Protein AF-A0A966W6L8-F1 (afdb_monomer)

Radius of gyration: 59.17 Å; Cα contacts (8 Å, |Δi|>4): 302; chains: 1; bounding box: 119×152×109 Å

Secondary structure (DSSP, 8-state):
-HHHHHHHHHHHHHHHHHHHHHHHHHT-TT-EEEEETTTEEEEEEEHHHHTT--TT-EEEEE-SSEEEEE-HHHHHHHHHHHHHHHHHHHHHHHHHHHHHHHHHHTHHHHHHHHHHHHHHHHHHHHHHHHHHHT----SEEEE-GGG-EEEEE-----HHHHHHHS-SSHHHHHHHHHHHHHHHHHHHHHHGGG-GGGSTT----SSEEEEPS-HHHHHHHHHH-TTHHHHHHTTTEEEE-TTHHHHHHHHHHHHHHHHHHHHHHHHHHHHHHHHHHHHHHHHHHHHHHHHHHHHHHHHHHHHHIIIIISTT-HHHHHHHHHHTT---SSPPPHHHHHHH--------PPP----------------------------

Structure (mmCIF, N/CA/C/O backbone):
data_AF-A0A966W6L8-F1
#
_entry.id   AF-A0A966W6L8-F1
#
loop_
_atom_site.group_PDB
_atom_site.id
_atom_site.type_symbol
_atom_site.label_atom_id
_atom_site.label_alt_id
_atom_site.label_comp_id
_atom_site.label_asym_id
_atom_site.label_entity_id
_atom_site.label_seq_id
_atom_site.pdbx_PDB_ins_code
_atom_site.Cartn_x
_atom_site.Cartn_y
_atom_site.Cartn_z
_atom_site.occupancy
_atom_site.B_iso_or_equiv
_atom_site.auth_seq_id
_atom_site.auth_comp_id
_atom_site.auth_asym_id
_atom_site.auth_atom_id
_atom_site.pdbx_PDB_model_num
ATOM 1 N N . MET A 1 1 ? -31.843 -16.288 46.771 1.00 60.53 1 MET A N 1
ATOM 2 C CA . MET A 1 1 ? -32.146 -15.118 45.919 1.00 60.53 1 MET A CA 1
ATOM 3 C C . MET A 1 1 ? -33.652 -15.068 45.682 1.00 60.53 1 MET A C 1
ATOM 5 O O . MET A 1 1 ? -34.301 -14.134 46.136 1.00 60.53 1 MET A O 1
ATOM 9 N N . ASP A 1 2 ? -34.230 -16.149 45.164 1.00 72.31 2 ASP A N 1
ATOM 10 C CA . ASP A 1 2 ? -35.681 -16.349 44.999 1.00 72.31 2 ASP A CA 1
ATOM 11 C C . ASP A 1 2 ? -36.467 -16.257 46.314 1.00 72.31 2 ASP A C 1
ATOM 13 O O . ASP A 1 2 ? -37.504 -15.610 46.358 1.00 72.31 2 ASP A O 1
ATOM 17 N N . GLU A 1 3 ? -35.928 -16.791 47.414 1.00 67.50 3 GLU A N 1
ATOM 18 C CA . GLU A 1 3 ? -36.482 -16.631 48.769 1.00 67.50 3 GLU A CA 1
ATOM 19 C C . GLU A 1 3 ? -36.671 -15.149 49.163 1.00 67.50 3 GLU A C 1
ATOM 21 O O . GLU A 1 3 ? -37.688 -14.774 49.740 1.00 67.50 3 GLU A O 1
ATOM 26 N N . CYS A 1 4 ? -35.740 -14.269 48.779 1.00 64.25 4 CYS A N 1
ATOM 27 C CA . CYS A 1 4 ? -35.844 -12.829 49.029 1.00 64.25 4 CYS A CA 1
ATOM 28 C C . CYS A 1 4 ? -36.908 -12.168 48.136 1.00 64.25 4 CYS A C 1
ATOM 30 O O . CYS A 1 4 ? -37.609 -11.257 48.574 1.00 64.25 4 CYS A O 1
ATOM 32 N N . ARG A 1 5 ? -37.068 -12.659 46.899 1.00 68.75 5 ARG A N 1
ATOM 33 C CA . ARG A 1 5 ? -38.129 -12.230 45.972 1.00 68.75 5 ARG A CA 1
ATOM 34 C C . ARG A 1 5 ? -39.510 -12.761 46.397 1.00 68.75 5 ARG A C 1
ATOM 36 O O . ARG A 1 5 ? -40.507 -12.076 46.172 1.00 68.75 5 ARG A O 1
ATOM 43 N N . SER A 1 6 ? -39.579 -13.912 47.078 1.00 71.69 6 SER A N 1
ATOM 44 C CA . SER A 1 6 ? -40.779 -14.349 47.808 1.00 71.69 6 SER A CA 1
ATOM 45 C C . SER A 1 6 ? -41.074 -13.380 48.943 1.00 71.69 6 SER A C 1
ATOM 47 O O . SER A 1 6 ? -42.143 -12.784 48.950 1.00 71.69 6 SER A O 1
ATOM 49 N N . LEU A 1 7 ? -40.094 -13.096 49.811 1.00 69.12 7 LEU A N 1
ATOM 50 C CA . LEU A 1 7 ? -40.265 -12.179 50.942 1.00 69.12 7 LEU A CA 1
ATOM 51 C C . LEU A 1 7 ? -40.782 -10.785 50.536 1.00 69.12 7 LEU A C 1
ATOM 53 O O . LEU A 1 7 ? -41.547 -10.208 51.298 1.00 69.12 7 LEU A O 1
ATOM 57 N N . GLN A 1 8 ? -40.462 -10.258 49.346 1.00 68.75 8 GLN A N 1
ATOM 58 C CA . GLN A 1 8 ? -41.082 -9.022 48.825 1.00 68.75 8 GLN A CA 1
ATOM 59 C C . GLN A 1 8 ? -42.565 -9.190 48.413 1.00 68.75 8 GLN A C 1
ATOM 61 O O . GLN A 1 8 ? -43.387 -8.300 48.660 1.00 68.75 8 GLN A O 1
ATOM 66 N N . ARG A 1 9 ? -42.948 -10.332 47.825 1.00 70.38 9 ARG A N 1
ATOM 67 C CA . ARG A 1 9 ? -44.361 -10.664 47.541 1.00 70.38 9 ARG A CA 1
ATOM 68 C C . ARG A 1 9 ? -45.145 -10.887 48.837 1.00 70.38 9 ARG A C 1
ATOM 70 O O . ARG A 1 9 ? -46.207 -10.294 49.024 1.00 70.38 9 ARG A O 1
ATOM 77 N N . ASP A 1 10 ? -44.577 -11.662 49.754 1.00 76.81 10 ASP A N 1
ATOM 78 C CA . ASP A 1 10 ? -45.135 -11.953 51.073 1.00 76.81 10 ASP A CA 1
ATOM 79 C C . ASP A 1 10 ? -45.258 -10.679 51.925 1.00 76.81 10 ASP A C 1
ATOM 81 O O . ASP A 1 10 ? -46.266 -10.493 52.606 1.00 76.81 10 ASP A O 1
ATOM 85 N N . ALA A 1 11 ? -44.299 -9.751 51.819 1.00 78.12 11 ALA A N 1
ATOM 86 C CA . ALA A 1 11 ? -44.364 -8.426 52.431 1.00 78.12 11 ALA A CA 1
ATOM 87 C C . ALA A 1 11 ? -45.552 -7.602 51.912 1.00 78.12 11 ALA A C 1
ATOM 89 O O . ALA A 1 11 ? -46.275 -7.000 52.704 1.00 78.12 11 ALA A O 1
ATOM 90 N N . THR A 1 12 ? -45.809 -7.624 50.601 1.00 81.00 12 THR A N 1
ATOM 91 C CA . THR A 1 12 ? -46.967 -6.937 50.000 1.00 81.00 12 THR A CA 1
ATOM 92 C C . THR A 1 12 ? -48.289 -7.527 50.513 1.00 81.00 12 THR A C 1
ATOM 94 O O . THR A 1 12 ? -49.205 -6.791 50.886 1.00 81.00 12 THR A O 1
ATOM 97 N N . ALA A 1 13 ? -48.376 -8.857 50.617 1.00 84.88 13 ALA A N 1
ATOM 98 C CA . ALA A 1 13 ? -49.544 -9.551 51.166 1.00 84.88 13 ALA A CA 1
ATOM 99 C C . ALA A 1 13 ? -49.692 -9.396 52.695 1.00 84.88 13 ALA A C 1
ATOM 101 O O . ALA A 1 13 ? -50.801 -9.484 53.225 1.00 84.88 13 ALA A O 1
ATOM 102 N N . TRP A 1 14 ? -48.599 -9.188 53.434 1.00 86.12 14 TRP A N 1
ATOM 103 C CA . TRP A 1 14 ? -48.630 -8.857 54.862 1.00 86.12 14 TRP A CA 1
ATOM 104 C C . TRP A 1 14 ? -49.132 -7.426 55.081 1.00 86.12 14 TRP A C 1
ATOM 106 O O . TRP A 1 14 ? -50.103 -7.241 55.808 1.00 86.12 14 TRP A O 1
ATOM 116 N N . MET A 1 15 ? -48.572 -6.444 54.364 1.00 87.50 15 MET A N 1
ATOM 117 C CA . MET A 1 15 ? -48.990 -5.034 54.399 1.00 87.50 15 MET A CA 1
ATOM 118 C C . MET A 1 15 ? -50.499 -4.863 54.174 1.00 87.50 15 MET A C 1
ATOM 120 O O . MET A 1 15 ? -51.157 -4.140 54.919 1.00 87.50 15 MET A O 1
ATOM 124 N N . ALA A 1 16 ? -51.061 -5.556 53.177 1.00 86.62 16 ALA A N 1
ATOM 125 C CA . ALA A 1 16 ? -52.490 -5.487 52.870 1.00 86.62 16 ALA A CA 1
ATOM 126 C C . ALA A 1 16 ? -53.379 -6.027 54.009 1.00 86.62 16 ALA A C 1
ATOM 128 O O . ALA A 1 16 ? -54.402 -5.420 54.327 1.00 86.62 16 ALA A O 1
ATOM 129 N N . ARG A 1 17 ? -52.976 -7.136 54.648 1.00 89.19 17 ARG A N 1
ATOM 130 C CA . ARG A 1 17 ? -53.686 -7.716 55.804 1.00 89.19 17 ARG A CA 1
ATOM 131 C C . ARG A 1 17 ? -53.568 -6.823 57.037 1.00 89.19 17 ARG A C 1
ATOM 133 O O . ARG A 1 17 ? -54.582 -6.501 57.645 1.00 89.19 17 ARG A O 1
ATOM 140 N N . TYR A 1 18 ? -52.358 -6.365 57.344 1.00 89.69 18 TYR A N 1
ATOM 141 C CA . TYR A 1 18 ? -52.081 -5.520 58.503 1.00 89.69 18 TYR A CA 1
ATOM 142 C C . TYR A 1 18 ? -52.797 -4.159 58.408 1.00 89.69 18 TYR A C 1
ATOM 144 O O . TYR A 1 18 ? -53.365 -3.686 59.388 1.00 89.69 18 TYR A O 1
ATOM 152 N N . GLN A 1 19 ? -52.889 -3.561 57.212 1.00 91.19 19 GLN A N 1
ATOM 153 C CA . GLN A 1 19 ? -53.696 -2.352 56.996 1.00 91.19 19 GLN A CA 1
ATOM 154 C C . GLN A 1 19 ? -55.191 -2.587 57.267 1.00 91.19 19 GLN A C 1
ATOM 156 O O . GLN A 1 19 ? -55.833 -1.731 57.872 1.00 91.19 19 GLN A O 1
ATOM 161 N N . ALA A 1 20 ? -55.750 -3.718 56.820 1.00 89.69 20 ALA A N 1
ATOM 162 C CA . ALA A 1 20 ? -57.157 -4.048 57.046 1.00 89.69 20 ALA A CA 1
ATOM 163 C C . ALA A 1 20 ? -57.452 -4.264 58.540 1.00 89.69 20 ALA A C 1
ATOM 165 O O . ALA A 1 20 ? -58.382 -3.664 59.073 1.00 89.69 20 ALA A O 1
ATOM 166 N N . GLU A 1 21 ? -56.604 -5.034 59.225 1.00 89.12 21 GLU A N 1
ATOM 167 C CA . GLU A 1 21 ? -56.714 -5.309 60.660 1.00 89.12 21 GLU A CA 1
ATOM 168 C C . GLU A 1 21 ? -56.607 -4.030 61.509 1.00 89.12 21 GLU A C 1
ATOM 170 O O . GLU A 1 21 ? -57.402 -3.826 62.429 1.00 89.12 21 GLU A O 1
ATOM 175 N N . LEU A 1 22 ? -55.681 -3.120 61.177 1.00 88.88 22 LEU A N 1
ATOM 176 C CA . LEU A 1 22 ? -55.582 -1.819 61.846 1.00 88.88 22 LEU A CA 1
ATOM 177 C C . LEU A 1 22 ? -56.785 -0.910 61.554 1.00 88.88 22 LEU A C 1
ATOM 179 O O . LEU A 1 22 ? -57.243 -0.205 62.457 1.00 88.88 22 LEU A O 1
ATOM 183 N N . ALA A 1 23 ? -57.307 -0.901 60.324 1.00 87.44 23 ALA A N 1
ATOM 184 C CA . ALA A 1 23 ? -58.481 -0.102 59.963 1.00 87.44 23 ALA A CA 1
ATOM 185 C C . ALA A 1 23 ? -59.750 -0.578 60.695 1.00 87.44 23 ALA A C 1
ATOM 187 O O . ALA A 1 23 ? -60.538 0.254 61.149 1.00 87.44 23 ALA A O 1
ATOM 188 N N . GLU A 1 24 ? -59.910 -1.896 60.863 1.00 87.62 24 GLU A N 1
ATOM 189 C CA . GLU A 1 24 ? -60.990 -2.517 61.637 1.00 87.62 24 GLU A CA 1
ATOM 190 C C . GLU A 1 24 ? -60.848 -2.218 63.139 1.00 87.62 24 GLU A C 1
ATOM 192 O O . GLU A 1 24 ? -61.744 -1.610 63.726 1.00 87.62 24 GLU A O 1
ATOM 197 N N . LYS A 1 25 ? -59.693 -2.533 63.748 1.00 85.44 25 LYS A N 1
ATOM 198 C CA . LYS A 1 25 ? -59.437 -2.319 65.188 1.00 85.44 25 LYS A CA 1
ATOM 199 C C . LYS A 1 25 ? -59.540 -0.854 65.627 1.00 85.44 25 LYS A C 1
ATOM 201 O O . LYS A 1 25 ? -59.978 -0.587 66.743 1.00 85.44 25 LYS A O 1
ATOM 206 N N . SER A 1 26 ? -59.133 0.096 64.781 1.00 83.94 26 SER A N 1
ATOM 207 C CA . SER A 1 26 ? -59.198 1.537 65.093 1.00 83.94 26 SER A CA 1
ATOM 208 C C . SER A 1 26 ? -60.512 2.212 64.677 1.00 83.94 26 SER A C 1
ATOM 210 O O . SER A 1 26 ? -60.784 3.339 65.094 1.00 83.94 26 SER A O 1
ATOM 212 N N . GLY A 1 27 ? -61.328 1.568 63.835 1.00 83.31 27 GLY A N 1
ATOM 213 C CA . GLY A 1 27 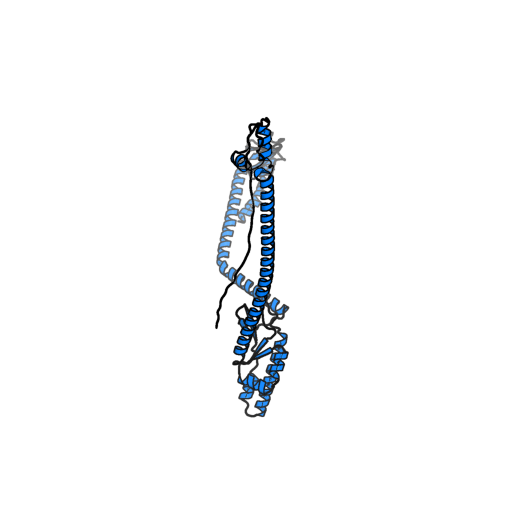? -62.497 2.200 63.219 1.00 83.31 27 GLY A CA 1
ATOM 214 C C . GLY A 1 27 ? -62.140 3.378 62.298 1.00 83.31 27 GLY A C 1
ATOM 215 O O . GLY A 1 27 ? -62.909 4.342 62.204 1.00 83.31 27 GLY A O 1
ATOM 216 N N . ILE A 1 28 ? -60.968 3.331 61.651 1.00 87.75 28 ILE A N 1
ATOM 217 C CA . ILE A 1 28 ? -60.453 4.367 60.740 1.00 87.75 28 ILE A CA 1
ATOM 218 C C . ILE A 1 28 ? -60.361 3.792 59.311 1.00 87.75 28 ILE A C 1
ATOM 220 O O . ILE A 1 28 ? -59.299 3.331 58.892 1.00 87.75 28 ILE A O 1
ATOM 224 N N . PRO A 1 29 ? -61.437 3.859 58.503 1.00 80.94 29 PRO A N 1
ATOM 225 C CA . PRO A 1 29 ? -61.447 3.306 57.142 1.00 80.94 29 PRO A CA 1
ATOM 226 C C . PRO A 1 29 ? -60.581 4.095 56.141 1.00 80.94 29 PRO A C 1
ATOM 228 O O . PRO A 1 29 ? -60.381 3.654 55.013 1.00 80.94 29 PRO A O 1
ATOM 231 N N . SER A 1 30 ? -60.064 5.267 56.527 1.00 82.00 30 SER A N 1
ATOM 232 C CA . SER A 1 30 ? -59.129 6.065 55.720 1.00 82.00 30 SER A CA 1
ATOM 233 C C . SER A 1 30 ? -57.649 5.775 56.012 1.00 82.00 30 SER A C 1
ATOM 235 O O . SER A 1 30 ? -56.791 6.451 55.444 1.00 82.00 30 SER A O 1
ATOM 237 N N . LEU A 1 31 ? -57.347 4.843 56.922 1.00 90.06 31 LEU A N 1
ATOM 238 C CA . LEU A 1 31 ? -55.987 4.466 57.312 1.00 90.06 31 LEU A CA 1
ATOM 239 C C . LEU A 1 31 ? -55.263 3.805 56.132 1.00 90.06 31 LEU A C 1
ATOM 241 O O . LEU A 1 31 ? -55.788 2.880 55.511 1.00 90.06 31 LEU A O 1
ATOM 245 N N . LYS A 1 32 ? -54.045 4.267 55.828 1.00 90.44 32 LYS A N 1
ATOM 246 C CA . LYS A 1 32 ? -53.194 3.673 54.785 1.00 90.44 32 LYS A CA 1
ATOM 247 C C . LYS A 1 32 ? -51.786 3.418 55.292 1.00 90.44 32 LYS A C 1
ATOM 249 O O . LYS A 1 32 ? -51.228 4.266 55.981 1.00 90.44 32 LYS A O 1
ATOM 254 N N . ILE A 1 33 ? -51.190 2.293 54.906 1.00 91.12 33 ILE A N 1
ATOM 255 C CA . ILE A 1 33 ? -49.762 2.050 55.128 1.00 91.12 33 ILE A CA 1
ATOM 256 C C . ILE A 1 33 ? -48.998 2.508 53.885 1.00 91.12 33 ILE A C 1
ATOM 258 O O . ILE A 1 33 ? -49.265 2.058 52.771 1.00 91.12 33 ILE A O 1
ATOM 262 N N . GLY A 1 34 ? -48.058 3.429 54.080 1.00 87.62 34 GLY A N 1
ATOM 263 C CA . GLY A 1 34 ? -47.164 3.938 53.046 1.00 87.62 34 GLY A CA 1
ATOM 264 C C . GLY A 1 34 ? -45.700 3.646 53.364 1.00 87.62 34 GLY A C 1
ATOM 265 O O . GLY A 1 34 ? -45.355 3.232 54.468 1.00 87.62 34 GLY A O 1
ATOM 266 N N . TYR A 1 35 ? -44.832 3.897 52.387 1.00 87.12 35 TYR A N 1
ATOM 267 C CA . TYR A 1 35 ? -43.378 3.834 52.530 1.00 87.12 35 TYR A CA 1
ATOM 268 C C . TYR A 1 35 ? -42.740 5.106 51.963 1.00 87.12 35 TYR A C 1
ATOM 270 O O . TYR A 1 35 ? -43.206 5.644 50.956 1.00 87.12 35 TYR A O 1
ATOM 278 N N . ASN A 1 36 ? -41.676 5.606 52.595 1.00 85.69 36 ASN A N 1
ATOM 279 C CA . ASN A 1 36 ? -40.814 6.627 52.003 1.00 85.69 36 ASN A CA 1
ATOM 280 C C . ASN A 1 36 ? -39.346 6.457 52.431 1.00 85.69 36 ASN A C 1
ATOM 282 O O . ASN A 1 36 ? -39.053 6.001 53.533 1.00 85.69 36 ASN A O 1
ATOM 286 N N . ARG A 1 37 ? -38.420 6.912 51.577 1.00 78.69 37 ARG A N 1
ATOM 287 C CA . ARG A 1 37 ? -36.961 6.767 51.753 1.00 78.69 37 ARG A CA 1
ATOM 288 C C . ARG A 1 37 ? -36.346 7.476 52.975 1.00 78.69 37 ARG A C 1
ATOM 290 O O . ARG A 1 37 ? -35.164 7.274 53.220 1.00 78.69 37 ARG A O 1
ATOM 297 N N . VAL A 1 38 ? -37.088 8.321 53.696 1.00 78.75 38 VAL A N 1
ATOM 298 C CA . VAL A 1 38 ? -36.559 9.142 54.808 1.00 78.75 38 VAL A CA 1
ATOM 299 C C . VAL A 1 38 ? -37.039 8.646 56.173 1.00 78.75 38 VAL A C 1
ATOM 301 O O . VAL A 1 38 ? -36.276 8.664 57.133 1.00 78.75 38 VAL A O 1
ATOM 304 N N . PHE A 1 39 ? -38.293 8.197 56.267 1.00 74.50 39 PHE A N 1
ATOM 305 C CA . PHE A 1 39 ? -38.918 7.777 57.529 1.00 74.50 39 PHE A CA 1
ATOM 306 C C . PHE A 1 39 ? -39.327 6.302 57.576 1.00 74.50 39 PHE A C 1
ATOM 308 O O . PHE A 1 39 ? -39.822 5.872 58.618 1.00 74.50 39 PHE A O 1
ATOM 315 N N . GLY A 1 40 ? -39.123 5.556 56.485 1.00 84.69 40 GLY A N 1
ATOM 316 C CA . GLY A 1 40 ? -39.455 4.139 56.402 1.00 84.69 40 GLY A CA 1
ATOM 317 C C . GLY A 1 40 ? -40.922 3.872 56.068 1.00 84.69 40 GLY A C 1
ATOM 318 O O . GLY A 1 40 ? -41.578 4.673 55.387 1.00 84.69 40 GLY A O 1
ATOM 319 N N . TYR A 1 41 ? -41.435 2.743 56.549 1.00 89.25 41 TYR A N 1
ATOM 320 C CA . TYR A 1 41 ? -42.858 2.411 56.556 1.00 89.25 41 TYR A CA 1
ATOM 321 C C . TYR A 1 41 ? -43.615 3.224 57.619 1.00 89.25 41 TYR A C 1
ATOM 323 O O . TYR A 1 41 ? -43.157 3.410 58.747 1.00 89.25 41 TYR A O 1
ATOM 331 N N . PHE A 1 42 ? -44.802 3.716 57.264 1.00 91.19 42 PHE A N 1
ATOM 332 C CA . PHE A 1 42 ? -45.628 4.556 58.131 1.00 91.19 42 PHE A CA 1
ATOM 333 C C . PHE A 1 42 ? -47.121 4.285 57.940 1.00 91.19 42 PHE A C 1
ATOM 335 O O . PHE A 1 42 ? -47.579 3.956 56.848 1.00 91.19 42 PHE A O 1
ATOM 342 N N . ILE A 1 43 ? -47.889 4.502 59.003 1.00 92.06 43 ILE A N 1
ATOM 343 C CA . ILE A 1 43 ? -49.353 4.522 58.995 1.00 92.06 43 ILE A CA 1
ATOM 344 C C . ILE A 1 43 ? -49.789 5.979 58.817 1.00 92.06 43 ILE A C 1
ATOM 346 O O . ILE A 1 43 ? -49.463 6.816 59.656 1.00 92.06 43 ILE A O 1
ATOM 350 N N . GLU A 1 44 ? -50.504 6.300 57.742 1.00 92.31 44 GLU A N 1
ATOM 351 C CA . GLU A 1 44 ? -51.030 7.638 57.451 1.00 92.31 44 GLU A CA 1
ATOM 352 C C . GLU A 1 44 ? -52.527 7.719 57.775 1.00 92.31 44 GLU A C 1
ATOM 354 O O . GLU A 1 44 ? -53.323 6.880 57.340 1.00 92.31 44 GLU A O 1
ATOM 359 N N . ILE A 1 45 ? -52.906 8.740 58.548 1.00 91.56 45 ILE A N 1
ATOM 360 C CA . ILE A 1 45 ? -54.273 8.987 59.017 1.00 91.56 45 ILE A CA 1
ATOM 361 C C . ILE A 1 45 ? -54.634 10.445 58.728 1.00 91.56 45 ILE A C 1
ATOM 363 O O . ILE A 1 45 ? -53.914 11.364 59.107 1.00 91.56 45 ILE A O 1
ATOM 367 N N . THR A 1 46 ? -55.771 10.682 58.075 1.00 90.50 46 THR A N 1
ATOM 368 C CA . THR A 1 46 ? -56.311 12.033 57.831 1.00 90.50 46 THR A CA 1
ATOM 369 C C . THR A 1 46 ? -56.564 12.787 59.140 1.00 90.50 46 THR A C 1
ATOM 371 O O . THR A 1 46 ? -57.077 12.176 60.076 1.00 90.50 46 THR A O 1
ATOM 374 N N . HIS A 1 47 ? -56.354 14.110 59.191 1.00 85.88 47 HIS A N 1
ATOM 375 C CA . HIS A 1 47 ? -56.587 14.913 60.414 1.00 85.88 47 HIS A CA 1
ATOM 376 C C . HIS A 1 47 ? -57.977 14.715 61.047 1.00 85.88 47 HIS A C 1
ATOM 378 O O . HIS A 1 47 ? -58.080 14.632 62.267 1.00 85.88 47 HIS A O 1
ATOM 384 N N . ALA A 1 48 ? -59.025 14.515 60.239 1.00 83.81 48 ALA A N 1
ATOM 385 C CA . ALA A 1 48 ? -60.387 14.206 60.703 1.00 83.81 48 ALA A CA 1
ATOM 386 C C . ALA A 1 48 ? -60.512 12.920 61.557 1.00 83.81 48 ALA A C 1
ATOM 388 O O . ALA A 1 48 ? -61.510 12.728 62.247 1.00 83.81 48 ALA A O 1
ATOM 389 N N . HIS A 1 49 ? -59.504 12.045 61.520 1.00 85.31 49 HIS A N 1
ATOM 390 C CA . HIS A 1 49 ? -59.437 10.784 62.259 1.00 85.31 49 HIS A CA 1
ATOM 391 C C . HIS A 1 49 ? -58.230 10.695 63.208 1.00 85.31 49 HIS A C 1
ATOM 393 O O . HIS A 1 49 ? -58.122 9.718 63.942 1.00 85.31 49 HIS A O 1
ATOM 399 N N . ALA A 1 50 ? -57.343 11.699 63.251 1.00 80.88 50 ALA A N 1
ATOM 400 C CA . ALA A 1 50 ? -56.142 11.674 64.095 1.00 80.88 50 ALA A CA 1
ATOM 401 C C . ALA A 1 50 ? -56.477 11.550 65.597 1.00 80.88 50 ALA A C 1
ATOM 403 O O . ALA A 1 50 ? -55.801 10.834 66.328 1.00 80.88 50 ALA A O 1
ATOM 404 N N . ALA A 1 51 ? -57.591 12.144 66.042 1.00 81.50 51 ALA A N 1
ATOM 405 C CA . ALA A 1 51 ? -58.103 12.009 67.411 1.00 81.50 51 ALA A CA 1
ATOM 406 C C . ALA A 1 51 ? -58.628 10.596 67.769 1.00 81.50 51 ALA A C 1
ATOM 408 O O . ALA A 1 51 ? -58.972 10.356 68.923 1.00 81.50 51 ALA A O 1
ATOM 409 N N . LYS A 1 52 ? -58.704 9.669 66.800 1.00 83.38 52 LYS A N 1
ATOM 410 C CA . LYS A 1 52 ? -59.018 8.244 67.011 1.00 83.38 52 LYS A CA 1
ATOM 411 C C . LYS A 1 52 ? -57.780 7.335 66.955 1.00 83.38 52 LYS A C 1
ATOM 413 O O . LYS A 1 52 ? -57.931 6.121 67.051 1.00 83.38 52 LYS A O 1
ATOM 418 N N . ALA A 1 53 ? -56.575 7.880 66.758 1.00 83.50 53 ALA A N 1
ATOM 419 C CA . ALA A 1 53 ? -55.357 7.073 66.699 1.00 83.50 53 ALA A CA 1
ATOM 420 C C . ALA A 1 53 ? -55.143 6.315 68.033 1.00 83.50 53 ALA A C 1
ATOM 422 O O . ALA A 1 53 ? -55.137 6.956 69.088 1.00 83.50 53 ALA A O 1
ATOM 423 N N . PRO A 1 54 ? -54.969 4.978 68.019 1.00 86.06 54 PRO A N 1
ATOM 424 C CA . PRO A 1 54 ? -54.696 4.200 69.228 1.00 86.06 54 PRO A CA 1
ATOM 425 C C . PRO A 1 54 ? -53.430 4.660 69.966 1.00 86.06 54 PRO A C 1
ATOM 427 O O . PRO A 1 54 ? -52.459 5.081 69.343 1.00 86.06 54 PRO A O 1
ATOM 430 N N . ALA A 1 55 ? -53.392 4.517 71.295 1.00 82.50 55 ALA A N 1
ATOM 431 C CA . ALA A 1 55 ? -52.257 4.959 72.123 1.00 82.50 55 ALA A CA 1
ATOM 432 C C . ALA A 1 55 ? -50.923 4.232 71.820 1.00 82.50 55 ALA A C 1
ATOM 434 O O . ALA A 1 55 ? -49.851 4.722 72.162 1.00 82.50 55 ALA A O 1
ATOM 435 N N . GLU A 1 56 ? -50.988 3.079 71.153 1.00 84.50 56 GLU A N 1
ATOM 436 C CA . GLU A 1 56 ? -49.850 2.316 70.619 1.00 84.50 56 GLU A CA 1
ATOM 437 C C . GLU A 1 56 ? -49.202 2.948 69.363 1.00 84.50 56 GLU A C 1
ATOM 439 O O . GLU A 1 56 ? -48.089 2.573 68.983 1.00 84.50 56 GLU A O 1
ATOM 444 N N . PHE A 1 57 ? -49.857 3.918 68.711 1.00 89.75 57 PHE A N 1
ATOM 445 C CA . PHE A 1 57 ? -49.361 4.562 67.491 1.00 89.75 57 PHE A CA 1
ATOM 446 C C . PHE A 1 57 ? -48.400 5.709 67.835 1.00 89.75 57 PHE A C 1
ATOM 448 O O . PHE A 1 57 ? -48.800 6.817 68.195 1.00 89.75 57 PHE A O 1
ATOM 455 N N . THR A 1 58 ? -47.098 5.482 67.654 1.00 88.25 58 THR A N 1
ATOM 456 C CA . THR A 1 58 ? -46.075 6.509 67.903 1.00 88.25 58 THR A CA 1
ATOM 457 C C . THR A 1 58 ? -46.011 7.487 66.729 1.00 88.25 58 THR A C 1
ATOM 459 O O . THR A 1 58 ? -45.597 7.111 65.629 1.00 88.25 58 THR A O 1
ATOM 462 N N . ARG A 1 59 ? -46.403 8.752 66.934 1.00 90.00 59 ARG A N 1
ATOM 463 C CA . ARG A 1 59 ? -46.386 9.775 65.871 1.00 90.00 59 ARG A CA 1
ATOM 464 C C . ARG A 1 59 ? -44.957 10.084 65.406 1.00 90.00 59 ARG A C 1
ATOM 466 O O . ARG A 1 59 ? -44.074 10.348 66.218 1.00 90.00 59 ARG A O 1
ATOM 473 N N . ARG A 1 60 ? -44.749 10.086 64.087 1.00 88.62 60 ARG A N 1
ATOM 474 C CA . ARG A 1 60 ? -43.465 10.331 63.404 1.00 88.62 60 ARG A CA 1
ATOM 475 C C . ARG A 1 60 ? -43.424 11.650 62.631 1.00 88.62 60 ARG A C 1
ATOM 477 O O . ARG A 1 60 ? -42.373 12.278 62.586 1.00 88.62 60 ARG A O 1
ATOM 484 N N . GLN A 1 61 ? -44.531 12.067 62.013 1.00 89.31 61 GLN A N 1
ATOM 485 C CA . GLN A 1 61 ? -44.586 13.279 61.185 1.00 89.31 61 GLN A CA 1
ATOM 486 C C . GLN A 1 61 ? -46.016 13.836 61.135 1.00 89.31 61 GLN A C 1
ATOM 488 O O . GLN A 1 61 ? -46.965 13.074 60.973 1.00 89.31 61 GLN A O 1
ATOM 493 N N . THR A 1 62 ? -46.174 15.158 61.206 1.00 87.69 62 THR A N 1
ATOM 494 C CA . THR A 1 62 ? -47.445 15.847 60.916 1.00 87.69 62 THR A CA 1
ATOM 495 C C . THR A 1 62 ? -47.352 16.507 59.540 1.00 87.69 62 THR A C 1
ATOM 497 O O . THR A 1 62 ? -46.347 17.140 59.216 1.00 87.69 62 THR A O 1
ATOM 500 N N . LEU A 1 63 ? -48.389 16.351 58.718 1.00 87.62 63 LEU A N 1
ATOM 501 C CA . LEU A 1 63 ? -48.530 16.954 57.392 1.00 87.62 63 LEU A CA 1
ATOM 502 C C . LEU A 1 63 ? -49.751 17.885 57.358 1.00 87.62 63 LEU A C 1
ATOM 504 O O . LEU A 1 63 ? -50.579 17.898 58.268 1.00 87.62 63 LEU A O 1
ATOM 508 N N . ARG A 1 64 ? -49.900 18.643 56.264 1.00 85.06 64 ARG A N 1
ATOM 509 C CA . ARG A 1 64 ? -50.995 19.615 56.079 1.00 85.06 64 ARG A CA 1
ATOM 510 C C . ARG A 1 64 ? -52.399 19.006 56.238 1.00 85.06 64 ARG A C 1
ATOM 512 O O . ARG A 1 64 ? -53.276 19.665 56.780 1.00 85.06 64 ARG A O 1
ATOM 519 N N . ASN A 1 65 ? -52.596 17.760 55.790 1.00 87.56 65 ASN A N 1
ATOM 520 C CA . ASN A 1 65 ? -53.910 17.098 55.736 1.00 87.56 65 ASN A CA 1
ATOM 521 C C . ASN A 1 65 ? -53.980 15.776 56.541 1.00 87.56 65 ASN A C 1
ATOM 523 O O . ASN A 1 65 ? -55.050 15.172 56.637 1.00 87.56 65 ASN A O 1
ATOM 527 N N . ALA A 1 66 ? -52.857 15.304 57.091 1.00 89.31 66 ALA A N 1
ATOM 528 C CA . ALA A 1 66 ? -52.728 13.985 57.710 1.00 89.31 66 ALA A CA 1
ATOM 529 C C . ALA A 1 66 ? -51.617 13.955 58.770 1.00 89.31 66 ALA A C 1
ATOM 531 O O . ALA A 1 66 ? -50.704 14.780 58.748 1.00 89.31 66 ALA A O 1
ATOM 532 N N . GLU A 1 67 ? -51.650 12.959 59.646 1.00 90.62 67 GLU A N 1
ATOM 533 C CA . GLU A 1 67 ? -50.557 12.600 60.550 1.00 90.62 67 GLU A CA 1
ATOM 534 C C . GLU A 1 67 ? -50.025 11.204 60.203 1.00 90.62 67 GLU A C 1
ATOM 536 O O . GLU A 1 67 ? -50.753 10.353 59.682 1.00 90.62 67 GLU A O 1
ATOM 541 N N . ARG A 1 68 ? -48.738 10.974 60.474 1.00 91.88 68 ARG A N 1
ATOM 542 C CA . ARG A 1 68 ? -48.045 9.704 60.240 1.00 91.88 68 ARG A CA 1
ATOM 543 C C . ARG A 1 68 ? -47.536 9.113 61.541 1.00 91.88 68 ARG A C 1
ATOM 545 O O . ARG A 1 68 ? -46.882 9.808 62.323 1.00 91.88 68 ARG A O 1
ATOM 552 N N . TYR A 1 69 ? -47.760 7.820 61.713 1.00 91.06 69 TYR A N 1
ATOM 553 C CA . TYR A 1 69 ? -47.424 7.053 62.907 1.00 91.06 69 TYR A CA 1
ATOM 554 C C . TYR A 1 69 ? -46.651 5.780 62.549 1.00 91.06 69 TYR A C 1
ATOM 556 O O . TYR A 1 69 ? -46.597 5.375 61.387 1.00 91.06 69 TYR A O 1
ATOM 564 N N . ILE A 1 70 ? -46.071 5.136 63.557 1.00 91.25 70 ILE A N 1
ATOM 565 C CA . ILE A 1 70 ? -45.479 3.799 63.463 1.00 91.25 70 ILE A CA 1
ATOM 566 C C . ILE A 1 70 ? -45.902 2.961 64.677 1.00 91.25 70 ILE A C 1
ATOM 568 O O . ILE A 1 70 ? -46.035 3.493 65.782 1.00 91.25 70 ILE A O 1
ATOM 572 N N . THR A 1 71 ? -46.095 1.659 64.475 1.00 91.31 71 THR A N 1
ATOM 573 C CA . THR A 1 71 ? -46.271 0.665 65.546 1.00 91.31 71 THR A CA 1
ATOM 574 C C . THR A 1 71 ? -44.985 -0.148 65.739 1.00 91.31 71 THR A C 1
ATOM 576 O O . THR A 1 71 ? -44.191 -0.264 64.799 1.00 91.31 71 THR A O 1
ATOM 579 N N . PRO A 1 72 ? -44.765 -0.765 66.917 1.00 87.00 72 PRO A N 1
ATOM 580 C CA . PRO A 1 72 ? -43.620 -1.653 67.136 1.00 87.00 72 PRO A CA 1
ATOM 581 C C . PRO A 1 72 ? -43.539 -2.799 66.114 1.00 87.00 72 PRO A C 1
ATOM 583 O O . PRO A 1 72 ? -42.456 -3.116 65.631 1.00 87.00 72 PRO A O 1
ATOM 586 N N . GLU A 1 73 ? -44.688 -3.367 65.741 1.00 87.44 73 GLU A N 1
ATOM 587 C CA . GLU A 1 73 ? -44.812 -4.468 64.778 1.00 87.44 73 GLU A CA 1
ATOM 588 C C . GLU A 1 73 ? -44.490 -4.055 63.332 1.00 87.44 73 GLU A C 1
ATOM 590 O O . GLU A 1 73 ? -43.756 -4.759 62.639 1.00 87.44 73 GLU A O 1
ATOM 595 N N . LEU A 1 74 ? -44.941 -2.874 62.884 1.00 87.44 74 LEU A N 1
ATOM 596 C CA . LEU A 1 74 ? -44.561 -2.357 61.565 1.00 87.44 74 LEU A CA 1
ATOM 597 C C . LEU A 1 74 ? -43.047 -2.119 61.483 1.00 87.44 74 LEU A C 1
ATOM 599 O O . LEU A 1 74 ? -42.445 -2.341 60.435 1.00 87.44 74 LEU A O 1
ATOM 603 N N . LYS A 1 75 ? -42.422 -1.722 62.600 1.00 85.94 75 LYS A N 1
ATOM 604 C CA . LYS A 1 75 ? -40.972 -1.524 62.675 1.00 85.94 75 LYS A CA 1
ATOM 605 C C . LYS A 1 75 ? -40.189 -2.846 62.633 1.00 85.94 75 LYS A C 1
ATOM 607 O O . LYS A 1 75 ? -39.205 -2.935 61.906 1.00 85.94 75 LYS A O 1
ATOM 612 N N . THR A 1 76 ? -40.604 -3.883 63.366 1.00 86.25 76 THR A N 1
ATOM 613 C CA . THR A 1 76 ? -39.914 -5.191 63.308 1.00 86.25 76 THR A CA 1
ATOM 614 C C . THR A 1 76 ? -40.095 -5.877 61.953 1.00 86.25 76 THR A C 1
ATOM 616 O O . THR A 1 76 ? -39.184 -6.564 61.486 1.00 86.25 76 THR A O 1
ATOM 619 N N . PHE A 1 77 ? -41.227 -5.649 61.283 1.00 86.19 77 PHE A N 1
ATOM 620 C CA . PHE A 1 77 ? -41.431 -6.026 59.887 1.00 86.19 77 PHE A CA 1
ATOM 621 C C . PHE A 1 77 ? -40.506 -5.248 58.932 1.00 86.19 77 PHE A C 1
ATOM 623 O O . PHE A 1 77 ? -39.838 -5.865 58.103 1.00 86.19 77 PHE A O 1
ATOM 630 N N . GLU A 1 78 ? -40.399 -3.924 59.077 1.00 85.31 78 GLU A N 1
ATOM 631 C CA . GLU A 1 78 ? -39.481 -3.079 58.299 1.00 85.31 78 GLU A CA 1
ATOM 632 C C . GLU A 1 78 ? -38.017 -3.533 58.427 1.00 85.31 78 GLU A C 1
ATOM 634 O O . GLU A 1 78 ? -37.369 -3.808 57.413 1.00 85.31 78 GLU A O 1
ATOM 639 N N . ASP A 1 79 ? -37.525 -3.695 59.660 1.00 84.62 79 ASP A N 1
ATOM 640 C CA . ASP A 1 79 ? -36.166 -4.170 59.951 1.00 84.62 79 ASP A CA 1
ATOM 641 C C . ASP A 1 79 ? -35.903 -5.551 59.290 1.00 84.62 79 ASP A C 1
ATOM 643 O O . ASP A 1 79 ? -34.808 -5.825 58.781 1.00 84.62 79 ASP A O 1
ATOM 647 N N . LYS A 1 80 ? -36.925 -6.422 59.214 1.00 83.56 80 LYS A N 1
ATOM 648 C CA . LYS A 1 80 ? -36.866 -7.742 58.554 1.00 83.56 80 LYS A CA 1
ATOM 649 C C . LYS A 1 80 ? -36.876 -7.663 57.019 1.00 83.56 80 LYS A C 1
ATOM 651 O O . LYS A 1 80 ? -36.179 -8.450 56.376 1.00 83.56 80 LYS A O 1
ATOM 656 N N . VAL A 1 81 ? -37.636 -6.744 56.421 1.00 82.00 81 VAL A N 1
ATOM 657 C CA . VAL A 1 81 ? -37.697 -6.566 54.956 1.00 82.00 81 VAL A CA 1
ATOM 658 C C . VAL A 1 81 ? -36.410 -5.922 54.435 1.00 82.00 81 VAL A C 1
ATOM 660 O O . VAL A 1 81 ? -35.787 -6.471 53.526 1.00 82.00 81 VAL A O 1
ATOM 663 N N . LEU A 1 82 ? -35.947 -4.832 55.055 1.00 79.69 82 LEU A N 1
ATOM 664 C CA . LEU A 1 82 ? -34.723 -4.126 54.646 1.00 79.69 82 LEU A CA 1
ATOM 665 C C . LEU A 1 82 ? -33.472 -5.015 54.769 1.00 79.69 82 LEU A C 1
ATOM 667 O O . LEU A 1 82 ? -32.594 -4.994 53.901 1.00 79.69 82 LEU A O 1
ATOM 671 N N . SER A 1 83 ? -33.402 -5.855 55.807 1.00 82.62 83 SER A N 1
ATOM 672 C CA . SER A 1 83 ? -32.314 -6.830 55.972 1.00 82.62 83 SER A CA 1
ATOM 673 C C . SER A 1 83 ? -32.424 -8.045 55.040 1.00 82.62 83 SER A C 1
ATOM 675 O O . SER A 1 83 ? -31.414 -8.703 54.780 1.00 82.62 83 SER A O 1
ATOM 677 N N . ALA A 1 84 ? -33.605 -8.367 54.501 1.00 81.38 84 ALA A N 1
ATOM 678 C CA . ALA A 1 84 ? -33.757 -9.358 53.432 1.00 81.38 84 ALA A CA 1
ATOM 679 C C . ALA A 1 84 ? -33.332 -8.789 52.068 1.00 81.38 84 ALA A C 1
ATOM 681 O O . ALA A 1 84 ? -32.565 -9.436 51.357 1.00 81.38 84 ALA A O 1
ATOM 682 N N . GLU A 1 85 ? -33.754 -7.567 51.740 1.00 81.44 85 GLU A N 1
ATOM 683 C CA . GLU A 1 85 ? -33.384 -6.855 50.509 1.00 81.44 85 GLU A CA 1
ATOM 684 C C . GLU A 1 85 ? -31.871 -6.596 50.426 1.00 81.44 85 GLU A C 1
ATOM 686 O O . GLU A 1 85 ? -31.235 -6.936 49.429 1.00 81.44 85 GLU A O 1
ATOM 691 N N . SER A 1 86 ? -31.260 -6.118 51.515 1.00 84.56 86 SER A N 1
ATOM 692 C CA . SER A 1 86 ? -29.806 -5.891 51.580 1.00 84.56 86 SER A CA 1
ATOM 693 C C . SER A 1 86 ? -29.000 -7.176 51.334 1.00 84.56 86 SER A C 1
ATOM 695 O O . SER A 1 86 ? -27.991 -7.157 50.628 1.00 84.56 86 SER A O 1
ATOM 697 N N . ARG A 1 87 ? -29.463 -8.319 51.867 1.00 85.12 87 ARG A N 1
ATOM 698 C CA . ARG A 1 87 ? -28.852 -9.639 51.617 1.00 85.12 87 ARG A CA 1
ATOM 699 C C . ARG A 1 87 ? -29.103 -10.148 50.196 1.00 85.12 87 ARG A C 1
ATOM 701 O O . ARG A 1 87 ? -28.241 -10.834 49.651 1.00 85.12 87 ARG A O 1
ATOM 708 N N . ALA A 1 88 ? -30.243 -9.810 49.591 1.00 84.44 88 ALA A N 1
ATOM 709 C CA . ALA A 1 88 ? -30.540 -10.145 48.202 1.00 84.44 88 ALA A CA 1
ATOM 710 C C . ALA A 1 88 ? -29.553 -9.456 47.252 1.00 84.44 88 ALA A C 1
ATOM 712 O O . ALA A 1 88 ? -28.882 -10.145 46.490 1.00 84.44 88 ALA A O 1
ATOM 713 N N . ILE A 1 89 ? -29.387 -8.135 47.386 1.00 88.00 89 ILE A N 1
ATOM 714 C CA . ILE A 1 89 ? -28.450 -7.329 46.585 1.00 88.00 89 ILE A CA 1
ATOM 715 C C . ILE A 1 89 ? -27.006 -7.813 46.788 1.00 88.00 89 ILE A C 1
ATOM 717 O O . ILE A 1 89 ? -26.263 -7.973 45.821 1.00 88.00 89 ILE A O 1
ATOM 721 N N . ALA A 1 90 ? -26.612 -8.116 48.030 1.00 89.00 90 ALA A N 1
ATOM 722 C CA . ALA A 1 90 ? -25.288 -8.665 48.319 1.00 89.00 90 ALA A CA 1
ATOM 723 C C . ALA A 1 90 ? -25.043 -10.025 47.632 1.00 89.00 90 ALA A C 1
ATOM 725 O O . ALA A 1 90 ? -23.950 -10.250 47.112 1.00 89.00 90 ALA A O 1
ATOM 726 N N . ARG A 1 91 ? -26.044 -10.923 47.578 1.00 89.06 91 ARG A N 1
ATOM 727 C CA . ARG A 1 91 ? -25.897 -12.214 46.880 1.00 89.06 91 ARG A CA 1
ATOM 728 C C . ARG A 1 91 ? -26.019 -12.091 45.362 1.00 89.06 91 ARG A C 1
ATOM 730 O O . ARG A 1 91 ? -25.304 -12.809 44.677 1.00 89.06 91 ARG A O 1
ATOM 737 N N . GLU A 1 92 ? -26.860 -11.199 44.834 1.00 92.75 92 GLU A N 1
ATOM 738 C CA . GLU A 1 92 ? -26.893 -10.883 43.395 1.00 92.75 92 GLU A CA 1
ATOM 739 C C . GLU A 1 92 ? -25.531 -10.372 42.923 1.00 92.75 92 GLU A C 1
ATOM 741 O O . GLU A 1 92 ? -25.012 -10.864 41.923 1.00 92.75 92 GLU A O 1
ATOM 746 N N . ARG A 1 93 ? -24.903 -9.464 43.682 1.00 94.12 93 ARG A N 1
ATOM 747 C CA . ARG A 1 93 ? -23.560 -8.983 43.354 1.00 94.12 93 ARG A CA 1
ATOM 748 C C . ARG A 1 93 ? -22.496 -10.075 43.471 1.00 94.12 93 ARG A C 1
ATOM 750 O O . ARG A 1 93 ? -21.707 -10.213 42.550 1.00 94.12 93 ARG A O 1
ATOM 757 N N . ALA A 1 94 ? -22.508 -10.884 44.532 1.00 94.62 94 ALA A N 1
ATOM 758 C CA . ALA A 1 94 ? -21.570 -12.004 44.650 1.00 94.62 94 ALA A CA 1
ATOM 759 C C . ALA A 1 94 ? -21.697 -12.999 43.478 1.00 94.62 94 ALA A C 1
ATOM 761 O O . ALA A 1 94 ? -20.686 -13.404 42.922 1.00 94.62 94 ALA A O 1
ATOM 762 N N . LEU A 1 95 ? -22.922 -13.325 43.046 1.00 95.56 95 LEU A N 1
ATOM 763 C CA . LEU A 1 95 ? -23.174 -14.167 41.866 1.00 95.56 95 LEU A CA 1
ATOM 764 C C . LEU A 1 95 ? -22.703 -13.514 40.554 1.00 95.56 95 LEU A C 1
ATOM 766 O O . LEU A 1 95 ? -22.242 -14.209 39.654 1.00 95.56 95 LEU A O 1
ATOM 770 N N . PHE A 1 96 ? -22.812 -12.189 40.431 1.00 96.62 96 PHE A N 1
ATOM 771 C CA . PHE A 1 96 ? -22.310 -11.452 39.270 1.00 96.62 96 PHE A CA 1
ATOM 772 C C . PHE A 1 96 ? -20.775 -11.391 39.236 1.00 96.62 96 PHE A C 1
ATOM 774 O O . PHE A 1 96 ? -20.181 -11.588 38.178 1.00 96.62 96 PHE A O 1
ATOM 781 N N . ASP A 1 97 ? -20.135 -11.166 40.385 1.00 97.00 97 ASP A N 1
ATOM 782 C CA . ASP A 1 97 ? -18.677 -11.151 40.527 1.00 97.00 97 ASP A CA 1
ATOM 783 C C . ASP A 1 97 ? -18.095 -12.580 40.333 1.00 97.00 97 ASP A C 1
ATOM 785 O O . ASP A 1 97 ? -17.058 -12.740 39.684 1.00 97.00 97 ASP A O 1
ATOM 789 N N . GLU A 1 98 ? -18.806 -13.630 40.784 1.00 96.75 98 GLU A N 1
ATOM 790 C CA . GLU A 1 98 ? -18.551 -15.051 40.458 1.00 96.75 98 GLU A CA 1
ATOM 791 C C . GLU A 1 98 ? -18.597 -15.284 38.930 1.00 96.75 98 GLU A C 1
ATOM 793 O O . GLU A 1 98 ? -17.607 -15.730 38.346 1.00 96.75 98 GLU A O 1
ATOM 798 N N . LEU A 1 99 ? -19.692 -14.896 38.261 1.00 96.62 99 LEU A N 1
ATOM 799 C CA . LEU A 1 99 ? -19.872 -15.044 36.807 1.00 96.62 99 LEU A CA 1
ATOM 800 C C . LEU A 1 99 ? -18.834 -14.257 35.987 1.00 96.62 99 LEU A C 1
ATOM 802 O O . LEU A 1 99 ? -18.342 -14.747 34.971 1.00 96.62 99 LEU A O 1
ATOM 806 N N . CYS A 1 100 ? -18.472 -13.045 36.414 1.00 96.56 100 CYS A N 1
ATOM 807 C CA . CYS A 1 100 ? -17.425 -12.260 35.756 1.00 96.56 100 CYS A CA 1
ATOM 808 C C . CYS A 1 100 ? -16.045 -12.913 35.898 1.00 96.56 100 CYS A C 1
ATOM 810 O O . CYS A 1 100 ? -15.230 -12.815 34.981 1.00 96.56 100 CYS A O 1
ATOM 812 N N . THR A 1 101 ? -15.788 -13.604 37.011 1.00 96.31 101 THR A N 1
ATOM 813 C CA . THR A 1 101 ? -14.541 -14.354 37.227 1.00 96.31 101 THR A CA 1
ATOM 814 C C . THR A 1 101 ? -14.482 -15.599 36.335 1.00 96.31 101 THR A C 1
ATOM 816 O O . THR A 1 101 ? -13.449 -15.862 35.720 1.00 96.31 101 THR A O 1
ATOM 819 N N . GLU A 1 102 ? -15.596 -16.321 36.191 1.00 95.94 102 GLU A N 1
ATOM 820 C CA . GLU A 1 102 ? -15.724 -17.453 35.260 1.00 95.94 102 GLU A CA 1
ATOM 821 C C . GLU A 1 102 ? -15.536 -17.004 33.798 1.00 95.94 102 GLU A C 1
ATOM 823 O O . GLU A 1 102 ? -14.699 -17.549 33.075 1.00 95.94 102 GLU A O 1
ATOM 828 N N . ALA A 1 103 ? -16.222 -15.934 33.382 1.00 94.12 103 ALA A N 1
ATOM 829 C CA . ALA A 1 103 ? -16.084 -15.358 32.044 1.00 94.12 103 ALA A CA 1
ATOM 830 C C . ALA A 1 103 ? -14.660 -14.836 31.758 1.00 94.12 103 ALA A C 1
ATOM 832 O O . ALA A 1 103 ? -14.168 -14.977 30.636 1.00 94.12 103 ALA A O 1
ATOM 833 N N . ALA A 1 104 ? -13.966 -14.287 32.762 1.00 95.06 104 ALA A N 1
ATOM 834 C CA . ALA A 1 104 ? -12.566 -13.879 32.637 1.00 95.06 104 ALA A CA 1
ATOM 835 C C . ALA A 1 104 ? -11.619 -15.072 32.403 1.00 95.06 104 ALA A C 1
ATOM 837 O O . ALA A 1 104 ? -10.628 -14.923 31.687 1.00 95.06 104 ALA A O 1
ATOM 838 N N . GLY A 1 105 ? -11.948 -16.265 32.914 1.00 96.31 105 GLY A N 1
ATOM 839 C CA . GLY A 1 105 ? -11.238 -17.509 32.591 1.00 96.31 105 GLY A CA 1
ATOM 840 C C . GLY A 1 105 ? -11.266 -17.851 31.095 1.00 96.31 105 GLY A C 1
ATOM 841 O O . GLY A 1 105 ? -10.287 -18.367 30.560 1.00 96.31 105 GLY A O 1
ATOM 842 N N . HIS A 1 106 ? -12.340 -17.472 30.396 1.00 96.69 106 HIS A N 1
ATOM 843 C CA . HIS A 1 106 ? -12.509 -17.654 28.950 1.00 96.69 106 HIS A CA 1
ATOM 844 C C . HIS A 1 106 ? -12.056 -16.456 28.100 1.00 96.69 106 HIS A C 1
ATOM 846 O O . HIS A 1 106 ? -12.184 -16.489 26.874 1.00 96.69 106 HIS A O 1
ATOM 852 N N . LEU A 1 107 ? -11.481 -15.405 28.699 1.00 95.50 107 LEU A N 1
ATOM 853 C CA . LEU A 1 107 ? -11.061 -14.199 27.974 1.00 95.50 107 LEU A CA 1
ATOM 854 C C . LEU A 1 107 ? -10.090 -14.515 26.823 1.00 95.50 107 LEU A C 1
ATOM 856 O O . LEU A 1 107 ? -10.211 -13.949 25.739 1.00 95.50 107 LEU A O 1
ATOM 860 N N . ALA A 1 108 ? -9.172 -15.464 27.024 1.00 95.75 108 ALA A N 1
ATOM 861 C CA . ALA A 1 108 ? -8.241 -15.900 25.985 1.00 95.75 108 ALA A CA 1
ATOM 862 C C . ALA A 1 108 ? -8.941 -16.574 24.789 1.00 95.75 108 ALA A C 1
ATOM 864 O O . ALA A 1 108 ? -8.439 -16.493 23.668 1.00 95.75 108 ALA A O 1
ATOM 865 N N . ASP A 1 109 ? -10.078 -17.242 24.998 1.00 97.12 109 ASP A N 1
ATOM 866 C CA . ASP A 1 109 ? -10.865 -17.880 23.934 1.00 97.12 109 ASP A CA 1
ATOM 867 C C . ASP A 1 109 ? -11.702 -16.845 23.177 1.00 97.12 109 ASP A C 1
ATOM 869 O O . ASP A 1 109 ? -11.725 -16.846 21.945 1.00 97.12 109 ASP A O 1
ATOM 873 N N . LEU A 1 110 ? -12.311 -15.909 23.912 1.00 95.81 110 LEU A N 1
ATOM 874 C CA . LEU A 1 110 ? -13.079 -14.792 23.359 1.00 95.81 110 LEU A CA 1
ATOM 875 C C . LEU A 1 110 ? -12.211 -13.867 22.492 1.00 95.81 110 LEU A C 1
ATOM 877 O O . LEU A 1 110 ? -12.649 -13.467 21.414 1.00 95.81 110 LEU A O 1
ATOM 881 N N . VAL A 1 111 ? -10.971 -13.579 22.909 1.00 96.88 111 VAL A N 1
ATOM 882 C CA . VAL A 1 111 ? -10.015 -12.795 22.105 1.00 96.88 111 VAL A CA 1
ATOM 883 C C . VAL A 1 111 ? -9.633 -13.541 20.823 1.00 96.88 111 VAL A C 1
ATOM 885 O O . VAL A 1 111 ? -9.775 -12.974 19.745 1.00 96.88 111 VAL A O 1
ATOM 888 N N . ARG A 1 112 ? -9.267 -14.833 20.892 1.00 97.38 112 ARG A N 1
ATOM 889 C CA . ARG A 1 112 ? -8.954 -15.620 19.677 1.00 97.38 112 ARG A CA 1
ATOM 890 C C . ARG A 1 112 ? -10.141 -15.713 18.712 1.00 97.38 112 ARG A C 1
ATOM 892 O O . ARG A 1 112 ? -9.936 -15.732 17.500 1.00 97.38 112 ARG A O 1
ATOM 899 N N . PHE A 1 113 ? -11.371 -15.767 19.227 1.00 97.38 113 PHE A N 1
ATOM 900 C CA . PHE A 1 113 ? -12.578 -15.707 18.402 1.00 97.38 113 PHE A CA 1
ATOM 901 C C . PHE A 1 113 ? -12.750 -14.330 17.741 1.00 97.38 113 PHE A C 1
ATOM 903 O O . PHE A 1 113 ? -12.994 -14.267 16.537 1.00 97.38 113 PHE A O 1
ATOM 910 N N . ALA A 1 114 ? -12.569 -13.237 18.488 1.00 97.69 114 ALA A N 1
ATOM 911 C CA . ALA A 1 114 ? -12.637 -11.879 17.951 1.00 97.69 114 ALA A CA 1
ATOM 912 C C . ALA A 1 114 ? -11.574 -11.628 16.864 1.00 97.69 114 ALA A C 1
ATOM 914 O O . ALA A 1 114 ? -11.915 -11.125 15.793 1.00 97.69 114 ALA A O 1
ATOM 915 N N . ASP A 1 115 ? -10.327 -12.055 17.085 1.00 97.69 115 ASP A N 1
ATOM 916 C CA . ASP A 1 115 ? -9.235 -11.960 16.106 1.00 97.69 115 ASP A CA 1
ATOM 917 C C . ASP A 1 115 ? -9.542 -12.756 14.826 1.00 97.69 115 ASP A C 1
ATOM 919 O O . ASP A 1 115 ? -9.291 -12.283 13.713 1.00 97.69 115 ASP A O 1
ATOM 923 N N . ALA A 1 116 ? -10.125 -13.953 14.961 1.00 97.38 116 ALA A N 1
ATOM 924 C CA . ALA A 1 116 ? -10.532 -14.779 13.825 1.00 97.38 116 ALA A CA 1
ATOM 925 C C . ALA A 1 116 ? -11.676 -14.136 13.020 1.00 97.38 116 ALA A C 1
ATOM 927 O O . ALA A 1 116 ? -11.621 -14.125 11.788 1.00 97.38 116 ALA A O 1
ATOM 928 N N . VAL A 1 117 ? -12.677 -13.558 13.694 1.00 98.12 117 VAL A N 1
ATOM 929 C CA . VAL A 1 117 ? -13.782 -12.829 13.048 1.00 98.12 117 VAL A CA 1
ATOM 930 C C . VAL A 1 117 ? -13.272 -11.566 12.348 1.00 98.12 117 VAL A C 1
ATOM 932 O O . VAL A 1 117 ? -13.588 -11.363 11.179 1.00 98.12 117 VAL A O 1
ATOM 935 N N . ALA A 1 118 ? -12.429 -10.763 13.003 1.00 97.56 118 ALA A N 1
ATOM 936 C CA . ALA A 1 118 ? -11.845 -9.554 12.417 1.00 97.56 118 ALA A CA 1
ATOM 937 C C . ALA A 1 118 ? -10.935 -9.863 11.212 1.00 97.56 118 ALA A C 1
ATOM 939 O O . ALA A 1 118 ? -10.946 -9.140 10.212 1.00 97.56 118 ALA A O 1
ATOM 940 N N . SER A 1 119 ? -10.182 -10.967 11.271 1.00 97.12 119 SER A N 1
ATOM 941 C CA . SER A 1 119 ? -9.375 -11.457 10.146 1.00 97.12 119 SER A CA 1
ATOM 942 C C . SER A 1 119 ? -10.248 -11.897 8.967 1.00 97.12 119 SER A C 1
ATOM 944 O O . SER A 1 119 ? -9.945 -11.567 7.819 1.00 97.12 119 SER A O 1
ATOM 946 N N . LEU A 1 120 ? -11.345 -12.613 9.240 1.00 97.31 120 LEU A N 1
ATOM 947 C CA . LEU A 1 120 ? -12.292 -13.068 8.221 1.00 97.31 120 LEU A CA 1
ATOM 948 C C . LEU A 1 120 ? -13.005 -11.887 7.552 1.00 97.31 120 LEU A C 1
ATOM 950 O O . LEU A 1 120 ? -13.050 -11.841 6.326 1.00 97.31 120 LEU A O 1
ATOM 954 N N . ASP A 1 121 ? -13.495 -10.921 8.330 1.00 97.81 121 ASP A N 1
ATOM 955 C CA . ASP A 1 121 ? -14.145 -9.701 7.833 1.00 97.81 121 ASP A CA 1
ATOM 956 C C . ASP A 1 121 ? -13.194 -8.847 6.976 1.00 97.81 121 ASP A C 1
ATOM 958 O O . ASP A 1 121 ? -13.535 -8.438 5.863 1.00 97.81 121 ASP A O 1
ATOM 962 N N . SER A 1 122 ? -11.947 -8.677 7.429 1.00 95.75 122 SER A N 1
ATOM 963 C CA . SER A 1 122 ? -10.905 -7.964 6.678 1.00 95.75 122 SER A CA 1
ATOM 964 C C . SER A 1 122 ? -10.608 -8.629 5.328 1.00 95.75 122 SER A C 1
ATOM 966 O O . SER A 1 122 ? -10.537 -7.955 4.297 1.00 95.75 122 SER A O 1
ATOM 968 N N . VAL A 1 123 ? -10.451 -9.958 5.304 1.00 95.06 123 VAL A N 1
ATOM 969 C CA . VAL A 1 123 ? -10.165 -10.710 4.070 1.00 95.06 123 VAL A CA 1
ATOM 970 C C . VAL A 1 123 ? -11.388 -10.764 3.149 1.00 95.06 123 VAL A C 1
ATOM 972 O O . VAL A 1 123 ? -11.228 -10.620 1.937 1.00 95.06 123 VAL A O 1
ATOM 975 N N . ALA A 1 124 ? -12.599 -10.907 3.694 1.00 96.06 124 ALA A N 1
ATOM 976 C CA . ALA A 1 124 ? -13.843 -10.871 2.927 1.00 96.06 124 ALA A CA 1
ATOM 977 C C . ALA A 1 124 ? -14.066 -9.496 2.277 1.00 96.06 124 ALA A C 1
ATOM 979 O O . ALA A 1 124 ? -14.321 -9.425 1.075 1.00 96.06 124 ALA A O 1
ATOM 980 N N . SER A 1 125 ? -13.868 -8.410 3.028 1.00 94.94 125 SER A N 1
ATOM 981 C CA . SER A 1 125 ? -13.949 -7.033 2.526 1.00 94.94 125 SER A CA 1
ATOM 982 C C . SER A 1 125 ? -12.940 -6.769 1.402 1.00 94.94 125 SER A C 1
ATOM 984 O O . SER A 1 125 ? -13.297 -6.230 0.352 1.00 94.94 125 SER A O 1
ATOM 986 N N . LEU A 1 126 ? -11.685 -7.205 1.568 1.00 90.75 126 LEU A N 1
ATOM 987 C CA . LEU A 1 126 ? -10.664 -7.106 0.518 1.00 90.75 126 LEU A CA 1
ATOM 988 C C . LEU A 1 126 ? -11.017 -7.944 -0.721 1.00 90.75 126 LEU A C 1
ATOM 990 O O . LEU A 1 126 ? -10.797 -7.489 -1.844 1.00 90.75 126 LEU A O 1
ATOM 994 N N . ALA A 1 127 ? -11.585 -9.140 -0.539 1.00 90.56 127 ALA A N 1
ATOM 995 C CA . ALA A 1 127 ? -12.026 -9.997 -1.636 1.00 90.56 127 ALA A CA 1
ATOM 996 C C . ALA A 1 127 ? -13.230 -9.410 -2.393 1.00 90.56 127 ALA A C 1
ATOM 998 O O . ALA A 1 127 ? -13.261 -9.476 -3.623 1.00 90.56 127 ALA A O 1
ATOM 999 N N . GLU A 1 128 ? -14.187 -8.788 -1.699 1.00 93.75 128 GLU A N 1
ATOM 1000 C CA . GLU A 1 128 ? -15.341 -8.141 -2.331 1.00 93.75 128 GLU A CA 1
ATOM 1001 C C . GLU A 1 128 ? -14.918 -6.901 -3.133 1.00 93.75 128 GLU A C 1
ATOM 1003 O O . GLU A 1 128 ? -15.326 -6.738 -4.284 1.00 93.75 128 GLU A O 1
ATOM 1008 N N . VAL A 1 129 ? -14.032 -6.062 -2.577 1.00 88.50 129 VAL A N 1
ATOM 1009 C CA . VAL A 1 129 ? -13.425 -4.931 -3.302 1.00 88.50 129 VAL A CA 1
ATOM 1010 C C . VAL A 1 129 ? -12.656 -5.434 -4.528 1.00 88.50 129 VAL A C 1
ATOM 1012 O O . VAL A 1 129 ? -12.867 -4.926 -5.633 1.00 88.50 129 VAL A O 1
ATOM 1015 N N . ALA A 1 130 ? -11.829 -6.472 -4.378 1.00 85.75 130 ALA A N 1
ATOM 1016 C CA . ALA A 1 130 ? -11.093 -7.058 -5.494 1.00 85.75 130 ALA A CA 1
ATOM 1017 C C . ALA A 1 130 ? -12.029 -7.593 -6.593 1.00 85.75 130 ALA A C 1
ATOM 1019 O O . ALA A 1 130 ? -11.808 -7.305 -7.769 1.00 85.75 130 ALA A O 1
ATOM 1020 N N . ALA A 1 131 ? -13.106 -8.298 -6.235 1.00 86.94 131 ALA A N 1
ATOM 1021 C CA . ALA A 1 131 ? -14.097 -8.792 -7.189 1.00 86.94 131 ALA A CA 1
ATOM 1022 C C . ALA A 1 131 ? -14.833 -7.642 -7.904 1.00 86.94 131 ALA A C 1
ATOM 1024 O O . ALA A 1 131 ? -14.898 -7.619 -9.136 1.00 86.94 131 ALA A O 1
ATOM 1025 N N . ARG A 1 132 ? -15.318 -6.647 -7.147 1.00 85.62 132 ARG A N 1
ATOM 1026 C CA . ARG A 1 132 ? -16.057 -5.477 -7.654 1.00 85.62 132 ARG A CA 1
ATOM 1027 C C . ARG A 1 132 ? -15.236 -4.655 -8.652 1.00 85.62 132 ARG A C 1
ATOM 1029 O O . ARG A 1 132 ? -15.762 -4.228 -9.677 1.00 85.62 132 ARG A O 1
ATOM 1036 N N . HIS A 1 133 ? -13.943 -4.474 -8.384 1.00 77.75 133 HIS A N 1
ATOM 1037 C CA . HIS A 1 133 ? -13.023 -3.750 -9.267 1.00 77.75 133 HIS A CA 1
ATOM 1038 C C . HIS A 1 133 ? -12.285 -4.652 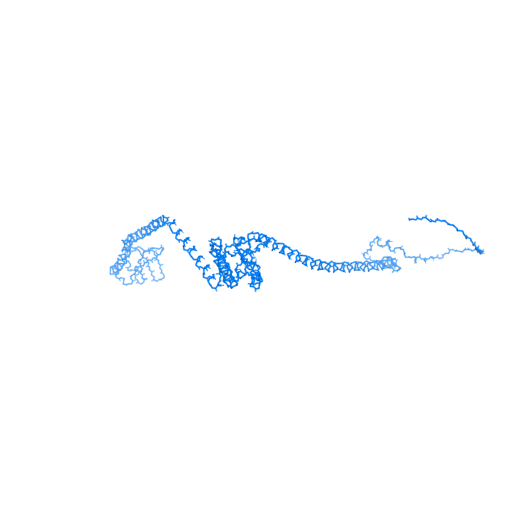-10.275 1.00 77.75 133 HIS A C 1
ATOM 1040 O O . HIS A 1 133 ? -11.501 -4.146 -11.078 1.00 77.75 133 HIS A O 1
ATOM 1046 N N . ARG A 1 134 ? -12.561 -5.967 -10.280 1.00 79.88 134 ARG A N 1
ATOM 1047 C CA . ARG A 1 134 ? -11.889 -7.000 -11.097 1.00 79.88 134 ARG A CA 1
ATOM 1048 C C . ARG A 1 134 ? -10.361 -6.984 -10.961 1.00 79.88 134 ARG A C 1
ATOM 1050 O O . ARG A 1 134 ? -9.634 -7.201 -11.928 1.00 79.88 134 ARG A O 1
ATOM 1057 N N . TRP A 1 135 ? -9.878 -6.725 -9.749 1.00 79.44 135 TRP A N 1
ATOM 1058 C CA . TRP A 1 135 ? -8.467 -6.846 -9.408 1.00 79.44 135 TRP A CA 1
ATOM 1059 C C . TRP A 1 135 ? -8.006 -8.298 -9.514 1.00 79.44 135 TRP A C 1
ATOM 1061 O O . TRP A 1 135 ? -8.727 -9.240 -9.189 1.00 79.44 135 TRP A O 1
ATOM 1071 N N . VAL A 1 136 ? -6.754 -8.464 -9.920 1.00 77.19 136 VAL A N 1
ATOM 1072 C CA . VAL A 1 136 ? -6.073 -9.754 -10.017 1.00 77.19 136 VAL A CA 1
ATOM 1073 C C . VAL A 1 136 ? -4.864 -9.774 -9.093 1.00 77.19 136 VAL A C 1
ATOM 1075 O O . VAL A 1 136 ? -4.191 -8.761 -8.906 1.00 77.19 136 VAL A O 1
ATOM 1078 N N . ARG A 1 137 ? -4.546 -10.947 -8.539 1.00 80.06 137 ARG A N 1
ATOM 1079 C CA . ARG A 1 137 ? -3.313 -11.145 -7.771 1.00 80.06 137 ARG A CA 1
ATOM 1080 C C . ARG A 1 137 ? -2.103 -11.137 -8.728 1.00 80.06 137 ARG A C 1
ATOM 1082 O O . ARG A 1 137 ? -2.053 -12.008 -9.601 1.00 80.06 137 ARG A O 1
ATOM 1089 N N . PRO A 1 138 ? -1.148 -10.195 -8.599 1.00 79.25 138 PRO A N 1
ATOM 1090 C CA . PRO A 1 138 ? 0.128 -10.260 -9.311 1.00 79.25 138 PRO A CA 1
ATOM 1091 C C . PRO A 1 138 ? 1.012 -11.375 -8.735 1.00 79.25 138 PRO A C 1
ATOM 1093 O O . PRO A 1 138 ? 0.835 -11.770 -7.580 1.00 79.25 138 PRO A O 1
ATOM 1096 N N . ASP A 1 139 ? 1.982 -11.851 -9.517 1.00 83.69 139 ASP A N 1
ATOM 1097 C CA . ASP A 1 139 ? 2.955 -12.842 -9.038 1.00 83.69 139 ASP A CA 1
ATOM 1098 C C . ASP A 1 139 ? 4.103 -12.170 -8.291 1.00 83.69 139 ASP A C 1
ATOM 1100 O O . ASP A 1 139 ? 4.427 -12.550 -7.166 1.00 83.69 139 ASP A O 1
ATOM 1104 N N . VAL A 1 140 ? 4.691 -11.141 -8.907 1.00 86.12 140 VAL A N 1
ATOM 1105 C CA . VAL A 1 140 ? 5.791 -10.360 -8.341 1.00 86.12 140 VAL A CA 1
ATOM 1106 C C . VAL A 1 140 ? 5.512 -8.871 -8.533 1.00 86.12 140 VAL A C 1
ATOM 1108 O O . VAL A 1 140 ? 5.095 -8.427 -9.604 1.00 86.12 140 VAL A O 1
ATOM 1111 N N . VAL A 1 141 ? 5.776 -8.087 -7.487 1.00 86.38 141 VAL A N 1
ATOM 1112 C CA . VAL A 1 141 ? 5.753 -6.620 -7.523 1.00 86.38 141 VAL A CA 1
ATOM 1113 C C . VAL A 1 141 ? 7.135 -6.112 -7.130 1.00 86.38 141 VAL A C 1
ATOM 1115 O O . VAL A 1 141 ? 7.584 -6.321 -6.003 1.00 86.38 141 VAL A O 1
ATOM 1118 N N . VAL A 1 142 ? 7.815 -5.443 -8.058 1.00 87.12 142 VAL A N 1
ATOM 1119 C CA . VAL A 1 142 ? 9.108 -4.800 -7.808 1.00 87.12 142 VAL A CA 1
ATOM 1120 C C . VAL A 1 142 ? 8.848 -3.381 -7.313 1.00 87.12 142 VAL A C 1
ATOM 1122 O O . VAL A 1 142 ? 8.354 -2.540 -8.064 1.00 87.12 142 VAL A O 1
ATOM 1125 N N . ASN A 1 143 ? 9.178 -3.118 -6.049 1.00 87.88 143 ASN A N 1
ATOM 1126 C CA . ASN A 1 143 ? 9.131 -1.777 -5.465 1.00 87.88 143 ASN A CA 1
ATOM 1127 C C . ASN A 1 143 ? 10.411 -1.007 -5.823 1.00 87.88 143 ASN A C 1
ATOM 1129 O O . ASN A 1 143 ? 11.517 -1.511 -5.622 1.00 87.88 143 ASN A O 1
ATOM 1133 N N . PHE A 1 144 ? 10.268 0.225 -6.307 1.00 84.69 144 PHE A N 1
ATOM 1134 C CA . PHE A 1 144 ? 11.380 1.124 -6.610 1.00 84.69 144 PHE A CA 1
ATOM 1135 C C . PHE A 1 144 ? 11.500 2.235 -5.551 1.00 84.69 144 PHE A C 1
ATOM 1137 O O . PHE A 1 144 ? 10.534 2.538 -4.842 1.00 84.69 144 PHE A O 1
ATOM 1144 N N . PRO A 1 145 ? 12.668 2.903 -5.450 1.00 76.62 145 PRO A N 1
ATOM 1145 C CA . PRO A 1 145 ? 12.768 4.191 -4.766 1.00 76.62 145 PRO A CA 1
ATOM 1146 C C . PRO A 1 145 ? 11.706 5.172 -5.288 1.00 76.62 145 PRO A C 1
ATOM 1148 O O . PRO A 1 145 ? 11.312 5.090 -6.449 1.00 76.62 145 PRO A O 1
ATOM 1151 N N . SER A 1 146 ? 11.255 6.102 -4.440 1.00 72.62 146 SER A N 1
ATOM 1152 C CA . SER A 1 146 ? 10.069 6.967 -4.640 1.00 72.62 146 SER A CA 1
ATOM 1153 C C . SER A 1 146 ? 8.695 6.267 -4.619 1.00 72.62 146 SER A C 1
ATOM 1155 O O . SER A 1 146 ? 7.687 6.911 -4.875 1.00 72.62 146 SER A O 1
ATOM 1157 N N . GLY A 1 147 ? 8.617 4.977 -4.266 1.00 76.62 147 GLY A N 1
ATOM 1158 C CA . GLY A 1 147 ? 7.341 4.278 -4.024 1.00 76.62 147 GLY A CA 1
ATOM 1159 C C . GLY A 1 147 ? 6.626 3.760 -5.278 1.00 76.62 147 GLY A C 1
ATOM 1160 O O . GLY A 1 147 ? 5.649 3.018 -5.153 1.00 76.62 147 GLY A O 1
ATOM 1161 N N . ARG A 1 148 ? 7.147 4.089 -6.467 1.00 80.31 148 ARG A N 1
ATOM 1162 C CA . ARG A 1 148 ? 6.717 3.544 -7.762 1.00 80.31 148 ARG A CA 1
ATOM 1163 C C . ARG A 1 148 ? 6.953 2.033 -7.843 1.00 80.31 148 ARG A C 1
ATOM 1165 O O . ARG A 1 148 ? 7.850 1.492 -7.188 1.00 80.31 148 ARG A O 1
ATOM 1172 N N . LYS A 1 149 ? 6.147 1.337 -8.645 1.00 84.00 149 LYS A N 1
ATOM 1173 C CA . LYS A 1 149 ? 6.074 -0.134 -8.673 1.00 84.00 149 LYS A CA 1
ATOM 1174 C C . LYS A 1 149 ? 5.994 -0.674 -10.099 1.00 84.00 149 LYS A C 1
ATOM 1176 O O . LYS A 1 149 ? 5.419 -0.043 -10.981 1.00 84.00 149 LYS A O 1
ATOM 1181 N N . VAL A 1 150 ? 6.524 -1.876 -10.316 1.00 83.88 150 VAL A N 1
ATOM 1182 C CA . VAL A 1 150 ? 6.372 -2.628 -11.575 1.00 83.88 150 VAL A CA 1
ATOM 1183 C C . VAL A 1 150 ? 5.835 -4.020 -11.264 1.00 83.88 150 VAL A C 1
ATOM 1185 O O . VAL A 1 150 ? 6.328 -4.684 -10.352 1.00 83.88 150 VAL A O 1
ATOM 1188 N N . VAL A 1 151 ? 4.832 -4.462 -12.023 1.00 83.62 151 VAL A N 1
ATOM 1189 C CA . VAL A 1 151 ? 4.254 -5.808 -11.912 1.00 83.62 151 VAL A CA 1
ATOM 1190 C C . VAL A 1 151 ? 4.882 -6.741 -12.944 1.00 83.62 151 VAL A C 1
ATOM 1192 O O . VAL A 1 151 ? 5.010 -6.383 -14.117 1.00 83.62 151 VAL A O 1
ATOM 1195 N N . ILE A 1 152 ? 5.230 -7.947 -12.494 1.00 86.19 152 ILE A N 1
ATOM 1196 C CA . ILE A 1 152 ? 5.712 -9.049 -13.326 1.00 86.19 152 ILE A CA 1
ATOM 1197 C C . ILE A 1 152 ? 4.750 -10.242 -13.150 1.00 86.19 152 ILE A C 1
ATOM 1199 O O . ILE A 1 152 ? 4.427 -10.622 -12.020 1.00 86.19 152 ILE A O 1
ATOM 1203 N N . ASP A 1 153 ? 4.293 -10.818 -14.263 1.00 83.62 153 ASP A N 1
ATOM 1204 C CA . ASP A 1 153 ? 3.497 -12.058 -14.346 1.00 83.62 153 ASP A CA 1
ATOM 1205 C C . ASP A 1 153 ? 4.330 -13.113 -15.099 1.00 83.62 153 ASP A C 1
ATOM 1207 O O . ASP A 1 153 ? 5.050 -12.783 -16.047 1.00 83.62 153 ASP A O 1
ATOM 1211 N N . SER A 1 154 ? 4.306 -14.366 -14.641 1.00 71.62 154 SER A N 1
ATOM 1212 C CA . SER A 1 154 ? 5.302 -15.383 -15.037 1.00 71.62 154 SER A CA 1
ATOM 1213 C C . SER A 1 154 ? 4.714 -16.728 -15.481 1.00 71.62 154 SER A C 1
ATOM 1215 O O . SER A 1 154 ? 5.438 -17.711 -15.635 1.00 71.62 154 SER A O 1
ATOM 1217 N N . LYS A 1 155 ? 3.394 -16.800 -15.710 1.00 71.62 155 LYS A N 1
ATOM 1218 C CA . LYS A 1 155 ? 2.648 -18.065 -15.921 1.00 71.62 155 LYS A CA 1
ATOM 1219 C C . LYS A 1 155 ? 2.735 -18.579 -17.359 1.00 71.62 155 LYS A C 1
ATOM 1221 O O . LYS A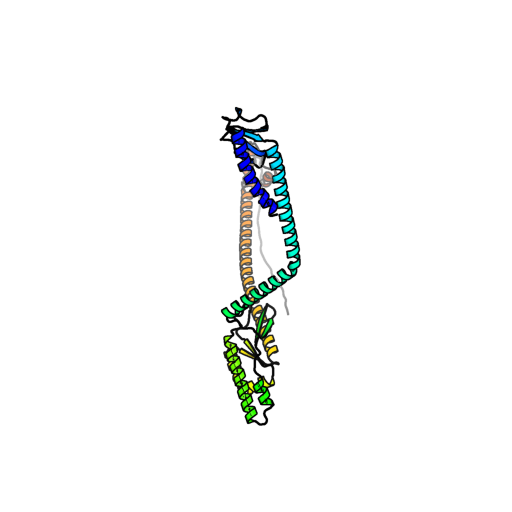 1 155 ? 1.716 -18.869 -17.988 1.00 71.62 155 LYS A O 1
ATOM 1226 N N . VAL A 1 156 ? 3.949 -18.657 -17.893 1.00 77.88 156 VAL A N 1
ATOM 1227 C CA . VAL A 1 156 ? 4.235 -19.231 -19.212 1.00 77.88 156 VAL A CA 1
ATOM 1228 C C . VAL A 1 156 ? 4.361 -20.745 -19.069 1.00 77.88 156 VAL A C 1
ATOM 1230 O O . VAL A 1 156 ? 5.225 -21.229 -18.342 1.00 77.88 156 VAL A O 1
ATOM 1233 N N . SER A 1 157 ? 3.503 -21.510 -19.751 1.00 84.19 157 SER A N 1
ATOM 1234 C CA . SER A 1 157 ? 3.592 -22.974 -19.711 1.00 84.19 157 SER A CA 1
ATOM 1235 C C . SER A 1 157 ? 4.796 -23.467 -20.513 1.00 84.19 157 SER A C 1
ATOM 1237 O O . SER A 1 157 ? 4.888 -23.230 -21.719 1.00 84.19 157 SER A O 1
ATOM 1239 N N . LEU A 1 158 ? 5.699 -24.177 -19.834 1.00 87.00 158 LEU A N 1
ATOM 1240 C CA . LEU A 1 158 ? 6.940 -24.720 -20.392 1.00 87.00 158 LEU A CA 1
ATOM 1241 C C . LEU A 1 158 ? 6.788 -26.141 -20.956 1.00 87.00 158 LEU A C 1
ATOM 1243 O O . LEU A 1 158 ? 7.761 -26.697 -21.459 1.00 87.00 158 LEU A O 1
ATOM 1247 N N . ASN A 1 159 ? 5.593 -26.737 -20.918 1.00 92.88 159 ASN A N 1
ATOM 1248 C CA . ASN A 1 159 ? 5.382 -28.117 -21.376 1.00 92.88 159 ASN A CA 1
ATOM 1249 C C . ASN A 1 159 ? 5.770 -28.293 -22.856 1.00 92.88 159 ASN A C 1
ATOM 1251 O O . ASN A 1 159 ? 6.406 -29.277 -23.217 1.00 92.88 159 ASN A O 1
ATOM 1255 N N . ALA A 1 160 ? 5.460 -27.300 -23.695 1.00 93.00 160 ALA A N 1
ATOM 1256 C CA . ALA A 1 160 ? 5.850 -27.283 -25.105 1.00 93.00 160 ALA A CA 1
ATOM 1257 C C . ALA A 1 160 ? 7.364 -27.061 -25.317 1.00 93.00 160 ALA A C 1
ATOM 1259 O O . ALA A 1 160 ? 7.918 -27.509 -26.315 1.00 93.00 160 ALA A O 1
ATOM 1260 N N . TRP A 1 161 ? 8.057 -26.413 -24.371 1.00 93.75 161 TRP A N 1
ATOM 1261 C CA . TRP A 1 161 ? 9.521 -26.316 -24.388 1.00 93.75 161 TRP A CA 1
ATOM 1262 C C . TRP A 1 161 ? 10.173 -27.660 -24.034 1.00 93.75 161 TRP A C 1
ATOM 1264 O O . TRP A 1 161 ? 11.079 -28.090 -24.741 1.00 93.75 161 TRP A O 1
ATOM 1274 N N . LEU A 1 162 ? 9.678 -28.357 -23.004 1.00 94.31 162 LEU A N 1
ATOM 1275 C CA . LEU A 1 162 ? 10.149 -29.704 -22.655 1.00 94.31 162 LEU A CA 1
ATOM 1276 C C . LEU A 1 162 ? 9.973 -30.667 -23.838 1.00 94.31 162 LEU A C 1
ATOM 1278 O O . LEU A 1 162 ? 10.948 -31.259 -24.287 1.00 94.31 162 LEU A O 1
ATOM 1282 N N . GLN A 1 163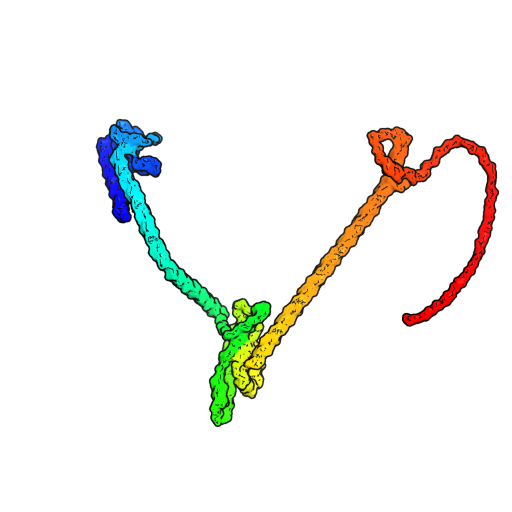 ? 8.781 -30.693 -24.445 1.00 94.56 163 GLN A N 1
ATOM 1283 C CA . GLN A 1 163 ? 8.500 -31.481 -25.653 1.00 94.56 163 GLN A CA 1
ATOM 1284 C C . GLN A 1 163 ? 9.428 -31.157 -26.836 1.00 94.56 163 GLN A C 1
ATOM 1286 O O . GLN A 1 163 ? 9.742 -32.047 -27.616 1.00 94.56 163 GLN A O 1
ATOM 1291 N N . HIS A 1 164 ? 9.882 -29.908 -26.987 1.00 95.56 164 HIS A N 1
ATOM 1292 C CA . HIS A 1 164 ? 10.824 -29.517 -28.043 1.00 95.56 164 HIS A CA 1
ATOM 1293 C C . HIS A 1 164 ? 12.254 -30.024 -27.780 1.00 95.56 164 HIS A C 1
ATOM 1295 O O . HIS A 1 164 ? 12.965 -30.388 -28.720 1.00 95.56 164 HIS A O 1
ATOM 1301 N N . VAL A 1 165 ? 12.675 -30.052 -26.511 1.00 95.62 165 VAL A N 1
ATOM 1302 C CA . VAL A 1 165 ? 13.989 -30.564 -26.083 1.00 95.62 165 VAL A CA 1
ATOM 1303 C C . VAL A 1 165 ? 14.025 -32.097 -26.117 1.00 95.62 165 VAL A C 1
ATOM 1305 O O . VAL A 1 165 ? 15.027 -32.674 -26.527 1.00 95.62 165 VAL A O 1
ATOM 1308 N N . GLU A 1 166 ? 12.926 -32.749 -25.739 1.00 95.38 166 GLU A N 1
ATOM 1309 C CA . GLU A 1 166 ? 12.769 -34.212 -25.700 1.00 95.38 166 GLU A CA 1
ATOM 1310 C C . GLU A 1 166 ? 12.383 -34.825 -27.066 1.00 95.38 166 GLU A C 1
ATOM 1312 O O . GLU A 1 166 ? 12.336 -36.047 -27.202 1.00 95.38 166 GLU A O 1
ATOM 1317 N N . ALA A 1 167 ? 12.121 -33.996 -28.086 1.00 95.81 167 ALA A N 1
ATOM 1318 C CA . ALA A 1 167 ? 11.685 -34.422 -29.417 1.00 95.81 167 ALA A CA 1
ATOM 1319 C C . ALA A 1 167 ? 12.690 -35.359 -30.112 1.00 95.81 167 ALA A C 1
ATOM 1321 O O . ALA A 1 167 ? 13.826 -34.970 -30.415 1.00 95.81 167 ALA A O 1
ATOM 1322 N N . ALA A 1 168 ? 12.224 -36.570 -30.438 1.00 94.31 168 ALA A N 1
ATOM 1323 C CA . ALA A 1 168 ? 13.016 -37.610 -31.098 1.00 94.31 168 ALA A CA 1
ATOM 1324 C C . ALA A 1 168 ? 13.222 -37.369 -32.606 1.00 94.31 168 ALA A C 1
ATOM 1326 O O . ALA A 1 168 ? 14.162 -37.905 -33.189 1.00 94.31 168 ALA A O 1
ATOM 1327 N N . ASP A 1 169 ? 12.364 -36.558 -33.230 1.00 96.12 169 ASP A N 1
ATOM 1328 C CA . ASP A 1 169 ? 12.466 -36.141 -34.630 1.00 96.12 169 ASP A CA 1
ATOM 1329 C C . ASP A 1 169 ? 12.163 -34.641 -34.795 1.00 96.12 169 ASP A C 1
ATOM 1331 O O . ASP A 1 169 ? 11.627 -33.981 -33.897 1.00 96.12 169 ASP A O 1
ATOM 1335 N N . ASP A 1 170 ? 12.525 -34.080 -35.949 1.00 94.69 170 ASP A N 1
ATOM 1336 C CA . ASP A 1 170 ? 12.410 -32.639 -36.180 1.00 94.69 170 ASP A CA 1
ATOM 1337 C C . ASP A 1 170 ? 10.973 -32.166 -36.472 1.00 94.69 170 ASP A C 1
ATOM 1339 O O . ASP A 1 170 ? 10.676 -30.986 -36.280 1.00 94.69 170 ASP A O 1
ATOM 1343 N N . ALA A 1 171 ? 10.048 -33.061 -36.841 1.00 95.75 171 ALA A N 1
ATOM 1344 C CA . ALA A 1 171 ? 8.634 -32.713 -36.995 1.00 95.75 171 ALA A CA 1
ATOM 1345 C C . ALA A 1 171 ? 7.960 -32.537 -35.622 1.00 95.75 171 ALA A C 1
ATOM 1347 O O . ALA A 1 171 ? 7.218 -31.573 -35.414 1.00 95.75 171 ALA A O 1
ATOM 1348 N N . GLN A 1 172 ? 8.285 -33.399 -34.651 1.00 95.19 172 GLN A N 1
ATOM 1349 C CA . GLN A 1 172 ? 7.941 -33.206 -33.237 1.00 95.19 172 GLN A CA 1
ATOM 1350 C C . GLN A 1 172 ? 8.550 -31.902 -32.704 1.00 95.19 172 GLN A C 1
ATOM 1352 O O . GLN A 1 172 ? 7.851 -31.107 -32.069 1.00 95.19 172 GLN A O 1
ATOM 1357 N N . ARG A 1 173 ? 9.830 -31.645 -33.013 1.00 95.50 173 ARG A N 1
ATOM 1358 C CA . ARG A 1 173 ? 10.561 -30.437 -32.595 1.00 95.50 173 ARG A CA 1
ATOM 1359 C C . ARG A 1 173 ? 9.890 -29.154 -33.096 1.00 95.50 173 ARG A C 1
ATOM 1361 O O . ARG A 1 173 ? 9.689 -28.217 -32.316 1.00 95.50 173 ARG A O 1
ATOM 1368 N N . GLU A 1 174 ? 9.508 -29.112 -34.371 1.00 95.69 174 GLU A N 1
ATOM 1369 C CA . GLU A 1 174 ? 8.840 -27.957 -34.982 1.00 95.69 174 GLU A CA 1
ATOM 1370 C C . GLU A 1 174 ? 7.394 -27.783 -34.471 1.00 95.69 174 GLU A C 1
ATOM 1372 O O . GLU A 1 174 ? 6.963 -26.662 -34.184 1.00 95.69 174 GLU A O 1
ATOM 1377 N N . ALA A 1 175 ? 6.647 -28.878 -34.291 1.00 95.69 175 ALA A N 1
ATOM 1378 C CA . ALA A 1 175 ? 5.299 -28.840 -33.719 1.00 95.69 175 ALA A CA 1
ATOM 1379 C C . ALA A 1 175 ? 5.304 -28.309 -32.273 1.00 95.69 175 ALA A C 1
ATOM 1381 O O . ALA A 1 175 ? 4.495 -27.448 -31.920 1.00 95.69 175 ALA A O 1
ATOM 1382 N N . ALA A 1 176 ? 6.255 -28.759 -31.451 1.00 96.06 176 ALA A N 1
ATOM 1383 C CA . ALA A 1 176 ? 6.436 -28.284 -30.083 1.00 96.06 176 ALA A CA 1
ATOM 1384 C C . ALA A 1 176 ? 6.815 -26.788 -30.028 1.00 96.06 176 ALA A C 1
ATOM 1386 O O . ALA A 1 176 ? 6.253 -26.039 -29.226 1.00 96.06 176 ALA A O 1
ATOM 1387 N N . ALA A 1 177 ? 7.672 -26.313 -30.942 1.00 95.12 177 ALA A N 1
ATOM 1388 C CA . ALA A 1 177 ? 8.006 -24.890 -31.063 1.00 95.12 177 ALA A CA 1
ATOM 1389 C C . ALA A 1 177 ? 6.777 -24.021 -31.403 1.00 95.12 177 ALA A C 1
ATOM 1391 O O . ALA A 1 177 ? 6.535 -22.993 -30.763 1.00 95.12 177 ALA A O 1
ATOM 1392 N N . LYS A 1 178 ? 5.942 -24.464 -32.354 1.00 95.62 178 LYS A N 1
ATOM 1393 C CA . LYS A 1 178 ? 4.670 -23.799 -32.700 1.00 95.62 178 LYS A CA 1
ATOM 1394 C C . LYS A 1 178 ? 3.706 -23.772 -31.505 1.00 95.62 178 LYS A C 1
ATOM 1396 O O . LYS A 1 178 ? 3.126 -22.725 -31.212 1.00 95.62 178 LYS A O 1
ATOM 1401 N N . ASN A 1 179 ? 3.592 -24.876 -30.763 1.00 94.94 179 ASN A N 1
ATOM 1402 C CA . ASN A 1 179 ? 2.767 -24.957 -29.552 1.00 94.94 179 ASN A CA 1
ATOM 1403 C C . ASN A 1 179 ? 3.247 -24.010 -28.435 1.00 94.94 179 ASN A C 1
ATOM 1405 O O . ASN A 1 179 ? 2.419 -23.426 -27.733 1.00 94.94 179 ASN A O 1
ATOM 1409 N N . LEU A 1 180 ? 4.561 -23.798 -28.293 1.00 94.38 180 LEU A N 1
ATOM 1410 C CA . LEU A 1 180 ? 5.122 -22.831 -27.342 1.00 94.38 180 LEU A CA 1
ATOM 1411 C C . LEU A 1 180 ? 4.704 -21.391 -27.685 1.00 94.38 180 LEU A C 1
ATOM 1413 O O . LEU A 1 180 ? 4.259 -20.659 -26.802 1.00 94.38 180 LEU A O 1
ATOM 1417 N N . VAL A 1 181 ? 4.769 -20.998 -28.962 1.00 93.94 181 VAL A N 1
ATOM 1418 C CA . VAL A 1 181 ? 4.305 -19.671 -29.413 1.00 93.94 181 VAL A CA 1
ATOM 1419 C C . VAL A 1 181 ? 2.802 -19.487 -29.172 1.00 93.94 181 VAL A C 1
ATOM 1421 O O . VAL A 1 181 ? 2.388 -18.426 -28.707 1.00 93.94 181 VAL A O 1
ATOM 1424 N N . VAL A 1 182 ? 1.982 -20.517 -29.418 1.00 93.19 182 VAL A N 1
ATOM 1425 C CA . VAL A 1 182 ? 0.532 -20.476 -29.140 1.00 93.19 182 VAL A CA 1
ATOM 1426 C C . VAL A 1 182 ? 0.247 -20.323 -27.640 1.00 93.19 182 VAL A C 1
ATOM 1428 O O . VAL A 1 182 ? -0.592 -19.506 -27.265 1.00 93.19 182 VAL A O 1
ATOM 1431 N N . SER A 1 183 ? 0.972 -21.042 -26.776 1.00 91.88 183 SER A N 1
ATOM 1432 C CA . SER A 1 183 ? 0.901 -20.904 -25.309 1.00 91.88 183 SER A CA 1
ATOM 1433 C C . SER A 1 183 ? 1.221 -19.471 -24.848 1.00 91.88 183 SER A C 1
ATOM 1435 O O . SER A 1 183 ? 0.493 -18.885 -24.042 1.00 91.88 183 SER A O 1
ATOM 1437 N N . ILE A 1 184 ? 2.269 -18.865 -25.416 1.00 90.62 184 ILE A N 1
ATOM 1438 C CA . ILE A 1 184 ? 2.699 -17.492 -25.105 1.00 90.62 184 ILE A CA 1
ATOM 1439 C C . ILE A 1 184 ? 1.665 -16.457 -25.583 1.00 90.62 184 ILE A C 1
ATOM 1441 O O . ILE A 1 184 ? 1.290 -15.574 -24.812 1.00 90.62 184 ILE A O 1
ATOM 1445 N N . ASP A 1 185 ? 1.139 -16.577 -26.806 1.00 89.25 185 ASP A N 1
ATOM 1446 C CA . ASP A 1 185 ? 0.092 -15.687 -27.336 1.00 89.25 185 ASP A CA 1
ATOM 1447 C C . ASP A 1 185 ? -1.231 -15.793 -26.550 1.00 89.25 185 ASP A C 1
ATOM 1449 O O . ASP A 1 185 ? -1.850 -14.772 -26.237 1.00 89.25 185 ASP A O 1
ATOM 1453 N N . GLN A 1 186 ? -1.634 -17.001 -26.140 1.00 88.25 186 GLN A N 1
ATOM 1454 C CA . GLN A 1 186 ? -2.776 -17.197 -25.239 1.00 88.25 186 GLN A CA 1
ATOM 1455 C C . GLN A 1 186 ? -2.557 -16.509 -23.884 1.00 88.25 186 GLN A C 1
ATOM 1457 O O . GLN A 1 186 ? -3.458 -15.815 -23.403 1.00 88.25 186 GLN A O 1
ATOM 1462 N N . HIS A 1 187 ? -1.361 -16.626 -23.294 1.00 86.50 187 HIS A N 1
ATOM 1463 C CA . HIS A 1 187 ? -1.033 -15.908 -22.062 1.00 86.50 187 HIS A CA 1
ATOM 1464 C C . HIS A 1 187 ? -1.081 -14.384 -22.271 1.00 86.50 187 HIS A C 1
ATOM 1466 O O . HIS A 1 187 ? -1.727 -13.695 -21.484 1.00 86.50 187 HIS A O 1
ATOM 1472 N N . MET A 1 188 ? -0.480 -13.841 -23.338 1.00 86.69 188 MET A N 1
ATOM 1473 C CA . MET A 1 188 ? -0.518 -12.397 -23.634 1.00 86.69 188 MET A CA 1
ATOM 1474 C C . MET A 1 188 ? -1.950 -11.866 -23.786 1.00 86.69 188 MET A C 1
ATOM 1476 O O . MET A 1 188 ? -2.293 -10.817 -23.231 1.00 86.69 188 MET A O 1
ATOM 1480 N N . LYS A 1 189 ? -2.814 -12.611 -24.485 1.00 84.38 189 LYS A N 1
ATOM 1481 C CA . LYS A 1 189 ? -4.250 -12.309 -24.610 1.00 84.38 189 LYS A CA 1
ATOM 1482 C C . LYS A 1 189 ? -4.976 -12.349 -23.264 1.00 84.38 189 LYS A C 1
ATOM 1484 O O . LYS A 1 189 ? -5.876 -11.543 -23.050 1.00 84.38 189 LYS A O 1
ATOM 1489 N N . GLY A 1 190 ? -4.571 -13.234 -22.354 1.00 80.69 190 GLY A N 1
ATOM 1490 C CA . GLY A 1 190 ? -5.058 -13.275 -20.973 1.00 80.69 190 GLY A CA 1
ATOM 1491 C C . GLY A 1 190 ? -4.460 -12.205 -20.049 1.00 80.69 190 GLY A C 1
ATOM 1492 O O . GLY A 1 190 ? -5.038 -11.936 -18.999 1.00 80.69 190 GLY A O 1
ATOM 1493 N N . LEU A 1 191 ? -3.326 -11.593 -20.411 1.00 77.69 191 LEU A N 1
ATOM 1494 C CA . LEU A 1 191 ? -2.596 -10.620 -19.591 1.00 77.69 191 LEU A CA 1
ATOM 1495 C C . LEU A 1 191 ? -3.045 -9.176 -19.849 1.00 77.69 191 LEU A C 1
ATOM 1497 O O . LEU A 1 191 ? -3.296 -8.438 -18.898 1.00 77.69 191 LEU A O 1
ATOM 1501 N N . SER A 1 192 ? -3.210 -8.790 -21.118 1.00 68.81 192 SER A N 1
ATOM 1502 C CA . SER A 1 192 ? -3.600 -7.426 -21.519 1.00 68.81 192 SER A CA 1
ATOM 1503 C C . SER A 1 192 ? -4.903 -6.916 -20.849 1.00 68.81 192 SER A C 1
ATOM 1505 O O . SER A 1 192 ? -4.908 -5.787 -20.355 1.00 68.81 192 SER A O 1
ATOM 1507 N N . PRO A 1 193 ? -5.980 -7.722 -20.681 1.00 67.94 193 PRO A N 1
ATOM 1508 C CA . PRO A 1 193 ? -7.204 -7.277 -20.002 1.00 67.94 193 PRO A CA 1
ATOM 1509 C C . PRO A 1 193 ? -7.067 -7.059 -18.488 1.00 67.94 193 PRO A C 1
ATOM 1511 O O . PRO A 1 193 ? -7.949 -6.443 -17.890 1.00 67.94 193 PRO A O 1
ATOM 1514 N N . LYS A 1 194 ? -6.003 -7.571 -17.848 1.00 67.12 194 LYS A N 1
ATOM 1515 C CA . LYS A 1 194 ? -5.830 -7.509 -16.385 1.00 67.12 194 LYS A CA 1
ATOM 1516 C C . LYS A 1 194 ? -5.510 -6.103 -15.867 1.00 67.12 194 LYS A C 1
ATOM 1518 O O . LYS A 1 194 ? -5.669 -5.867 -14.674 1.00 67.12 194 LYS A O 1
ATOM 1523 N N . ALA A 1 195 ? -5.057 -5.200 -16.746 1.00 63.41 195 ALA A N 1
ATOM 1524 C CA . ALA A 1 195 ? -4.889 -3.765 -16.492 1.00 63.41 195 ALA A CA 1
ATOM 1525 C C . ALA A 1 195 ? -4.262 -3.432 -15.121 1.00 63.41 195 ALA A C 1
ATOM 1527 O O . ALA A 1 195 ? -4.812 -2.635 -14.359 1.00 63.41 195 ALA A O 1
ATOM 1528 N N . TYR A 1 196 ? -3.113 -4.045 -14.799 1.00 65.81 196 TYR A N 1
ATOM 1529 C CA . TYR A 1 196 ? -2.461 -3.935 -13.484 1.00 65.81 196 TYR A CA 1
ATOM 1530 C C . TYR A 1 196 ? -2.173 -2.483 -13.038 1.00 65.81 196 TYR A C 1
ATOM 1532 O O . TYR A 1 196 ? -2.095 -2.245 -11.835 1.00 65.81 196 TYR A O 1
ATOM 1540 N N . GLN A 1 197 ? -2.121 -1.508 -13.962 1.00 61.69 197 GLN A N 1
ATOM 1541 C CA . GLN A 1 197 ? -2.078 -0.064 -13.652 1.00 61.69 197 GLN A CA 1
ATOM 1542 C C . GLN A 1 197 ? -3.233 0.426 -12.770 1.00 61.69 197 GLN A C 1
ATOM 1544 O O . GLN A 1 197 ? -3.124 1.443 -12.096 1.00 61.69 197 GLN A O 1
ATOM 1549 N N . ARG A 1 198 ? -4.376 -0.265 -12.813 1.00 60.81 198 ARG A N 1
ATOM 1550 C CA . ARG A 1 198 ? -5.622 0.125 -12.136 1.00 60.81 198 ARG A CA 1
ATOM 1551 C C . ARG A 1 198 ? -5.774 -0.523 -10.755 1.00 60.81 198 ARG A C 1
ATOM 1553 O O . ARG A 1 198 ? -6.843 -0.435 -10.149 1.00 60.81 198 ARG A O 1
ATOM 1560 N N . LEU A 1 199 ? -4.724 -1.182 -10.260 1.00 61.44 199 LEU A N 1
ATOM 1561 C CA . LEU A 1 199 ? -4.643 -1.640 -8.877 1.00 61.44 199 LEU A CA 1
ATOM 1562 C C . LEU A 1 199 ? -4.422 -0.457 -7.930 1.00 61.44 199 LEU A C 1
ATOM 1564 O O . LEU A 1 199 ? -3.617 0.439 -8.178 1.00 61.44 199 LEU A O 1
ATOM 1568 N N . TYR A 1 200 ? -5.131 -0.482 -6.805 1.00 49.03 200 TYR A N 1
ATOM 1569 C CA . TYR A 1 200 ? -5.082 0.580 -5.809 1.00 49.03 200 TYR A CA 1
ATOM 1570 C C . TYR A 1 200 ? -3.684 0.738 -5.187 1.00 49.03 200 TYR A C 1
ATOM 1572 O O . TYR A 1 200 ? -3.067 -0.235 -4.752 1.00 49.03 200 TYR A O 1
ATOM 1580 N N . GLY A 1 201 ? -3.195 1.980 -5.117 1.00 55.47 201 GLY A N 1
ATOM 1581 C CA . GLY A 1 201 ? -1.901 2.306 -4.510 1.00 55.47 201 GLY A CA 1
ATOM 1582 C C . GLY A 1 201 ? -0.679 1.848 -5.318 1.00 55.47 201 GLY A C 1
ATOM 1583 O O . GLY A 1 201 ? 0.365 1.554 -4.722 1.00 55.47 201 GLY A O 1
ATOM 1584 N N . ILE A 1 202 ? -0.793 1.745 -6.648 1.00 57.31 202 ILE A N 1
ATOM 1585 C CA . ILE A 1 202 ? 0.302 1.343 -7.541 1.00 57.31 202 ILE A CA 1
ATOM 1586 C C . ILE A 1 202 ? 0.531 2.381 -8.655 1.00 57.31 202 ILE A C 1
ATOM 1588 O O . ILE A 1 202 ? 0.078 2.195 -9.782 1.00 57.31 202 ILE A O 1
ATOM 1592 N N . ASP A 1 203 ? 1.339 3.412 -8.372 1.00 57.84 203 ASP A N 1
ATOM 1593 C CA . ASP A 1 203 ? 1.996 4.200 -9.427 1.00 57.84 203 ASP A CA 1
ATOM 1594 C C . ASP A 1 203 ? 2.904 3.262 -10.237 1.00 57.84 203 ASP A C 1
ATOM 1596 O O . ASP A 1 203 ? 3.997 2.878 -9.800 1.00 57.84 203 ASP A O 1
ATOM 1600 N N . SER A 1 204 ? 2.404 2.839 -11.395 1.00 60.84 204 SER A N 1
ATOM 1601 C CA . SER A 1 204 ? 3.007 1.839 -12.274 1.00 60.84 204 SER A CA 1
ATOM 1602 C C . SER A 1 204 ? 2.897 2.254 -13.735 1.00 60.84 204 SER A C 1
ATOM 1604 O O . SER A 1 204 ? 2.135 3.145 -14.095 1.00 60.84 204 SER A O 1
ATOM 1606 N N . LEU A 1 205 ? 3.722 1.630 -14.573 1.00 64.56 205 LEU A N 1
ATOM 1607 C CA . LEU A 1 205 ? 3.803 1.926 -16.001 1.00 64.56 205 LEU A CA 1
ATOM 1608 C C . LEU A 1 205 ? 2.592 1.380 -16.751 1.00 64.56 205 LEU A C 1
ATOM 1610 O O . LEU A 1 205 ? 2.058 0.327 -16.401 1.00 64.56 205 LEU A O 1
ATOM 1614 N N . ASP A 1 206 ? 2.259 2.017 -17.872 1.00 66.88 206 ASP A N 1
ATOM 1615 C CA . ASP A 1 206 ? 1.189 1.593 -18.783 1.00 66.88 206 ASP A CA 1
ATOM 1616 C C . ASP A 1 206 ? 1.400 0.219 -19.448 1.00 66.88 206 ASP A C 1
ATOM 1618 O O . ASP A 1 206 ? 0.556 -0.203 -20.235 1.00 66.88 206 ASP A O 1
ATOM 1622 N N . PHE A 1 207 ? 2.449 -0.529 -19.072 1.00 73.44 207 PHE A N 1
ATOM 1623 C CA . PHE A 1 207 ? 2.712 -1.907 -19.488 1.00 73.44 207 PHE A CA 1
ATOM 1624 C C . PHE A 1 207 ? 2.893 -2.902 -18.329 1.00 73.44 207 PHE A C 1
ATOM 1626 O O . PHE A 1 207 ? 3.277 -2.549 -17.214 1.00 73.44 207 PHE A O 1
ATOM 1633 N N . VAL A 1 208 ? 2.654 -4.181 -18.627 1.00 80.56 208 VAL A N 1
ATOM 1634 C CA . VAL A 1 208 ? 2.880 -5.330 -17.730 1.00 80.56 208 VAL A CA 1
ATOM 1635 C C . VAL A 1 208 ? 4.124 -6.082 -18.190 1.00 80.56 208 VAL A C 1
ATOM 1637 O O . VAL A 1 208 ? 4.314 -6.249 -19.393 1.00 80.56 208 VAL A O 1
ATOM 1640 N N . VAL A 1 209 ? 4.966 -6.571 -17.277 1.00 86.94 209 VAL A N 1
ATOM 1641 C CA . VAL A 1 209 ? 6.117 -7.398 -17.669 1.00 86.94 209 VAL A CA 1
ATOM 1642 C C . VAL A 1 209 ? 5.722 -8.875 -17.683 1.00 86.94 209 VAL A C 1
ATOM 1644 O O . VAL A 1 209 ? 5.303 -9.417 -16.660 1.00 86.94 209 VAL A O 1
ATOM 1647 N N . MET A 1 210 ? 5.866 -9.527 -18.836 1.00 89.44 210 MET A N 1
ATOM 1648 C CA . MET A 1 210 ? 5.651 -10.965 -19.006 1.00 89.44 210 MET A CA 1
ATOM 1649 C C . MET A 1 210 ? 7.001 -11.679 -18.994 1.00 89.44 210 MET A C 1
ATOM 1651 O O . MET A 1 210 ? 7.837 -11.446 -19.870 1.00 89.44 210 MET A O 1
ATOM 1655 N N . PHE A 1 211 ? 7.210 -12.544 -18.003 1.00 90.31 211 PHE A N 1
ATOM 1656 C CA . PHE A 1 211 ? 8.492 -13.201 -17.766 1.00 90.31 211 PHE A CA 1
ATOM 1657 C C . PHE A 1 211 ? 8.505 -14.659 -18.240 1.00 90.31 211 PHE A C 1
ATOM 1659 O O . PHE A 1 211 ? 7.707 -15.477 -17.781 1.00 90.31 211 PHE A O 1
ATOM 1666 N N . VAL A 1 212 ? 9.458 -14.998 -19.112 1.00 90.75 212 VAL A N 1
ATOM 1667 C CA . VAL A 1 212 ? 9.789 -16.382 -19.481 1.00 90.75 212 VAL A CA 1
ATOM 1668 C C . VAL A 1 212 ? 10.995 -16.827 -18.643 1.00 90.75 212 VAL A C 1
ATOM 1670 O O . VAL A 1 212 ? 12.072 -16.261 -18.806 1.00 90.75 212 VAL A O 1
ATOM 1673 N N . PRO A 1 213 ? 10.883 -17.840 -17.765 1.00 88.50 213 PRO A N 1
ATOM 1674 C CA . PRO A 1 213 ? 11.969 -18.206 -16.847 1.00 88.50 213 PRO A CA 1
ATOM 1675 C C . PRO A 1 213 ? 13.115 -19.014 -17.484 1.00 88.50 213 PRO A C 1
ATOM 1677 O O . PRO A 1 213 ? 14.135 -19.219 -16.831 1.00 88.50 213 PRO A O 1
ATOM 1680 N N . ILE A 1 214 ? 12.976 -19.478 -18.733 1.00 90.44 214 ILE A N 1
ATOM 1681 C CA . ILE A 1 214 ? 14.016 -20.223 -19.462 1.00 90.44 214 ILE A CA 1
ATOM 1682 C C . ILE A 1 214 ? 14.414 -19.447 -20.720 1.00 90.44 214 ILE A C 1
ATOM 1684 O O . ILE A 1 214 ? 13.624 -19.318 -21.653 1.00 90.44 214 ILE A O 1
ATOM 1688 N N . GLU A 1 215 ? 15.668 -18.992 -20.773 1.00 90.94 215 GLU A N 1
ATOM 1689 C CA . GLU A 1 215 ? 16.216 -18.207 -21.893 1.00 90.94 215 GLU A CA 1
ATOM 1690 C C . GLU A 1 215 ? 16.165 -18.973 -23.232 1.00 90.94 215 GLU A C 1
ATOM 1692 O O . GLU A 1 215 ? 15.859 -18.397 -24.270 1.00 90.94 215 GLU A O 1
ATOM 1697 N N . GLY A 1 216 ? 16.359 -20.299 -23.214 1.00 92.06 216 GLY A N 1
ATOM 1698 C CA . GLY A 1 216 ? 16.195 -21.151 -24.401 1.00 92.06 216 GLY A CA 1
ATOM 1699 C C . GLY A 1 216 ? 14.761 -21.177 -24.949 1.00 92.06 216 GLY A C 1
ATOM 1700 O O . GLY A 1 216 ? 14.567 -21.116 -26.160 1.00 92.06 216 GLY A O 1
ATOM 1701 N N . ALA A 1 217 ? 13.751 -21.178 -24.072 1.00 91.88 217 ALA A N 1
ATOM 1702 C CA . ALA A 1 217 ? 12.343 -21.115 -24.470 1.00 91.88 217 ALA A CA 1
ATOM 1703 C C . ALA A 1 217 ? 11.969 -19.725 -25.015 1.00 91.88 217 ALA A C 1
ATOM 1705 O O . ALA A 1 217 ? 11.218 -19.619 -25.984 1.00 91.88 217 ALA A O 1
ATOM 1706 N N . PHE A 1 218 ? 12.528 -18.663 -24.425 1.00 91.06 218 PHE A N 1
ATOM 1707 C CA . PHE A 1 218 ? 12.395 -17.284 -24.905 1.00 91.06 218 PHE A CA 1
ATOM 1708 C C . PHE A 1 218 ? 13.005 -17.120 -26.309 1.00 91.06 218 PHE A C 1
ATOM 1710 O O . PHE A 1 218 ? 12.326 -16.658 -27.229 1.00 91.06 218 PHE A O 1
ATOM 1717 N N . ALA A 1 219 ? 14.241 -17.591 -26.507 1.00 91.94 219 ALA A N 1
ATOM 1718 C CA . ALA A 1 219 ? 14.923 -17.576 -27.799 1.00 91.94 219 ALA A CA 1
ATOM 1719 C C . ALA A 1 219 ? 14.190 -18.412 -28.865 1.00 91.94 219 ALA A C 1
ATOM 1721 O O . ALA A 1 219 ? 14.011 -17.942 -29.989 1.00 91.94 219 ALA A O 1
ATOM 1722 N N . LEU A 1 220 ? 13.701 -19.609 -28.513 1.00 93.69 220 LEU A N 1
ATOM 1723 C CA . LEU A 1 220 ? 12.908 -20.447 -29.418 1.00 93.69 220 LEU A CA 1
ATOM 1724 C C . LEU A 1 220 ? 11.611 -19.752 -29.853 1.00 93.69 220 LEU A C 1
ATOM 1726 O O . LEU A 1 220 ? 11.263 -19.791 -31.034 1.00 93.69 220 LEU A O 1
ATOM 1730 N N . ALA A 1 221 ? 10.900 -19.103 -28.927 1.00 92.75 221 ALA A N 1
ATOM 1731 C CA . ALA A 1 221 ? 9.656 -18.404 -29.236 1.00 92.75 221 ALA A CA 1
ATOM 1732 C C . ALA A 1 221 ? 9.880 -17.232 -30.210 1.00 92.75 221 ALA A C 1
ATOM 1734 O O . ALA A 1 221 ? 9.136 -17.105 -31.184 1.00 92.75 221 ALA A O 1
ATOM 1735 N N . LEU A 1 222 ? 10.933 -16.432 -29.999 1.00 91.62 222 LEU A N 1
ATOM 1736 C CA . LEU A 1 222 ? 11.317 -15.342 -30.907 1.00 91.62 222 LEU A CA 1
ATOM 1737 C C . LEU A 1 222 ? 11.795 -15.860 -32.274 1.00 91.62 222 LEU A C 1
ATOM 1739 O O . LEU A 1 222 ? 11.401 -15.315 -33.301 1.00 91.62 222 LEU A O 1
ATOM 1743 N N . GLY A 1 223 ? 12.583 -16.940 -32.309 1.00 92.62 223 GLY A N 1
ATOM 1744 C CA . GLY A 1 223 ? 13.014 -17.572 -33.561 1.00 92.62 223 GLY A CA 1
ATOM 1745 C C . GLY A 1 223 ? 11.860 -18.190 -34.362 1.00 92.62 223 GLY A C 1
ATOM 1746 O O . GLY A 1 223 ? 11.883 -18.172 -35.589 1.00 92.62 223 GLY A O 1
ATOM 1747 N N . THR A 1 224 ? 10.825 -18.686 -33.677 1.00 94.12 224 THR A N 1
ATOM 1748 C CA . THR A 1 224 ? 9.627 -19.281 -34.301 1.00 94.12 224 THR A CA 1
ATOM 1749 C C . THR A 1 224 ? 8.614 -18.221 -34.757 1.00 94.12 224 THR A C 1
ATOM 1751 O O . THR A 1 224 ? 7.876 -18.446 -35.716 1.00 94.12 224 THR A O 1
ATOM 1754 N N . ARG A 1 225 ? 8.563 -17.052 -34.099 1.00 93.12 225 ARG A N 1
ATOM 1755 C CA . ARG A 1 225 ? 7.730 -15.902 -34.491 1.00 93.12 225 ARG A CA 1
ATOM 1756 C C . ARG A 1 225 ? 8.491 -14.586 -34.251 1.00 93.12 225 ARG A C 1
ATOM 1758 O O . ARG A 1 225 ? 8.386 -14.030 -33.159 1.00 93.12 225 ARG A O 1
ATOM 1765 N N . PRO A 1 226 ? 9.182 -14.030 -35.265 1.00 89.62 226 PRO A N 1
ATOM 1766 C CA . PRO A 1 226 ? 9.967 -12.801 -35.111 1.00 89.62 226 PRO A CA 1
ATOM 1767 C C . PRO A 1 226 ? 9.169 -11.605 -34.566 1.00 89.62 226 PRO A C 1
ATOM 1769 O O . PRO A 1 226 ? 9.610 -10.933 -33.636 1.00 89.62 226 PRO A O 1
ATOM 1772 N N . ASN A 1 227 ? 7.949 -11.382 -35.068 1.00 91.50 227 ASN A N 1
ATOM 1773 C CA . ASN A 1 227 ? 7.088 -10.266 -34.653 1.00 91.50 227 ASN A CA 1
ATOM 1774 C C . ASN A 1 227 ? 6.490 -10.414 -33.238 1.00 91.50 227 ASN A C 1
ATOM 1776 O O . ASN A 1 227 ? 5.820 -9.496 -32.774 1.00 91.50 227 ASN A O 1
ATOM 1780 N N . LEU A 1 228 ? 6.743 -11.519 -32.518 1.00 89.94 228 LEU A N 1
ATOM 1781 C CA . LEU A 1 228 ? 6.185 -11.784 -31.182 1.00 89.94 228 LEU A CA 1
ATOM 1782 C C . LEU A 1 228 ? 6.469 -10.651 -30.177 1.00 89.94 228 LEU A C 1
ATOM 1784 O O . LEU A 1 228 ? 5.651 -10.388 -29.298 1.00 89.94 228 LEU A O 1
ATOM 1788 N N . TYR A 1 229 ? 7.605 -9.961 -30.317 1.00 87.69 229 TYR A N 1
ATOM 1789 C CA . TYR A 1 229 ? 7.951 -8.808 -29.482 1.00 87.69 229 TYR A CA 1
ATOM 1790 C C . TYR A 1 229 ? 7.108 -7.560 -29.811 1.00 87.69 229 TYR A C 1
ATOM 1792 O O . TYR A 1 229 ? 6.662 -6.859 -28.905 1.00 87.69 229 TYR A O 1
ATOM 1800 N N . GLU A 1 230 ? 6.828 -7.306 -31.093 1.00 88.31 230 GLU A N 1
ATOM 1801 C CA . GLU A 1 230 ? 5.949 -6.215 -31.543 1.00 88.31 230 GLU A CA 1
ATOM 1802 C C . GLU A 1 230 ? 4.484 -6.495 -31.166 1.00 88.31 230 GLU A C 1
ATOM 1804 O O . GLU A 1 230 ? 3.788 -5.610 -30.665 1.00 88.31 230 GLU A O 1
ATOM 1809 N N . ASP A 1 231 ? 4.042 -7.751 -31.322 1.00 88.69 231 ASP A N 1
ATOM 1810 C CA . ASP A 1 231 ? 2.735 -8.251 -30.873 1.00 88.69 231 ASP A CA 1
ATOM 1811 C C . ASP A 1 231 ? 2.527 -8.058 -29.360 1.00 88.69 231 ASP A C 1
ATOM 1813 O O . ASP A 1 231 ? 1.405 -7.788 -28.923 1.00 88.69 231 ASP A O 1
ATOM 1817 N N . ALA A 1 232 ? 3.585 -8.221 -28.558 1.00 87.75 232 ALA A N 1
ATOM 1818 C CA . ALA A 1 232 ? 3.569 -7.975 -27.118 1.00 87.75 232 ALA A CA 1
ATOM 1819 C C . ALA A 1 232 ? 3.524 -6.469 -26.816 1.00 87.75 232 ALA A C 1
ATOM 1821 O O . ALA A 1 232 ? 2.659 -6.006 -26.065 1.00 87.75 232 ALA A O 1
ATOM 1822 N N . TRP A 1 233 ? 4.401 -5.689 -27.455 1.00 85.81 233 TRP A N 1
ATOM 1823 C CA . TRP A 1 233 ? 4.500 -4.244 -27.258 1.00 85.81 233 TRP A CA 1
ATOM 1824 C C . TRP A 1 233 ? 3.185 -3.524 -27.588 1.00 85.81 233 TRP A C 1
ATOM 1826 O O . TRP A 1 233 ? 2.692 -2.744 -26.776 1.00 85.81 233 TRP A O 1
ATOM 1836 N N . GLY A 1 234 ? 2.541 -3.870 -28.710 1.00 85.69 234 GLY A N 1
ATOM 1837 C CA . GLY A 1 234 ? 1.229 -3.340 -29.110 1.00 85.69 234 GLY A CA 1
ATOM 1838 C C . GLY A 1 234 ? 0.053 -3.743 -28.203 1.00 85.69 234 GLY A C 1
ATOM 1839 O O . GLY A 1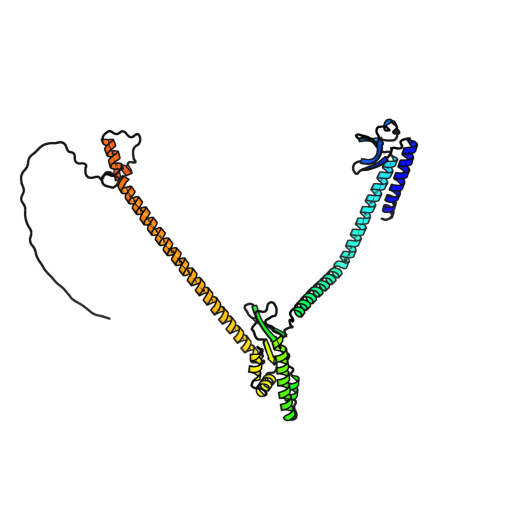 234 ? -1.058 -3.250 -28.386 1.00 85.69 234 GLY A O 1
ATOM 1840 N N . ARG A 1 235 ? 0.275 -4.625 -27.218 1.00 84.81 235 ARG A N 1
ATOM 1841 C CA . ARG A 1 235 ? -0.683 -5.005 -26.157 1.00 84.81 235 ARG A CA 1
ATOM 1842 C C . ARG A 1 235 ? -0.333 -4.396 -24.796 1.00 84.81 235 ARG A C 1
ATOM 1844 O O . ARG A 1 235 ? -0.957 -4.765 -23.797 1.00 84.81 235 ARG A O 1
ATOM 1851 N N . ASN A 1 236 ? 0.670 -3.519 -24.766 1.00 82.88 236 ASN A N 1
ATOM 1852 C CA . ASN A 1 236 ? 1.357 -3.016 -23.581 1.00 82.88 236 ASN A CA 1
ATOM 1853 C C . ASN A 1 236 ? 1.931 -4.140 -22.695 1.00 82.88 236 ASN A C 1
ATOM 1855 O O . ASN A 1 236 ? 1.753 -4.159 -21.473 1.00 82.88 236 ASN A O 1
ATOM 1859 N N . ILE A 1 237 ? 2.619 -5.103 -23.310 1.00 86.44 237 ILE A N 1
ATOM 1860 C CA . ILE A 1 237 ? 3.311 -6.192 -22.617 1.00 86.44 237 ILE A CA 1
ATOM 1861 C C . ILE A 1 237 ? 4.804 -6.116 -22.937 1.00 86.44 237 ILE A C 1
ATOM 1863 O O . ILE A 1 237 ? 5.214 -6.236 -24.089 1.00 86.44 237 ILE A O 1
ATOM 1867 N N . LEU A 1 238 ? 5.628 -5.953 -21.902 1.00 87.69 238 LEU A N 1
ATOM 1868 C CA . LEU A 1 238 ? 7.078 -6.058 -22.013 1.00 87.69 238 LEU A CA 1
ATOM 1869 C C . LEU A 1 238 ? 7.483 -7.526 -21.846 1.00 87.69 238 LEU A C 1
ATOM 1871 O O . LEU A 1 238 ? 7.461 -8.062 -20.738 1.00 87.69 238 LEU A O 1
ATOM 1875 N N . PHE A 1 239 ? 7.828 -8.179 -22.952 1.00 88.44 239 PHE A N 1
ATOM 1876 C CA . PHE A 1 239 ? 8.241 -9.582 -22.979 1.00 88.44 239 PHE A CA 1
ATOM 1877 C C . PHE A 1 239 ? 9.730 -9.711 -22.610 1.00 88.44 239 PHE A C 1
ATOM 1879 O O . PHE A 1 239 ? 10.579 -9.109 -23.268 1.00 88.44 239 PHE A O 1
ATOM 1886 N N . ALA A 1 240 ? 10.053 -10.463 -21.551 1.00 90.25 240 ALA A N 1
ATOM 1887 C CA . ALA A 1 240 ? 11.410 -10.538 -20.996 1.00 90.25 240 ALA A CA 1
ATOM 1888 C C . ALA A 1 240 ? 11.817 -11.953 -20.539 1.00 90.25 240 ALA A C 1
ATOM 1890 O O . ALA A 1 240 ? 11.006 -12.715 -20.011 1.00 90.25 240 ALA A O 1
ATOM 1891 N N . GLY A 1 241 ? 13.107 -12.259 -20.691 1.00 91.12 241 GLY A N 1
ATOM 1892 C CA . GLY A 1 241 ? 13.780 -13.455 -20.176 1.00 91.12 241 GLY A CA 1
ATOM 1893 C C . GLY A 1 241 ? 14.713 -13.143 -18.991 1.00 91.12 241 GLY A C 1
ATOM 1894 O O . GLY A 1 241 ? 14.808 -11.982 -18.566 1.00 91.12 241 GLY A O 1
ATOM 1895 N N . PRO A 1 242 ? 15.419 -14.146 -18.431 1.00 89.44 242 PRO A N 1
ATOM 1896 C CA . PRO A 1 242 ? 16.256 -13.982 -17.237 1.00 89.44 242 PRO A CA 1
ATOM 1897 C C . PRO A 1 242 ? 17.401 -12.973 -17.399 1.00 89.44 242 PRO A C 1
ATOM 1899 O O . PRO A 1 242 ? 17.731 -12.268 -16.445 1.00 89.44 242 PRO A O 1
ATOM 1902 N N . THR A 1 243 ? 17.985 -12.855 -18.594 1.00 89.69 243 THR A N 1
ATOM 1903 C CA . THR A 1 243 ? 19.031 -11.854 -18.876 1.00 89.69 243 THR A CA 1
ATOM 1904 C C . THR A 1 243 ? 18.473 -10.438 -19.067 1.00 89.69 243 THR A C 1
ATOM 1906 O O . THR A 1 243 ? 19.064 -9.464 -18.594 1.00 89.69 243 THR A O 1
ATOM 1909 N N . THR A 1 244 ? 17.317 -10.298 -19.721 1.00 90.75 244 THR A N 1
ATOM 1910 C CA . THR A 1 244 ? 16.763 -8.994 -20.132 1.00 90.75 244 THR A CA 1
ATOM 1911 C C . THR A 1 244 ? 15.928 -8.304 -19.051 1.00 90.75 244 THR A C 1
ATOM 1913 O O . THR A 1 244 ? 15.898 -7.070 -19.014 1.00 90.75 244 THR A O 1
ATOM 1916 N N . ILE A 1 245 ? 15.326 -9.046 -18.111 1.00 90.81 245 ILE A N 1
ATOM 1917 C CA . ILE A 1 245 ? 14.489 -8.472 -17.040 1.00 90.81 245 ILE A CA 1
ATOM 1918 C C . ILE A 1 245 ? 15.236 -7.439 -16.180 1.00 90.81 245 ILE A C 1
ATOM 1920 O O . ILE A 1 245 ? 14.707 -6.364 -15.891 1.00 90.81 245 ILE A O 1
ATOM 1924 N N . LEU A 1 246 ? 16.492 -7.706 -15.805 1.00 90.19 246 LEU A N 1
ATOM 1925 C CA . LEU A 1 246 ? 17.274 -6.782 -14.977 1.00 90.19 246 LEU A CA 1
ATOM 1926 C C . LEU A 1 246 ? 17.674 -5.514 -15.747 1.00 90.19 246 LEU A C 1
ATOM 1928 O O . LEU A 1 246 ? 17.748 -4.436 -15.154 1.00 90.19 246 LEU A O 1
ATOM 1932 N N . PHE A 1 247 ? 17.905 -5.623 -17.059 1.00 91.44 247 PHE A N 1
ATOM 1933 C CA . PHE A 1 247 ? 18.150 -4.464 -17.916 1.00 91.44 247 PHE A CA 1
ATOM 1934 C C . PHE A 1 247 ? 16.893 -3.592 -18.021 1.00 91.44 247 PHE A C 1
ATOM 1936 O O . PHE A 1 247 ? 16.963 -2.400 -17.731 1.00 91.44 247 PHE A O 1
ATOM 1943 N N . ALA A 1 248 ? 15.732 -4.192 -18.306 1.00 89.62 248 ALA A N 1
ATOM 1944 C CA . ALA A 1 248 ? 14.446 -3.495 -18.338 1.00 89.62 248 ALA A CA 1
ATOM 1945 C C . ALA A 1 248 ? 14.163 -2.715 -17.040 1.00 89.62 248 ALA A C 1
ATOM 1947 O O . ALA A 1 248 ? 13.901 -1.513 -17.082 1.00 89.62 248 ALA A O 1
ATOM 1948 N N . LEU A 1 249 ? 14.292 -3.364 -15.876 1.00 89.69 249 LEU A N 1
ATOM 1949 C CA . LEU A 1 249 ? 14.075 -2.724 -14.572 1.00 89.69 249 LEU A CA 1
ATOM 1950 C C . LEU A 1 249 ? 15.082 -1.586 -14.299 1.00 89.69 249 LEU A C 1
ATOM 1952 O O . LEU A 1 249 ? 14.717 -0.565 -13.712 1.00 89.69 249 LEU A O 1
ATOM 1956 N N . ARG A 1 250 ? 16.340 -1.707 -14.750 1.00 89.94 250 ARG A N 1
ATOM 1957 C CA . ARG A 1 250 ? 17.341 -0.625 -14.648 1.00 89.94 250 ARG A CA 1
ATOM 1958 C C . ARG A 1 250 ? 17.009 0.562 -15.555 1.00 89.94 250 ARG A C 1
ATOM 1960 O O . ARG A 1 250 ? 17.100 1.698 -15.092 1.00 89.94 250 ARG A O 1
ATOM 1967 N N . THR A 1 251 ? 16.576 0.315 -16.789 1.00 89.75 251 THR A N 1
ATOM 1968 C CA . THR A 1 251 ? 16.144 1.357 -17.735 1.00 89.75 251 THR A CA 1
ATOM 1969 C C . THR A 1 251 ? 14.916 2.103 -17.214 1.00 89.75 251 THR A C 1
ATOM 1971 O O . THR A 1 251 ? 14.916 3.331 -17.198 1.00 89.75 251 THR A O 1
ATOM 1974 N N . ILE A 1 252 ? 13.927 1.387 -16.665 1.00 86.38 252 ILE A N 1
ATOM 1975 C CA . ILE A 1 252 ? 12.760 1.972 -15.978 1.00 86.38 252 ILE A CA 1
ATOM 1976 C C . ILE A 1 252 ? 13.195 2.920 -14.849 1.00 86.38 252 ILE A C 1
ATOM 1978 O O . ILE A 1 252 ? 12.766 4.074 -14.810 1.00 86.38 252 ILE A O 1
ATOM 1982 N N . LYS A 1 253 ? 14.101 2.476 -13.963 1.00 87.44 253 LYS A N 1
ATOM 1983 C CA . LYS A 1 253 ? 14.642 3.322 -12.884 1.00 87.44 253 LYS A CA 1
ATOM 1984 C C . LYS A 1 253 ? 15.340 4.574 -13.422 1.00 87.44 253 LYS A C 1
ATOM 1986 O O . LYS A 1 253 ? 15.205 5.643 -12.833 1.00 87.44 253 LYS A O 1
ATOM 1991 N N . HIS A 1 254 ? 16.111 4.443 -14.501 1.00 88.88 254 HIS A N 1
ATOM 1992 C CA . HIS A 1 254 ? 16.838 5.564 -15.092 1.00 88.88 254 HIS A CA 1
ATOM 1993 C C . HIS A 1 254 ? 15.881 6.615 -15.671 1.00 88.88 254 HIS A C 1
ATOM 1995 O O . HIS A 1 254 ? 15.992 7.785 -15.312 1.00 88.88 254 HIS A O 1
ATOM 2001 N N . LEU A 1 255 ? 14.890 6.184 -16.460 1.00 86.56 255 LEU A N 1
ATOM 2002 C CA . LEU A 1 255 ? 13.857 7.054 -17.032 1.00 86.56 255 LEU A CA 1
ATOM 20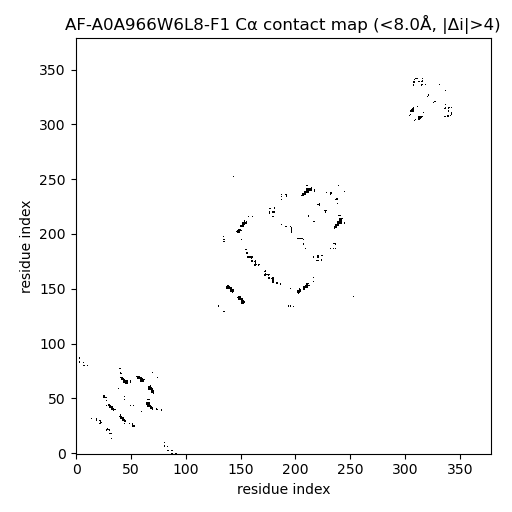03 C C . LEU A 1 255 ? 13.059 7.792 -15.947 1.00 86.56 255 LEU A C 1
ATOM 2005 O O . LEU A 1 255 ? 12.856 8.997 -16.050 1.00 86.56 255 LEU A O 1
ATOM 2009 N N . TRP A 1 256 ? 12.664 7.107 -14.870 1.00 85.81 256 TRP A N 1
ATOM 2010 C CA . TRP A 1 256 ? 11.958 7.731 -13.744 1.00 85.81 256 TRP A CA 1
ATOM 2011 C C . TRP A 1 256 ? 12.814 8.730 -12.954 1.00 85.81 256 TRP A C 1
ATOM 2013 O O . TRP A 1 256 ? 12.318 9.787 -12.557 1.00 85.81 256 TRP A O 1
ATOM 2023 N N . ASN A 1 257 ? 14.102 8.437 -12.751 1.00 86.75 257 ASN A N 1
ATOM 2024 C CA . ASN A 1 257 ? 15.030 9.393 -12.148 1.00 86.75 257 ASN A CA 1
ATOM 2025 C C . ASN A 1 257 ? 15.184 10.646 -13.030 1.00 86.75 257 ASN A C 1
ATOM 2027 O O . ASN A 1 257 ? 15.152 11.760 -12.509 1.00 86.75 257 ASN A O 1
ATOM 2031 N N . GLN A 1 258 ? 15.316 10.465 -14.347 1.00 87.75 258 GLN A N 1
ATOM 2032 C CA . GLN A 1 258 ? 15.435 11.548 -15.324 1.00 87.75 258 GLN A CA 1
ATOM 2033 C C . GLN A 1 258 ? 14.164 12.410 -15.366 1.00 87.75 258 GLN A C 1
ATOM 2035 O O . GLN A 1 258 ? 14.246 13.622 -15.201 1.00 87.75 258 GLN A O 1
ATOM 2040 N N . GLU A 1 259 ? 12.985 11.792 -15.481 1.00 86.06 259 GLU A N 1
ATOM 2041 C CA . GLU A 1 259 ? 11.675 12.458 -15.428 1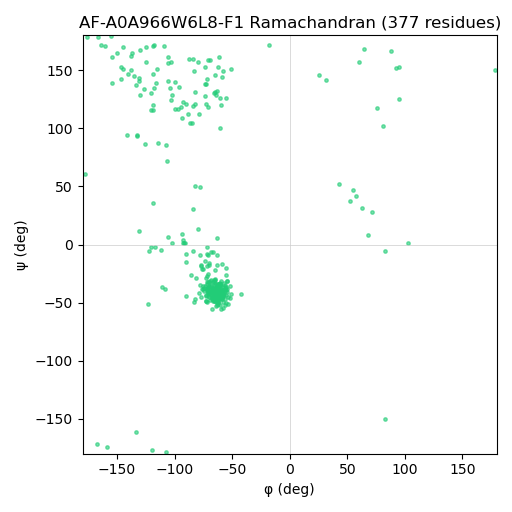.00 86.06 259 GLU A CA 1
ATOM 2042 C C . GLU A 1 259 ? 11.522 13.316 -14.161 1.00 86.06 259 GLU A C 1
ATOM 2044 O O . GLU A 1 259 ? 11.118 14.480 -14.236 1.00 86.06 259 GLU A O 1
ATOM 2049 N N . SER A 1 260 ? 11.902 12.780 -12.994 1.00 86.19 260 SER A N 1
ATOM 2050 C CA . SER A 1 260 ? 11.846 13.545 -11.747 1.00 86.19 260 SER A CA 1
ATOM 2051 C C . SER A 1 260 ? 12.863 14.686 -11.701 1.00 86.19 260 SER A C 1
ATOM 2053 O O . SER A 1 260 ? 12.551 15.731 -11.140 1.00 86.19 260 SER A O 1
ATOM 2055 N N . GLN A 1 261 ? 14.055 14.531 -12.284 1.00 87.56 261 GLN A N 1
ATOM 2056 C CA . GLN A 1 261 ? 15.021 15.628 -12.393 1.00 87.56 261 GLN A CA 1
ATOM 2057 C C . GLN A 1 261 ? 14.496 16.740 -13.310 1.00 87.56 261 GLN A C 1
ATOM 2059 O O . GLN A 1 261 ? 14.548 17.909 -12.931 1.00 87.56 261 GLN A O 1
ATOM 2064 N N . THR A 1 262 ? 13.924 16.395 -14.467 1.00 90.62 262 THR A N 1
ATOM 2065 C CA . THR A 1 262 ? 13.343 17.368 -15.405 1.00 90.62 262 THR A CA 1
ATOM 2066 C C . THR A 1 262 ? 12.158 18.117 -14.789 1.00 90.62 262 THR A C 1
ATOM 2068 O O . THR A 1 262 ? 12.105 19.342 -14.894 1.00 90.62 262 THR A O 1
ATOM 2071 N N . ARG A 1 263 ? 11.243 17.429 -14.086 1.00 89.25 263 ARG A N 1
ATOM 2072 C CA . ARG A 1 263 ? 10.137 18.086 -13.363 1.00 89.25 263 ARG A CA 1
ATOM 2073 C C . ARG A 1 263 ? 10.653 19.049 -12.295 1.00 89.25 263 ARG A C 1
ATOM 2075 O O . ARG A 1 263 ? 10.279 20.219 -12.312 1.00 89.25 263 ARG A O 1
ATOM 2082 N N . ASN A 1 264 ? 11.544 18.586 -11.417 1.00 89.31 264 ASN A N 1
ATOM 2083 C CA . ASN A 1 264 ? 12.078 19.414 -10.335 1.00 89.31 264 ASN A CA 1
ATOM 2084 C C . ASN A 1 264 ? 12.842 20.637 -10.887 1.00 89.31 264 ASN A C 1
ATOM 2086 O O . ASN A 1 264 ? 12.737 21.726 -10.330 1.00 89.31 264 ASN A O 1
ATOM 2090 N N . ALA A 1 265 ? 13.563 20.496 -12.006 1.00 92.94 265 ALA A N 1
ATOM 2091 C CA . ALA A 1 265 ? 14.238 21.613 -12.669 1.00 92.94 265 ALA A CA 1
ATOM 2092 C C . ALA A 1 265 ? 13.254 22.663 -13.221 1.00 92.94 265 ALA A C 1
ATOM 2094 O O . ALA A 1 265 ? 13.497 23.861 -13.072 1.00 92.94 265 ALA A O 1
ATOM 2095 N N . MET A 1 266 ? 12.122 22.243 -13.801 1.00 92.75 266 MET A N 1
ATOM 2096 C CA . MET A 1 266 ? 11.066 23.166 -14.248 1.00 92.75 266 MET A CA 1
ATOM 2097 C C . MET A 1 266 ? 10.392 23.892 -13.073 1.00 92.75 266 MET A C 1
ATOM 2099 O O . MET A 1 266 ? 10.098 25.083 -13.173 1.00 92.75 266 MET A O 1
ATOM 2103 N N . GLU A 1 267 ? 10.185 23.212 -11.942 1.00 93.56 267 GLU A N 1
ATOM 2104 C CA . GLU A 1 267 ? 9.664 23.837 -10.719 1.00 93.56 267 GLU A CA 1
ATOM 2105 C C . GLU A 1 267 ? 10.654 24.855 -10.133 1.00 93.56 267 GLU A C 1
ATOM 2107 O O . GLU A 1 267 ? 10.249 25.969 -9.797 1.00 93.56 267 GLU A O 1
ATOM 2112 N N . ILE A 1 268 ? 11.952 24.530 -10.091 1.00 94.25 268 ILE A N 1
ATOM 2113 C CA . ILE A 1 268 ? 13.015 25.461 -9.679 1.00 94.25 268 ILE A CA 1
ATOM 2114 C C . ILE A 1 268 ? 13.055 26.687 -10.599 1.00 94.25 268 ILE A C 1
ATOM 2116 O O . ILE A 1 268 ? 13.079 27.808 -10.098 1.00 94.25 268 ILE A O 1
ATOM 2120 N N . ALA A 1 269 ? 12.993 26.507 -11.923 1.00 94.75 269 ALA A N 1
ATOM 2121 C CA . ALA A 1 269 ? 12.970 27.618 -12.876 1.00 94.75 269 ALA A CA 1
ATOM 2122 C C . ALA A 1 269 ? 11.746 28.534 -12.675 1.00 94.75 269 ALA A C 1
ATOM 2124 O O . ALA A 1 269 ? 11.879 29.758 -12.658 1.00 94.75 269 ALA A O 1
ATOM 2125 N N . LYS A 1 270 ? 10.561 27.952 -12.442 1.00 96.06 270 LYS A N 1
ATOM 2126 C CA . LYS A 1 270 ? 9.331 28.700 -12.139 1.00 96.06 270 LYS A CA 1
ATOM 2127 C C . LYS A 1 270 ? 9.428 29.469 -10.816 1.00 96.06 270 LYS A C 1
ATOM 2129 O O . LYS A 1 270 ? 9.006 30.620 -10.747 1.00 96.06 270 LYS A O 1
ATOM 2134 N N . MET A 1 271 ? 9.990 28.857 -9.772 1.00 95.19 271 MET A N 1
ATOM 2135 C CA . MET A 1 271 ? 10.214 29.529 -8.487 1.00 95.19 271 MET A CA 1
ATOM 2136 C C . MET A 1 271 ? 11.257 30.648 -8.598 1.00 95.19 271 MET A C 1
ATOM 2138 O O . MET A 1 271 ? 11.054 31.708 -8.015 1.00 95.19 271 MET A O 1
ATOM 2142 N N . ALA A 1 272 ? 12.324 30.450 -9.377 1.00 95.94 272 ALA A N 1
ATOM 2143 C CA . ALA A 1 272 ? 13.349 31.461 -9.622 1.00 95.94 272 ALA A CA 1
ATOM 2144 C C . ALA A 1 272 ? 12.798 32.684 -10.377 1.00 95.94 272 ALA A C 1
ATOM 2146 O O . ALA A 1 272 ? 13.102 33.807 -9.987 1.00 95.94 272 ALA A O 1
ATOM 2147 N N . GLY A 1 273 ? 11.940 32.481 -11.386 1.00 96.31 273 GLY A N 1
ATOM 2148 C CA . GLY A 1 273 ? 11.232 33.574 -12.068 1.00 96.31 273 GLY A CA 1
ATOM 2149 C C . GLY A 1 273 ? 10.358 34.382 -11.106 1.00 96.31 273 GLY A C 1
ATOM 2150 O O . GLY A 1 273 ? 10.582 35.576 -10.924 1.00 96.31 273 GLY A O 1
ATOM 2151 N N . ASN A 1 274 ? 9.453 33.709 -10.385 1.00 97.25 274 ASN A N 1
ATOM 2152 C CA . ASN A 1 274 ? 8.592 34.349 -9.382 1.00 97.25 274 ASN A CA 1
ATOM 2153 C C . ASN A 1 274 ? 9.388 35.105 -8.294 1.00 97.25 274 ASN A C 1
ATOM 2155 O O . ASN A 1 274 ? 8.938 36.138 -7.798 1.00 97.25 274 ASN A O 1
ATOM 2159 N N . LEU A 1 275 ? 10.549 34.574 -7.890 1.00 96.62 275 LEU A N 1
ATOM 2160 C CA . LEU A 1 275 ? 11.441 35.202 -6.914 1.00 96.62 275 LEU A CA 1
ATOM 2161 C C . LEU A 1 275 ? 12.134 36.442 -7.492 1.00 96.62 275 LEU A C 1
ATOM 2163 O O . LEU A 1 275 ? 12.252 37.440 -6.786 1.00 96.62 275 LEU A O 1
ATOM 2167 N N . TYR A 1 276 ? 12.559 36.399 -8.756 1.00 97.00 276 TYR A N 1
ATOM 2168 C CA . TYR A 1 276 ? 13.166 37.540 -9.440 1.00 97.00 276 TYR A CA 1
ATOM 2169 C C . TYR A 1 276 ? 12.165 38.690 -9.607 1.00 97.00 276 TYR A C 1
ATOM 2171 O O . TYR A 1 276 ? 12.487 39.828 -9.267 1.00 97.00 276 TYR A O 1
ATOM 2179 N N . ASP A 1 277 ? 10.929 38.391 -10.019 1.00 97.50 277 ASP A N 1
ATOM 2180 C CA . ASP A 1 277 ? 9.850 39.383 -10.109 1.00 97.50 277 ASP A CA 1
ATOM 2181 C C . ASP A 1 277 ? 9.580 40.037 -8.742 1.00 97.50 277 ASP A C 1
ATOM 2183 O O . ASP A 1 277 ? 9.522 41.261 -8.630 1.00 97.50 277 ASP A O 1
ATOM 2187 N N . LYS A 1 278 ? 9.507 39.237 -7.667 1.00 96.88 278 LYS A N 1
ATOM 2188 C CA . LYS A 1 278 ? 9.311 39.748 -6.298 1.00 96.88 278 LYS A CA 1
ATOM 2189 C C . LYS A 1 278 ? 10.513 40.515 -5.749 1.00 96.88 278 LYS A C 1
ATOM 2191 O O . LYS A 1 278 ? 10.324 41.438 -4.960 1.00 96.88 278 LYS A O 1
ATOM 2196 N N . PHE A 1 279 ? 11.730 40.161 -6.155 1.00 96.62 279 PHE A N 1
ATOM 2197 C CA . PHE A 1 279 ? 12.925 40.935 -5.828 1.00 96.62 279 PHE A CA 1
ATOM 2198 C C . PHE A 1 279 ? 12.910 42.290 -6.544 1.00 96.62 279 PHE A C 1
ATOM 2200 O O . PHE A 1 279 ? 13.203 43.305 -5.917 1.00 96.62 279 PHE A O 1
ATOM 2207 N N . LYS A 1 280 ? 12.483 42.330 -7.814 1.00 97.31 280 LYS A N 1
ATOM 2208 C CA . LYS A 1 280 ? 12.297 43.584 -8.547 1.00 97.31 280 LYS A CA 1
ATOM 2209 C C . LYS A 1 280 ? 11.235 44.472 -7.891 1.00 97.31 280 LYS A C 1
ATOM 2211 O O . LYS A 1 280 ? 11.531 45.629 -7.622 1.00 97.31 280 LYS A O 1
ATOM 2216 N N . ASP A 1 281 ? 10.053 43.939 -7.567 1.00 97.88 281 ASP A N 1
ATOM 2217 C CA . ASP A 1 281 ? 9.000 44.696 -6.862 1.00 97.88 281 ASP A CA 1
ATOM 2218 C C . ASP A 1 281 ? 9.544 45.389 -5.596 1.00 97.88 281 ASP A C 1
ATOM 2220 O O . ASP A 1 281 ? 9.242 46.554 -5.330 1.00 97.88 281 ASP A O 1
ATOM 2224 N N . PHE A 1 282 ? 10.383 44.677 -4.834 1.00 97.56 282 PHE A N 1
ATOM 2225 C CA . PHE A 1 282 ? 11.017 45.184 -3.617 1.00 97.56 282 PHE A CA 1
ATOM 2226 C C . PHE A 1 282 ? 12.088 46.256 -3.886 1.00 97.56 282 PHE A C 1
ATOM 2228 O O . PHE A 1 282 ? 12.182 47.217 -3.122 1.00 97.56 282 PHE A O 1
ATOM 2235 N N . VAL A 1 283 ? 12.870 46.135 -4.965 1.00 97.62 283 VAL A N 1
ATOM 2236 C CA . VAL A 1 283 ? 13.814 47.182 -5.400 1.00 97.62 283 VAL A CA 1
ATOM 2237 C C . VAL A 1 283 ? 13.057 48.440 -5.834 1.00 97.62 283 VAL A C 1
ATOM 2239 O O . VAL A 1 283 ? 13.359 49.521 -5.328 1.00 97.62 283 VAL A O 1
ATOM 2242 N N . ASP A 1 284 ? 12.022 48.300 -6.669 1.00 97.56 284 ASP A N 1
ATOM 2243 C CA . ASP A 1 284 ? 11.165 49.410 -7.098 1.00 97.56 284 ASP A CA 1
ATOM 2244 C C . ASP A 1 284 ? 10.544 50.124 -5.869 1.00 97.56 284 ASP A C 1
ATOM 2246 O O . ASP A 1 284 ? 10.452 51.352 -5.831 1.00 97.56 284 ASP A O 1
ATOM 2250 N N . ASP A 1 285 ? 10.114 49.388 -4.835 1.00 97.19 285 ASP A N 1
ATOM 2251 C CA . ASP A 1 285 ? 9.610 49.967 -3.576 1.00 97.19 285 ASP A CA 1
ATOM 2252 C C . ASP A 1 285 ? 10.698 50.643 -2.721 1.00 97.19 285 ASP A C 1
ATOM 2254 O O . ASP A 1 285 ? 10.441 51.696 -2.125 1.00 97.19 285 ASP A O 1
ATOM 2258 N N . LEU A 1 286 ? 11.921 50.110 -2.693 1.00 97.19 286 LEU A N 1
ATOM 2259 C CA . LEU A 1 286 ? 13.046 50.727 -1.985 1.00 97.19 286 LEU A CA 1
ATOM 2260 C C . LEU A 1 286 ? 13.469 52.058 -2.634 1.00 97.19 286 LEU A C 1
ATOM 2262 O O . LEU A 1 286 ? 13.727 53.031 -1.918 1.00 97.19 286 LEU A O 1
ATOM 2266 N N . GLU A 1 287 ? 13.455 52.149 -3.968 1.00 96.00 287 GLU A N 1
ATOM 2267 C CA . GLU A 1 287 ? 13.669 53.409 -4.695 1.00 96.00 287 GLU A CA 1
ATOM 2268 C C . GLU A 1 287 ? 12.593 54.453 -4.356 1.00 96.00 287 GLU A C 1
ATOM 2270 O O . GLU A 1 287 ? 12.914 55.609 -4.056 1.00 96.00 287 GLU A O 1
ATOM 2275 N N . LYS A 1 288 ? 11.313 54.046 -4.314 1.00 97.00 288 LYS A N 1
ATOM 2276 C CA . LYS A 1 288 ? 10.198 54.921 -3.898 1.00 97.00 288 LYS A CA 1
ATOM 2277 C C . LYS A 1 288 ? 10.411 55.451 -2.475 1.00 97.00 288 LYS A C 1
ATOM 2279 O O . LYS A 1 288 ? 10.177 56.638 -2.233 1.00 97.00 288 LYS A O 1
ATOM 2284 N N . VAL A 1 289 ? 10.879 54.618 -1.540 1.00 96.94 289 VAL A N 1
ATOM 2285 C CA . VAL A 1 289 ? 11.219 55.042 -0.168 1.00 96.94 289 VAL A CA 1
ATOM 2286 C C . VAL A 1 289 ? 12.374 56.050 -0.170 1.00 96.94 289 VAL A C 1
ATOM 2288 O O . VAL A 1 289 ? 12.247 57.110 0.450 1.00 96.94 289 VAL A O 1
ATOM 2291 N N . GLY A 1 290 ? 13.453 55.789 -0.914 1.00 95.94 290 GLY A N 1
ATOM 2292 C CA . GLY A 1 290 ? 14.583 56.716 -1.061 1.00 95.94 290 GLY A CA 1
ATOM 2293 C C . GLY A 1 290 ? 14.157 58.091 -1.588 1.00 95.94 290 GLY A C 1
ATOM 2294 O O . GLY A 1 290 ? 14.485 59.120 -0.990 1.00 95.94 290 GLY A O 1
ATOM 2295 N N . ALA A 1 291 ? 13.331 58.121 -2.638 1.00 96.19 291 ALA A N 1
ATOM 2296 C CA . ALA A 1 291 ? 12.782 59.355 -3.201 1.00 96.19 291 ALA A CA 1
ATOM 2297 C C . ALA A 1 291 ? 11.912 60.139 -2.195 1.00 96.19 291 ALA A C 1
ATOM 2299 O O . ALA A 1 291 ? 11.976 61.370 -2.143 1.00 96.19 291 ALA A O 1
ATOM 2300 N N . ARG A 1 292 ? 11.127 59.452 -1.350 1.00 95.50 292 ARG A N 1
ATOM 2301 C CA . ARG A 1 292 ? 10.332 60.102 -0.290 1.00 95.50 292 ARG A CA 1
ATOM 2302 C C . ARG A 1 292 ? 11.193 60.650 0.847 1.00 95.50 292 ARG A C 1
ATOM 2304 O O . ARG A 1 292 ? 10.889 61.734 1.341 1.00 95.50 292 ARG A O 1
ATOM 2311 N N . ILE A 1 293 ? 12.277 59.969 1.221 1.00 96.38 293 ILE A N 1
ATOM 2312 C CA . ILE A 1 293 ? 13.247 60.476 2.206 1.00 96.38 293 ILE A CA 1
ATOM 2313 C C . ILE A 1 293 ? 13.946 61.734 1.668 1.00 96.38 293 ILE A C 1
ATOM 2315 O O . ILE A 1 293 ? 14.024 62.739 2.377 1.00 96.38 293 ILE A O 1
ATOM 2319 N N . ALA A 1 294 ? 14.370 61.731 0.399 1.00 95.12 294 ALA A N 1
ATOM 2320 C CA . ALA A 1 294 ? 14.945 62.909 -0.252 1.00 95.12 294 ALA A CA 1
ATOM 2321 C C . ALA A 1 294 ? 13.951 64.088 -0.296 1.00 95.12 294 ALA A C 1
ATOM 2323 O O . ALA A 1 294 ? 14.304 65.210 0.074 1.00 95.12 294 ALA A O 1
ATOM 2324 N N . GLN A 1 295 ? 12.687 63.831 -0.658 1.00 95.62 295 GLN A N 1
ATOM 2325 C CA . GLN A 1 295 ? 11.622 64.840 -0.654 1.00 95.62 295 GLN A CA 1
ATOM 2326 C C . GLN A 1 295 ? 11.366 65.417 0.751 1.00 95.62 295 GLN A C 1
ATOM 2328 O O . GLN A 1 295 ? 11.224 66.632 0.897 1.00 95.62 295 GLN A O 1
ATOM 2333 N N . ALA A 1 296 ? 11.333 64.571 1.785 1.00 95.19 296 ALA A N 1
ATOM 2334 C CA . ALA A 1 296 ? 11.151 65.001 3.171 1.00 95.19 296 ALA A CA 1
ATOM 2335 C C . ALA A 1 296 ? 12.339 65.837 3.679 1.00 95.19 296 ALA A C 1
ATOM 2337 O O . ALA A 1 296 ? 12.132 66.872 4.311 1.00 95.19 296 ALA A O 1
ATOM 2338 N N . SER A 1 297 ? 13.571 65.439 3.344 1.00 94.75 297 SER A N 1
ATOM 2339 C CA . SER A 1 297 ? 14.796 66.187 3.663 1.00 94.75 297 SER A CA 1
ATOM 2340 C C . SER A 1 297 ? 14.809 67.574 3.006 1.00 94.75 297 SER A C 1
ATOM 2342 O O . SER A 1 297 ? 15.024 68.581 3.683 1.00 94.75 297 SER A O 1
ATOM 2344 N N . ALA A 1 298 ? 14.467 67.663 1.714 1.00 94.56 298 ALA A N 1
ATOM 2345 C CA . ALA A 1 298 ? 14.359 68.936 1.000 1.00 94.56 298 ALA A CA 1
ATOM 2346 C C . ALA A 1 298 ? 13.259 69.850 1.578 1.00 94.56 298 ALA A C 1
ATOM 2348 O O . ALA A 1 298 ? 13.477 71.050 1.756 1.00 94.56 298 ALA A O 1
ATOM 2349 N N . ALA A 1 299 ? 12.095 69.291 1.932 1.00 93.38 299 ALA A N 1
ATOM 2350 C CA . ALA A 1 299 ? 11.017 70.038 2.581 1.00 93.38 299 ALA A CA 1
ATOM 2351 C C . ALA A 1 299 ? 11.415 70.540 3.982 1.00 93.38 299 ALA A C 1
ATOM 2353 O O . ALA A 1 299 ? 11.117 71.685 4.330 1.00 93.38 299 ALA A O 1
ATOM 2354 N N . HIS A 1 300 ? 12.132 69.720 4.759 1.00 93.69 300 HIS A N 1
ATOM 2355 C CA . HIS A 1 300 ? 12.686 70.112 6.054 1.00 93.69 300 HIS A CA 1
ATOM 2356 C C . HIS A 1 300 ? 13.700 71.253 5.899 1.00 93.69 300 HIS A C 1
ATOM 2358 O O . HIS A 1 300 ? 13.529 72.295 6.524 1.00 93.69 300 HIS A O 1
ATOM 2364 N N . ALA A 1 301 ? 14.686 71.124 5.004 1.00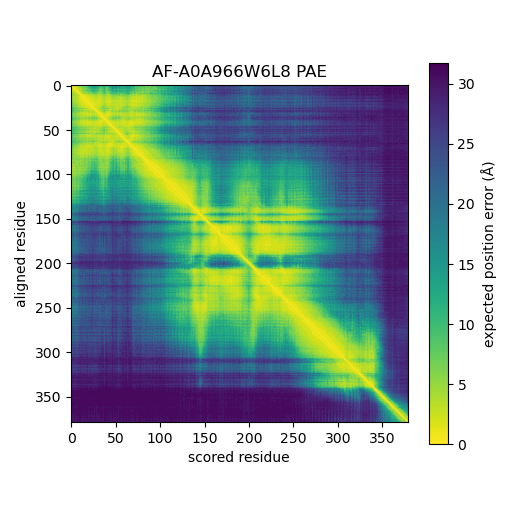 90.50 301 ALA A N 1
ATOM 2365 C CA . ALA A 1 301 ? 15.678 72.169 4.741 1.00 90.50 301 ALA A CA 1
ATOM 2366 C C . ALA A 1 301 ? 15.034 73.496 4.288 1.00 90.50 301 ALA A C 1
ATOM 2368 O O . ALA A 1 301 ? 15.407 74.569 4.765 1.00 90.50 301 ALA A O 1
ATOM 2369 N N . ALA A 1 302 ? 14.005 73.441 3.434 1.00 89.88 302 ALA A N 1
ATOM 2370 C CA . ALA A 1 302 ? 13.243 74.623 3.028 1.00 89.88 302 ALA A CA 1
ATOM 2371 C C . ALA A 1 302 ? 12.474 75.278 4.196 1.00 89.88 302 ALA A C 1
ATOM 2373 O O . ALA A 1 302 ? 12.341 76.505 4.235 1.00 89.88 302 ALA A O 1
ATOM 2374 N N . ALA A 1 303 ? 11.990 74.490 5.162 1.00 89.88 303 ALA A N 1
ATOM 2375 C CA . ALA A 1 303 ? 11.380 75.001 6.389 1.00 89.88 303 ALA A CA 1
ATOM 2376 C C . ALA A 1 303 ? 12.428 75.597 7.348 1.00 89.88 303 ALA A C 1
ATOM 2378 O O . ALA A 1 303 ? 12.218 76.699 7.858 1.00 89.88 303 ALA A O 1
ATOM 2379 N N . THR A 1 304 ? 13.579 74.938 7.535 1.00 87.81 304 THR A N 1
ATOM 2380 C CA . THR A 1 304 ? 14.710 75.453 8.327 1.00 87.81 304 THR A CA 1
ATOM 2381 C C . THR A 1 304 ? 15.220 76.782 7.772 1.00 87.81 304 THR A C 1
ATOM 2383 O O . THR A 1 304 ? 15.400 77.720 8.543 1.00 87.81 304 THR A O 1
ATOM 2386 N N . ASN A 1 305 ? 15.342 76.920 6.448 1.00 87.00 305 ASN A N 1
ATOM 2387 C CA . ASN A 1 305 ? 15.719 78.183 5.808 1.00 87.00 305 ASN A CA 1
ATOM 2388 C C . ASN A 1 305 ? 14.700 79.302 6.076 1.00 87.00 305 ASN A C 1
ATOM 2390 O O . ASN A 1 305 ? 15.088 80.406 6.447 1.00 87.00 305 ASN A O 1
ATOM 2394 N N . LYS A 1 306 ? 13.392 79.035 5.977 1.00 86.31 306 LYS A N 1
ATOM 2395 C CA . LYS A 1 306 ? 12.364 80.041 6.313 1.00 86.31 306 LYS A CA 1
ATOM 2396 C C . LYS A 1 306 ? 12.357 80.414 7.801 1.00 86.31 306 LYS A C 1
ATOM 2398 O O . LYS A 1 306 ? 12.002 81.542 8.143 1.00 86.31 306 LYS A O 1
ATOM 2403 N N . LEU A 1 307 ? 12.733 79.486 8.681 1.00 85.12 307 LEU A N 1
ATOM 2404 C CA . LEU A 1 307 ? 12.742 79.692 10.127 1.00 85.12 307 LEU A CA 1
ATOM 2405 C C . LEU A 1 307 ? 14.007 80.413 10.623 1.00 85.12 307 LEU A C 1
ATOM 2407 O O . LEU A 1 307 ? 13.875 81.353 11.402 1.00 85.12 307 LEU A O 1
ATOM 2411 N N . VAL A 1 308 ? 15.194 79.984 10.179 1.00 83.56 308 VAL A N 1
ATOM 2412 C CA . VAL A 1 308 ? 16.496 80.325 10.788 1.00 83.56 308 VAL A CA 1
ATOM 2413 C C . VAL A 1 308 ? 17.474 80.987 9.812 1.00 83.56 308 VAL A C 1
ATOM 2415 O O . VAL A 1 308 ? 18.028 82.021 10.149 1.00 83.56 308 VAL A O 1
ATOM 2418 N N . SER A 1 309 ? 17.717 80.405 8.633 1.00 78.25 309 SER A N 1
ATOM 2419 C CA . SER A 1 309 ? 18.942 80.672 7.844 1.00 78.25 309 SER A CA 1
ATOM 2420 C C . SER A 1 309 ? 18.757 81.432 6.522 1.00 78.25 309 SER A C 1
ATOM 2422 O O . SER A 1 309 ? 19.739 81.753 5.862 1.00 78.25 309 SER A O 1
ATOM 2424 N N . GLY A 1 310 ? 17.526 81.720 6.098 1.00 77.44 310 GLY A N 1
ATOM 2425 C CA . GLY A 1 310 ? 17.249 82.521 4.900 1.00 77.44 310 GLY A CA 1
ATOM 2426 C C . GLY A 1 310 ? 17.282 84.033 5.154 1.00 77.44 310 GLY A C 1
ATOM 2427 O O . GLY A 1 310 ? 17.072 84.484 6.283 1.00 77.44 310 GLY A O 1
ATOM 2428 N N . ASN A 1 311 ? 17.466 84.819 4.086 1.00 75.81 311 ASN A N 1
ATOM 2429 C CA . ASN A 1 311 ? 17.292 86.278 4.122 1.00 75.81 311 ASN A CA 1
ATOM 2430 C C . ASN A 1 311 ? 15.884 86.615 4.649 1.00 75.81 311 ASN A C 1
ATOM 2432 O O . ASN A 1 311 ? 14.876 86.079 4.167 1.00 75.81 311 ASN A O 1
ATOM 2436 N N . GLY A 1 312 ? 15.821 87.453 5.687 1.00 73.69 312 GLY A N 1
ATOM 2437 C CA . GLY A 1 312 ? 14.567 87.788 6.353 1.00 73.69 312 GLY A CA 1
ATOM 2438 C C . GLY A 1 312 ? 13.823 86.566 6.910 1.00 73.69 312 GLY A C 1
ATOM 2439 O O . GLY A 1 312 ? 12.601 86.479 6.760 1.00 73.69 312 GLY A O 1
ATOM 2440 N N . ASN A 1 313 ? 14.530 85.618 7.527 1.00 85.69 313 ASN A N 1
ATOM 2441 C CA . ASN A 1 313 ? 13.951 84.468 8.231 1.00 85.69 313 ASN A CA 1
ATOM 2442 C C . ASN A 1 313 ? 13.048 84.874 9.421 1.00 85.69 313 ASN A C 1
ATOM 2444 O O . ASN A 1 313 ? 13.099 85.998 9.931 1.00 85.69 313 ASN A O 1
ATOM 2448 N N . LEU A 1 314 ? 12.188 83.953 9.868 1.00 84.69 314 LEU A N 1
ATOM 2449 C CA . LEU A 1 314 ? 11.175 84.237 10.892 1.00 84.69 314 LEU A CA 1
ATOM 2450 C C . LEU A 1 314 ? 11.757 84.566 12.276 1.00 84.69 314 LEU A C 1
ATOM 2452 O O . LEU A 1 314 ? 11.200 85.431 12.954 1.00 84.69 314 LEU A O 1
ATOM 2456 N N . ILE A 1 315 ? 12.855 83.928 12.698 1.00 85.88 315 ILE A N 1
ATOM 2457 C CA . ILE A 1 315 ? 13.479 84.216 14.002 1.00 85.88 315 ILE A CA 1
ATOM 2458 C C . ILE A 1 315 ? 14.127 85.605 13.994 1.00 85.88 315 ILE A C 1
ATOM 2460 O O . ILE A 1 315 ? 13.857 86.401 14.895 1.00 85.88 315 ILE A O 1
ATOM 2464 N N . GLY A 1 316 ? 14.871 85.945 12.939 1.00 83.06 316 GLY A N 1
ATOM 2465 C CA . GLY A 1 316 ? 15.437 87.277 12.731 1.00 83.06 316 GLY A CA 1
ATOM 2466 C C . GLY A 1 316 ? 14.366 88.371 12.720 1.00 83.06 316 GLY A C 1
ATOM 2467 O O . GLY A 1 316 ? 14.519 89.384 13.402 1.00 83.06 316 GLY A O 1
ATOM 2468 N N . ARG A 1 317 ? 13.223 88.156 12.046 1.00 82.19 317 ARG A N 1
ATOM 2469 C CA . ARG A 1 317 ? 12.077 89.092 12.103 1.00 82.19 317 ARG A CA 1
ATOM 2470 C C . ARG A 1 317 ? 11.472 89.210 13.506 1.00 82.19 317 ARG A C 1
ATOM 2472 O O . ARG A 1 317 ? 11.150 90.321 13.926 1.00 82.19 317 ARG A O 1
ATOM 2479 N N . ALA A 1 318 ? 11.313 88.102 14.230 1.00 84.00 318 ALA A N 1
ATOM 2480 C CA . ALA A 1 318 ? 10.739 88.100 15.578 1.00 84.00 318 ALA A CA 1
ATOM 2481 C C . ALA A 1 318 ? 11.640 88.824 16.596 1.00 84.00 318 ALA A C 1
ATOM 2483 O O . ALA A 1 318 ? 11.160 89.638 17.386 1.00 84.00 318 ALA A O 1
ATOM 2484 N N . GLU A 1 319 ? 12.952 88.595 16.540 1.00 83.19 319 GLU A N 1
ATOM 2485 C CA . GLU A 1 319 ? 13.922 89.305 17.377 1.00 83.19 319 GLU A CA 1
ATOM 2486 C C . GLU A 1 319 ? 14.085 90.776 16.942 1.00 83.19 319 GLU A C 1
ATOM 2488 O O . GLU A 1 319 ? 14.209 91.644 17.805 1.00 83.19 319 GLU A O 1
ATOM 2493 N N . ARG A 1 320 ? 13.955 91.111 15.647 1.00 80.12 320 ARG A N 1
ATOM 2494 C CA . ARG A 1 320 ? 13.894 92.511 15.173 1.00 80.12 320 ARG A CA 1
ATOM 2495 C C . ARG A 1 320 ? 12.672 93.247 15.744 1.00 80.12 320 ARG A C 1
ATOM 2497 O O . ARG A 1 320 ? 12.822 94.350 16.257 1.00 80.12 320 ARG A O 1
ATOM 2504 N N . LEU A 1 321 ? 11.486 92.627 15.753 1.00 80.94 321 LEU A N 1
ATOM 2505 C CA . LEU A 1 321 ? 10.281 93.174 16.409 1.00 80.94 321 LEU A CA 1
ATOM 2506 C C . LEU A 1 321 ? 10.484 93.398 17.918 1.00 80.94 321 LEU A C 1
ATOM 2508 O O . LEU A 1 321 ? 10.057 94.418 18.460 1.00 80.94 321 LEU A O 1
ATOM 2512 N N . LYS A 1 322 ? 11.172 92.473 18.591 1.00 80.44 322 LYS A N 1
ATOM 2513 C CA . LYS A 1 322 ? 11.520 92.572 20.015 1.00 80.44 322 LYS A CA 1
ATOM 2514 C C . LYS A 1 322 ? 12.513 93.708 20.298 1.00 80.44 322 LYS A C 1
ATOM 2516 O O . LYS A 1 322 ? 12.299 94.465 21.242 1.00 80.44 322 LYS A O 1
ATOM 2521 N N . ARG A 1 323 ? 13.532 93.909 19.446 1.00 80.12 323 ARG A N 1
ATOM 2522 C CA . ARG A 1 323 ? 14.417 95.096 19.498 1.00 80.12 323 ARG A CA 1
ATOM 2523 C C . ARG A 1 323 ? 13.648 96.407 19.271 1.00 80.12 323 ARG A C 1
ATOM 2525 O O . ARG A 1 323 ? 13.969 97.405 19.902 1.00 80.12 323 ARG A O 1
ATOM 2532 N N . MET A 1 324 ? 12.607 96.398 18.433 1.00 77.62 324 MET A N 1
ATOM 2533 C CA . MET A 1 324 ? 11.716 97.548 18.187 1.00 77.62 324 MET A CA 1
ATOM 2534 C C . MET A 1 324 ? 10.637 97.759 19.275 1.00 77.62 324 MET A C 1
ATOM 2536 O O . MET A 1 324 ? 9.699 98.525 19.068 1.00 77.62 324 MET A O 1
ATOM 2540 N N . GLY A 1 325 ? 10.755 97.110 20.442 1.00 74.94 325 GLY A N 1
ATOM 2541 C CA . GLY A 1 325 ? 9.934 97.390 21.629 1.00 74.94 325 GLY A CA 1
ATOM 2542 C C . GLY A 1 325 ? 8.798 96.403 21.919 1.00 74.94 325 GLY A C 1
ATOM 2543 O O . GLY A 1 325 ? 8.081 96.581 22.905 1.00 74.94 325 GLY A O 1
ATOM 2544 N N . VAL A 1 326 ? 8.622 95.342 21.122 1.00 81.12 326 VAL A N 1
ATOM 2545 C CA . VAL A 1 326 ? 7.642 94.283 21.433 1.00 81.12 326 VAL A CA 1
ATOM 2546 C C . VAL A 1 326 ? 8.155 93.409 22.585 1.00 81.12 326 VAL A C 1
ATOM 2548 O O . VAL A 1 326 ? 9.256 92.869 22.521 1.00 81.12 326 VAL A O 1
ATOM 2551 N N . THR A 1 327 ? 7.347 93.214 23.630 1.00 78.12 327 THR A N 1
ATOM 2552 C CA . THR A 1 327 ? 7.724 92.480 24.854 1.00 78.12 327 THR A CA 1
ATOM 2553 C C . THR A 1 327 ? 7.046 91.097 24.950 1.00 78.12 327 THR A C 1
ATOM 2555 O O . THR A 1 327 ? 5.982 90.952 25.558 1.00 78.12 327 THR A O 1
ATOM 2558 N N . PRO A 1 328 ? 7.621 90.031 24.351 1.00 77.88 328 PRO A N 1
ATOM 2559 C CA . PRO A 1 328 ? 7.032 88.694 24.395 1.00 77.88 328 PRO A CA 1
ATOM 2560 C C . PRO A 1 328 ? 7.154 88.045 25.784 1.00 77.88 328 PRO A C 1
ATOM 2562 O O . PRO A 1 328 ? 8.188 88.124 26.441 1.00 77.88 328 PRO A O 1
ATOM 2565 N N . LYS A 1 329 ? 6.114 87.310 26.206 1.00 74.69 329 LYS A N 1
ATOM 2566 C CA . LYS A 1 329 ? 6.071 86.603 27.508 1.00 74.69 329 LYS A CA 1
ATOM 2567 C C . LYS A 1 329 ? 6.984 85.366 27.607 1.00 74.69 329 LYS A C 1
ATOM 2569 O O . LYS A 1 329 ? 7.071 84.769 28.677 1.00 74.69 329 LYS A O 1
ATOM 2574 N N . LYS A 1 330 ? 7.602 84.939 26.503 1.00 79.69 330 LYS A N 1
ATOM 2575 C CA . LYS A 1 330 ? 8.555 83.819 26.410 1.00 79.69 330 LYS A CA 1
ATOM 2576 C C . LYS A 1 330 ? 9.598 84.146 25.339 1.00 79.69 330 LYS A C 1
ATOM 2578 O O . LYS A 1 330 ? 9.241 84.726 24.316 1.00 79.69 330 LYS A O 1
ATOM 2583 N N . SER A 1 331 ? 10.853 83.768 25.563 1.00 75.94 331 SER A N 1
ATOM 2584 C CA . SER A 1 331 ? 11.938 83.877 24.582 1.00 75.94 331 SER A CA 1
ATOM 2585 C C . SER A 1 331 ? 12.014 82.649 23.666 1.00 75.94 331 SER A C 1
ATOM 2587 O O . SER A 1 331 ? 11.519 81.570 23.999 1.00 75.94 331 SER A O 1
ATOM 2589 N N . LEU A 1 332 ? 12.655 82.821 22.508 1.00 80.19 332 LEU A N 1
ATOM 2590 C CA . LEU A 1 332 ? 13.115 81.716 21.666 1.00 80.19 332 LEU A CA 1
ATOM 2591 C C . LEU A 1 332 ? 14.431 81.130 22.223 1.00 80.19 332 LEU A C 1
ATOM 2593 O O . LEU A 1 332 ? 15.144 81.841 22.934 1.00 80.19 332 LEU A O 1
ATOM 2597 N N . PRO A 1 333 ? 14.786 79.868 21.913 1.00 82.75 333 PRO A N 1
ATOM 2598 C CA . PRO A 1 333 ? 16.046 79.276 22.362 1.00 82.75 333 PRO A CA 1
ATOM 2599 C C . PRO A 1 333 ? 17.275 79.982 21.767 1.00 82.75 333 PRO A C 1
ATOM 2601 O O . PRO A 1 333 ? 17.400 80.082 20.545 1.00 82.75 333 PRO A O 1
ATOM 2604 N N . ASP A 1 334 ? 18.218 80.379 22.626 1.00 75.94 334 ASP A N 1
ATOM 2605 C CA . ASP A 1 334 ? 19.484 81.049 22.281 1.00 75.94 334 ASP A CA 1
ATOM 2606 C C . ASP A 1 334 ? 20.209 80.465 21.063 1.00 75.94 334 ASP A C 1
ATOM 2608 O O . ASP A 1 334 ? 20.711 81.211 20.227 1.00 75.94 334 ASP A O 1
ATOM 2612 N N . ALA A 1 335 ? 20.272 79.135 20.953 1.00 79.75 335 ALA A N 1
ATOM 2613 C CA . ALA A 1 335 ? 20.967 78.458 19.860 1.00 79.75 335 ALA A CA 1
ATOM 2614 C C . ALA A 1 335 ? 20.359 78.788 18.484 1.00 79.75 335 ALA A C 1
ATOM 2616 O O . ALA A 1 335 ? 21.097 79.022 17.530 1.00 79.75 335 ALA A O 1
ATOM 2617 N N . LEU A 1 336 ? 19.026 78.867 18.393 1.00 78.31 336 LEU A N 1
ATOM 2618 C CA . LEU A 1 336 ? 18.327 79.214 17.154 1.00 78.31 336 LEU A CA 1
ATOM 2619 C C . LEU A 1 336 ? 18.421 80.714 16.852 1.00 78.31 336 LEU A C 1
ATOM 2621 O O . LEU A 1 336 ? 18.564 81.093 15.694 1.00 78.31 336 LEU A O 1
ATOM 2625 N N . VAL A 1 337 ? 18.405 81.564 17.886 1.00 77.56 337 VAL A N 1
ATOM 2626 C CA . VAL A 1 337 ? 18.617 83.013 17.734 1.00 77.56 337 VAL A CA 1
ATOM 2627 C C . VAL A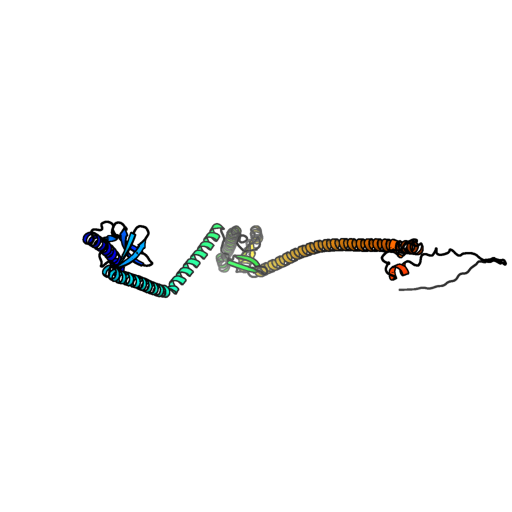 1 337 ? 20.021 83.296 17.189 1.00 77.56 337 VAL A C 1
ATOM 2629 O O . VAL A 1 337 ? 20.151 84.004 16.193 1.00 77.56 337 VAL A O 1
ATOM 2632 N N . ARG A 1 338 ? 21.064 82.680 17.763 1.00 74.81 338 ARG A N 1
ATOM 2633 C CA . ARG A 1 338 ? 22.454 82.813 17.285 1.00 74.81 338 ARG A CA 1
ATOM 2634 C C . ARG A 1 338 ? 22.625 82.276 15.862 1.00 74.81 338 ARG A C 1
ATOM 2636 O O . ARG A 1 338 ? 23.260 82.938 15.051 1.00 74.81 338 ARG A O 1
ATOM 2643 N N . ALA A 1 339 ? 22.012 81.135 15.537 1.00 74.75 339 ALA A N 1
ATOM 2644 C CA . ALA A 1 339 ? 22.036 80.574 14.183 1.00 74.75 339 ALA A CA 1
ATOM 2645 C C . ALA A 1 339 ? 21.319 81.450 13.132 1.00 74.75 339 ALA A C 1
ATOM 2647 O O . ALA A 1 339 ? 21.616 81.330 11.949 1.00 74.75 339 ALA A O 1
ATOM 2648 N N . SER A 1 340 ? 20.406 82.338 13.548 1.00 73.69 340 SER A N 1
ATOM 2649 C CA . SER A 1 340 ? 19.719 83.287 12.655 1.00 73.69 340 SER A CA 1
ATOM 2650 C C . SER A 1 340 ? 20.421 84.640 12.478 1.00 73.69 340 SER A C 1
ATOM 2652 O O . SER A 1 340 ? 20.003 85.443 11.647 1.00 73.69 340 SER A O 1
ATOM 2654 N N . ALA A 1 341 ? 21.478 84.914 13.249 1.00 62.72 341 ALA A N 1
ATOM 2655 C CA . ALA A 1 341 ? 22.113 86.232 13.355 1.00 62.72 341 ALA A CA 1
ATOM 2656 C C . ALA A 1 341 ? 23.146 86.533 12.242 1.00 62.72 341 ALA A C 1
ATOM 2658 O O . ALA A 1 341 ? 24.121 87.240 12.480 1.00 62.72 341 ALA A O 1
ATOM 2659 N N . GLN A 1 342 ? 22.947 85.982 11.041 1.00 56.47 342 GLN A N 1
ATOM 2660 C CA . GLN A 1 342 ? 23.818 86.146 9.864 1.00 56.47 342 GLN A CA 1
ATOM 2661 C C . GLN A 1 342 ? 23.076 86.819 8.686 1.00 56.47 342 GLN A C 1
ATOM 2663 O O . GLN A 1 342 ? 23.292 86.479 7.528 1.00 56.47 342 GLN A O 1
ATOM 2668 N N . ASP A 1 343 ? 22.175 87.759 8.989 1.00 50.19 343 ASP A N 1
ATOM 2669 C CA . ASP A 1 343 ? 21.419 88.571 8.018 1.00 50.19 343 ASP A CA 1
ATOM 2670 C C . ASP A 1 343 ? 22.188 89.901 7.795 1.00 50.19 343 ASP A C 1
ATOM 2672 O O . ASP A 1 343 ? 22.252 90.693 8.737 1.00 50.19 343 ASP A O 1
ATOM 2676 N N . PRO A 1 344 ? 22.839 90.153 6.634 1.00 47.06 344 PRO A N 1
ATOM 2677 C CA . PRO A 1 344 ? 23.866 91.206 6.525 1.00 47.06 344 PRO A CA 1
ATOM 2678 C C . PRO A 1 344 ? 23.385 92.665 6.599 1.00 47.06 344 PRO A C 1
ATOM 2680 O O . PRO A 1 344 ? 24.200 93.551 6.845 1.00 47.06 344 PRO A O 1
ATOM 2683 N N . ASP A 1 345 ? 22.090 92.934 6.403 1.00 47.75 345 ASP A N 1
ATOM 2684 C CA . ASP A 1 345 ? 21.520 94.292 6.325 1.00 47.75 345 ASP A CA 1
ATOM 2685 C C . ASP A 1 345 ? 21.335 94.972 7.709 1.00 47.75 345 ASP A C 1
ATOM 2687 O O . ASP A 1 345 ? 20.277 95.524 8.026 1.00 47.75 345 ASP A O 1
ATOM 2691 N N . GLU A 1 346 ? 22.375 94.967 8.550 1.00 48.31 346 GLU A N 1
ATOM 2692 C CA . GLU A 1 346 ? 22.483 95.812 9.753 1.00 48.31 346 GLU A CA 1
ATOM 2693 C C . GLU A 1 346 ? 23.500 96.950 9.533 1.00 48.31 346 GLU A C 1
ATOM 2695 O O . GLU A 1 346 ? 24.587 96.968 10.105 1.00 48.31 346 GLU A O 1
ATOM 2700 N N . THR A 1 347 ? 23.152 97.944 8.704 1.00 37.41 347 THR A N 1
ATOM 2701 C CA . THR A 1 347 ? 23.898 99.218 8.611 1.00 37.41 347 THR A CA 1
ATOM 2702 C C . THR A 1 347 ? 22.951 100.418 8.658 1.00 37.41 347 THR A C 1
ATOM 2704 O O . THR A 1 347 ? 22.436 100.876 7.643 1.00 37.41 347 THR A O 1
ATOM 2707 N N . PHE A 1 348 ? 22.751 100.961 9.861 1.00 38.84 348 PHE A N 1
ATOM 2708 C CA . PHE A 1 348 ? 22.210 102.306 10.067 1.00 38.84 348 PHE A CA 1
ATOM 2709 C C . PHE A 1 348 ? 23.088 103.036 11.088 1.00 38.84 348 PHE A C 1
ATOM 2711 O O . PHE A 1 348 ? 22.917 102.889 12.298 1.00 38.84 348 PHE A O 1
ATOM 2718 N N . LEU A 1 349 ? 24.072 103.784 10.585 1.00 40.06 349 LEU A N 1
ATOM 2719 C CA . LEU A 1 349 ? 24.967 104.618 11.385 1.00 40.06 349 LEU A CA 1
ATOM 2720 C C . LEU A 1 349 ? 24.499 106.075 11.339 1.00 40.06 349 LEU A C 1
ATOM 2722 O O . LEU A 1 349 ? 24.090 106.577 10.294 1.00 40.06 349 LEU A O 1
ATOM 2726 N N . LEU A 1 350 ? 24.571 106.752 12.484 1.00 34.06 350 LEU A N 1
ATOM 2727 C CA . LEU A 1 350 ? 24.327 108.191 12.593 1.00 34.06 350 LEU A CA 1
ATOM 2728 C C . LEU A 1 350 ? 25.612 108.977 12.220 1.00 34.06 350 LEU A C 1
ATOM 2730 O O . LEU A 1 350 ? 26.709 108.462 12.439 1.00 34.06 350 LEU A O 1
ATOM 2734 N N . PRO A 1 351 ? 25.500 110.199 11.657 1.00 33.72 351 PRO A N 1
ATOM 2735 C CA . PRO A 1 351 ? 26.642 111.033 11.222 1.00 33.72 351 PRO A CA 1
ATOM 2736 C C . PRO A 1 351 ? 27.450 111.560 12.433 1.00 33.72 351 PRO A C 1
ATOM 2738 O O . PRO A 1 351 ? 26.908 111.605 13.536 1.00 33.72 351 PRO A O 1
ATOM 2741 N N . SER A 1 352 ? 28.722 111.986 12.380 1.00 34.94 352 SER A N 1
ATOM 2742 C CA . SER A 1 352 ? 29.627 112.594 11.361 1.00 34.94 352 SER A CA 1
ATOM 2743 C C . SER A 1 352 ? 31.113 112.353 11.805 1.00 34.94 352 SER A C 1
ATOM 2745 O O . SER A 1 352 ? 31.254 111.703 12.845 1.00 34.94 352 SER A O 1
ATOM 2747 N N . PRO A 1 353 ? 32.227 112.856 11.183 1.00 36.19 353 PRO A N 1
ATOM 2748 C CA . PRO A 1 353 ? 32.401 113.923 10.170 1.00 36.19 353 PRO A CA 1
ATOM 2749 C C . PRO A 1 353 ? 33.337 113.562 8.968 1.00 36.19 353 PRO A C 1
ATOM 2751 O O . PRO A 1 353 ? 33.570 112.392 8.689 1.00 36.19 353 PRO A O 1
ATOM 2754 N N . GLN A 1 354 ? 33.836 114.572 8.233 1.00 44.38 354 GLN A N 1
ATOM 2755 C CA . GLN A 1 354 ? 34.459 114.488 6.890 1.00 44.38 354 GLN A CA 1
ATOM 2756 C C . GLN A 1 354 ? 35.997 114.656 6.860 1.00 44.38 354 GLN A C 1
ATOM 2758 O O . GLN A 1 354 ? 36.534 115.363 7.711 1.00 44.38 354 GLN A O 1
ATOM 2763 N N . LEU A 1 355 ? 36.655 114.123 5.811 1.00 34.53 355 LEU A N 1
ATOM 2764 C CA . LEU A 1 355 ? 37.576 114.807 4.855 1.00 34.53 355 LEU A CA 1
ATOM 2765 C C . LEU A 1 355 ? 38.143 113.786 3.823 1.00 34.53 355 LEU A C 1
ATOM 2767 O O . LEU A 1 355 ? 38.265 112.610 4.152 1.00 34.53 355 LEU A O 1
ATOM 2771 N N . GLU A 1 356 ? 38.462 114.211 2.589 1.00 38.09 356 GLU A N 1
ATOM 2772 C CA . GLU A 1 356 ? 38.780 113.341 1.419 1.00 38.09 356 GLU A CA 1
ATOM 2773 C C . GLU A 1 356 ? 40.151 113.643 0.758 1.00 38.09 356 GLU A C 1
ATOM 2775 O O . GLU A 1 356 ? 40.765 114.665 1.070 1.00 38.09 356 GLU A O 1
ATOM 2780 N N . GLY A 1 357 ? 40.619 112.778 -0.169 1.00 37.19 357 GLY A N 1
ATOM 2781 C CA . GLY A 1 357 ? 41.889 112.973 -0.903 1.00 37.19 357 GLY A CA 1
ATOM 2782 C C . GLY A 1 357 ? 42.300 111.937 -1.981 1.00 37.19 357 GLY A C 1
ATOM 2783 O O . GLY A 1 357 ? 43.378 111.372 -1.849 1.00 37.19 357 GLY A O 1
ATOM 2784 N N . GLU A 1 358 ? 41.480 111.766 -3.032 1.00 39.50 358 GLU A N 1
ATOM 2785 C CA . GLU A 1 358 ? 41.799 111.360 -4.439 1.00 39.50 358 GLU A CA 1
ATOM 2786 C C . GLU A 1 358 ? 42.484 110.003 -4.819 1.00 39.50 358 GLU A C 1
ATOM 2788 O O . GLU A 1 358 ? 43.168 109.347 -4.037 1.00 39.50 358 GLU A O 1
ATOM 2793 N N . ASP A 1 359 ? 42.259 109.591 -6.084 1.00 46.25 359 ASP A N 1
ATOM 2794 C CA . ASP A 1 359 ? 42.574 108.290 -6.729 1.00 46.25 359 ASP A CA 1
ATOM 2795 C C . ASP A 1 359 ? 43.725 108.345 -7.772 1.00 46.25 359 ASP A C 1
ATOM 2797 O O . ASP A 1 359 ? 44.086 109.425 -8.232 1.00 46.25 359 ASP A O 1
ATOM 2801 N N . HIS A 1 360 ? 44.204 107.181 -8.268 1.00 34.97 360 HIS A N 1
ATOM 2802 C CA . HIS A 1 360 ? 44.413 106.930 -9.722 1.00 34.97 360 HIS A CA 1
ATOM 2803 C C . HIS A 1 360 ? 44.590 105.422 -10.085 1.00 34.97 360 HIS A C 1
ATOM 2805 O O . HIS A 1 360 ? 44.624 104.568 -9.201 1.00 34.97 360 HIS A O 1
ATOM 2811 N N . VAL A 1 361 ? 44.606 105.068 -11.391 1.00 38.94 361 VAL A N 1
ATOM 2812 C CA . VAL A 1 361 ? 44.169 103.742 -11.926 1.00 38.94 361 VAL A CA 1
ATOM 2813 C C . VAL A 1 361 ? 44.915 103.289 -13.227 1.00 38.94 361 VAL A C 1
ATOM 2815 O O . VAL A 1 361 ? 45.438 104.151 -13.929 1.00 38.94 361 VAL A O 1
ATOM 2818 N N . LEU A 1 362 ? 44.817 101.984 -13.604 1.00 32.88 362 LEU A N 1
ATOM 2819 C CA . LEU A 1 362 ? 45.033 101.323 -14.943 1.00 32.88 362 LEU A CA 1
ATOM 2820 C C . LEU A 1 362 ? 46.482 100.847 -15.341 1.00 32.88 362 LEU A C 1
ATOM 2822 O O . LEU A 1 362 ? 47.434 101.287 -14.704 1.00 32.88 362 LEU A O 1
ATOM 2826 N N . PRO A 1 363 ? 46.701 100.008 -16.406 1.00 46.00 363 PRO A N 1
ATOM 2827 C CA . PRO A 1 363 ? 46.099 98.669 -16.673 1.00 46.00 363 PRO A CA 1
ATOM 2828 C C . PRO A 1 363 ? 47.005 97.578 -17.376 1.00 46.00 363 PRO A C 1
ATOM 2830 O O . PRO A 1 363 ? 48.067 97.881 -17.901 1.00 46.00 363 PRO A O 1
ATOM 2833 N N . THR A 1 364 ? 46.506 96.322 -17.422 1.00 56.38 364 THR A N 1
ATOM 2834 C CA . THR A 1 364 ? 46.606 95.192 -18.424 1.00 56.38 364 THR A CA 1
ATOM 2835 C C . THR A 1 364 ? 47.760 94.984 -19.449 1.00 56.38 364 THR A C 1
ATOM 2837 O O . THR A 1 364 ? 48.173 95.918 -20.127 1.00 56.38 364 THR A O 1
ATOM 2840 N N . GLY A 1 365 ? 48.089 93.699 -19.723 1.00 35.06 365 GLY A N 1
ATOM 2841 C CA . GLY A 1 365 ? 48.854 93.166 -20.885 1.00 35.06 365 GLY A CA 1
ATOM 2842 C C . GLY A 1 365 ? 48.631 91.640 -21.106 1.00 35.06 365 GLY A C 1
ATOM 2843 O O . GLY A 1 365 ? 48.001 91.018 -20.249 1.00 35.06 365 GLY A O 1
ATOM 2844 N N . GLU A 1 366 ? 49.099 91.054 -22.224 1.00 41.34 366 GLU A N 1
ATOM 2845 C CA . GLU A 1 366 ? 48.713 89.712 -22.758 1.00 41.34 366 GLU A CA 1
ATOM 2846 C C . GLU A 1 366 ? 49.885 88.679 -22.895 1.00 41.34 366 GLU A C 1
ATOM 2848 O O . GLU A 1 366 ? 51.023 88.988 -22.546 1.00 41.34 366 GLU A O 1
ATOM 2853 N N . ASP A 1 367 ? 49.560 87.484 -23.436 1.00 40.19 367 ASP A N 1
ATOM 2854 C CA . ASP A 1 367 ? 50.384 86.534 -24.239 1.00 40.19 367 ASP A CA 1
ATOM 2855 C C . ASP A 1 367 ? 51.170 85.305 -23.649 1.00 40.19 367 ASP A C 1
ATOM 2857 O O . ASP A 1 367 ? 52.068 85.418 -22.819 1.00 40.19 367 ASP A O 1
ATOM 2861 N N . ASP A 1 368 ? 50.848 84.135 -24.251 1.00 41.59 368 ASP A N 1
ATOM 2862 C CA . ASP A 1 368 ? 51.711 83.090 -24.887 1.00 41.59 368 ASP A CA 1
ATOM 2863 C C . ASP A 1 368 ? 52.268 81.772 -24.241 1.00 41.59 368 ASP A C 1
ATOM 2865 O O . ASP A 1 368 ? 52.556 81.673 -23.051 1.00 41.59 368 ASP A O 1
ATOM 2869 N N . LEU A 1 369 ? 52.495 80.798 -25.159 1.00 45.97 369 LEU A N 1
ATOM 2870 C CA . LEU A 1 369 ? 53.425 79.625 -25.203 1.00 45.97 369 LEU A CA 1
ATOM 2871 C C . LEU A 1 369 ? 53.163 78.248 -24.498 1.00 45.97 369 LEU A C 1
ATOM 2873 O O . LEU A 1 369 ? 53.458 78.060 -23.323 1.00 45.97 369 LEU A O 1
ATOM 2877 N N . ASN A 1 370 ? 52.747 77.259 -25.320 1.00 37.97 370 ASN A N 1
ATOM 2878 C CA . ASN A 1 370 ? 53.489 76.061 -25.835 1.00 37.97 370 ASN A CA 1
ATOM 2879 C C . ASN A 1 370 ? 54.055 74.865 -24.989 1.00 37.97 370 ASN A C 1
ATOM 2881 O O . ASN A 1 370 ? 54.168 74.919 -23.771 1.00 37.97 370 ASN A O 1
ATOM 2885 N N . ASP A 1 371 ? 54.451 73.821 -25.757 1.00 46.31 371 ASP A N 1
ATOM 2886 C CA . ASP A 1 371 ? 55.265 72.592 -25.500 1.00 46.31 371 ASP A CA 1
ATOM 2887 C C . ASP A 1 371 ? 54.591 71.421 -24.715 1.00 46.31 371 ASP A C 1
ATOM 2889 O O . ASP A 1 371 ? 54.002 71.639 -23.660 1.00 46.31 371 ASP A O 1
ATOM 2893 N N . ASP A 1 372 ? 54.400 70.200 -25.268 1.00 41.69 372 ASP A N 1
ATOM 2894 C CA . ASP A 1 372 ? 55.298 69.051 -25.650 1.00 41.69 372 ASP A CA 1
ATOM 2895 C C . ASP A 1 372 ? 55.436 68.005 -24.496 1.00 41.69 372 ASP A C 1
ATOM 2897 O O . ASP A 1 372 ? 55.214 68.357 -23.339 1.00 41.69 372 ASP A O 1
ATOM 2901 N N . ASP A 1 373 ? 55.685 66.689 -24.658 1.00 45.34 373 ASP A N 1
ATOM 2902 C CA . ASP A 1 373 ? 56.218 65.849 -25.761 1.00 45.34 373 ASP A CA 1
ATOM 2903 C C . ASP A 1 373 ? 55.725 64.350 -25.624 1.00 45.34 373 ASP A C 1
ATOM 2905 O O . ASP A 1 373 ? 54.986 64.035 -24.688 1.00 45.34 373 ASP A O 1
ATOM 2909 N N . THR A 1 374 ? 56.126 63.465 -26.560 1.00 42.25 374 THR A N 1
ATOM 2910 C CA . THR A 1 374 ? 56.216 61.959 -26.672 1.00 42.25 374 THR A CA 1
ATOM 2911 C C . THR A 1 374 ? 56.185 61.051 -25.400 1.00 42.25 374 THR A C 1
ATOM 2913 O O . THR A 1 374 ? 56.276 61.540 -24.279 1.00 42.25 374 THR A O 1
ATOM 2916 N N . ASP A 1 375 ? 56.102 59.698 -25.381 1.00 41.72 375 ASP A N 1
ATOM 2917 C CA . ASP A 1 375 ? 55.938 58.510 -26.291 1.00 41.72 375 ASP A CA 1
ATOM 2918 C C . ASP A 1 375 ? 55.592 57.282 -25.367 1.00 41.72 375 ASP A C 1
ATOM 2920 O O . ASP A 1 375 ? 55.632 57.444 -24.146 1.00 41.72 375 ASP A O 1
ATOM 2924 N N . ASP A 1 376 ? 55.328 56.006 -25.719 1.00 42.75 376 ASP A N 1
ATOM 2925 C CA . ASP A 1 376 ? 54.861 55.194 -26.880 1.00 42.75 376 ASP A CA 1
ATOM 2926 C C . ASP A 1 376 ? 54.520 53.764 -26.307 1.00 42.75 376 ASP A C 1
ATOM 2928 O O . ASP A 1 376 ? 54.504 53.593 -25.088 1.00 42.75 376 ASP A O 1
ATOM 2932 N N . ALA A 1 377 ? 54.224 52.753 -27.145 1.00 43.25 377 ALA A N 1
ATOM 2933 C CA . ALA A 1 377 ? 54.478 51.293 -27.032 1.00 43.25 377 ALA A CA 1
ATOM 2934 C C . ALA A 1 377 ? 54.493 50.565 -25.653 1.00 43.25 377 ALA A C 1
ATOM 2936 O O . ALA A 1 377 ? 55.165 50.952 -24.708 1.00 43.25 377 ALA A O 1
ATOM 2937 N N . SER A 1 378 ? 53.979 49.333 -25.499 1.00 44.69 378 SER A N 1
ATOM 2938 C CA . SER A 1 378 ? 53.229 48.401 -26.372 1.00 44.69 378 SER A CA 1
ATOM 2939 C C . SER A 1 378 ? 52.835 47.139 -25.557 1.00 44.69 378 SER A C 1
ATOM 2941 O O . SER A 1 378 ? 53.271 47.013 -24.413 1.00 44.69 378 SER A O 1
ATOM 2943 N N . ALA A 1 379 ? 52.123 46.192 -26.196 1.00 44.69 379 ALA A N 1
ATOM 2944 C CA . ALA A 1 379 ? 51.737 44.841 -25.726 1.00 44.69 379 ALA A CA 1
ATOM 2945 C C . ALA A 1 379 ? 50.538 44.747 -24.755 1.00 44.69 379 ALA A C 1
ATOM 2947 O O . ALA A 1 379 ? 50.704 44.976 -23.539 1.00 44.69 379 ALA A O 1
#

pLDDT: mean 82.22, std 16.04, range [32.88, 98.12]

Foldseek 3Di:
DVVLVVLVVVLVVVQVVVQVVQCVVLVQVPWHWDADPPQGIWIKGFPVSPVSDDPQWAWDDDDPGITITDHPVNVVSRVVSVVSVVVVVVVVVVVVVVVVVVVVVCVVVVVVVVVVVVVVVVVVVVVVVCVVLVADDFPDWDADPVRAIATEHEPQDCPLVVQLVVPPDVVSNLVSLVVSLVSVVVVLVVPLVNQNCPDPSHNYDSAHEYEHADVVSVVSNCVSPVCSCVVQVVSRYHYDYPVCPVVVVVVVNVVVVVVVVVVVVVVVVVVVVVVVVVVVVVVVVVVVVVVVVVVVVVVVVVLLCLDANDQVHPLVVVVVVVVVPDDDPDDDDPVRNVSRPPRPPPDDDDDDDDDDDDDDDDDDDDYDDDDDDDDDDDD

Sequence (379 aa):
MDECRSLQRDATAWMARYQAELAEKSGIPSLKIGYNRVFGYFIEITHAHAAKAPAEFTRRQTLRNAERYITPELKTFEDKVLSAESRAIARERALFDELCTEAAGHLADLVRFADAVASLDSVASLAEVAARHRWVRPDVVVNFPSGRKVVIDSKVSLNAWLQHVEAADDAQREAAAKNLVVSIDQHMKGLSPKAYQRLYGIDSLDFVVMFVPIEGAFALALGTRPNLYEDAWGRNILFAGPTTILFALRTIKHLWNQESQTRNAMEIAKMAGNLYDKFKDFVDDLEKVGARIAQASAAHAAATNKLVSGNGNLIGRAERLKRMGVTPKKSLPDALVRASAQDPDETFLLPSPQLEGEDHVLPTGEDDLNDDDTDDASA

Mean predicted aligned error: 18.04 Å

Solvent-accessible surface area (backbone atoms only — not comparable to full-atom values): 22058 Å² total; per-residue (Å²): 101,66,68,43,59,45,50,54,53,52,46,54,59,45,52,57,50,53,39,51,54,52,20,61,77,53,73,37,88,73,50,41,74,48,74,45,99,86,77,45,68,33,41,38,30,42,55,97,49,49,94,54,60,57,92,70,51,46,76,76,50,82,55,99,66,29,39,30,24,40,41,74,66,60,49,56,49,46,60,52,50,55,57,37,51,55,52,33,54,53,49,53,48,50,54,49,55,49,50,52,52,56,53,55,72,44,43,71,57,54,49,56,49,50,54,51,49,54,51,50,52,53,52,49,52,53,49,50,53,30,59,76,72,60,60,73,88,74,77,42,76,49,78,43,87,95,73,33,37,45,54,37,43,60,88,62,72,55,66,29,47,51,45,32,74,69,36,92,46,69,67,50,25,50,52,18,47,52,48,34,41,51,48,48,52,53,44,50,66,65,49,50,79,54,49,70,52,75,43,88,93,41,60,44,54,93,49,43,34,40,39,35,90,44,55,70,54,45,52,49,34,41,74,73,36,72,62,53,63,58,61,28,47,80,50,36,29,48,77,33,29,70,78,47,44,62,52,53,56,51,51,52,53,48,53,53,53,48,53,52,50,54,52,52,50,53,53,50,52,54,51,51,51,57,48,50,54,52,51,47,56,51,49,60,50,50,52,53,49,52,55,50,52,54,52,51,52,52,53,47,52,56,48,47,27,51,40,31,69,35,87,87,9,50,50,46,50,53,52,48,44,38,75,74,69,49,83,72,98,66,84,79,63,66,70,58,54,60,62,20,70,80,62,85,89,77,83,86,80,82,91,86,91,90,89,88,86,88,87,88,87,90,85,92,88,87,90,90,84,88,85,91,80,91,88,80,91,81,138

Nearest PDB structures (foldseek):
  1wb9-assembly1_A  TM=5.318E-01  e=2.009E-11  Escherichia coli
  1wbd-assembly1_A  TM=5.251E-01  e=4.316E-11  Escherichia coli
  5akb-assembly1_A  TM=5.315E-01  e=5.461E-11  Escherichia coli K-12
  3k0s-assembly1_B  TM=4.773E-01  e=2.397E-11  Escherichia coli K-12
  1nne-assembly1_A  TM=5.343E-01  e=4.277E-10  Thermus aquaticus

=== Feature glossary ===
Legend for the data blocks above and below:

— What the protein is —

The amino-acid sequence is the protein's primary structure: the linear order of residues from the N-terminus to the C-terminus, written in one-letter code. Everything else here — the 3D coordinates, the secondary structure, the domain annotations — is ultimately a consequence of this string.

Database cross-references. InterPro integrates a dozen domain/family signature databases into unified entries with residue-range hits. GO terms attach function/process/location labels with evidence codes. CATH codes position the fold in a four-level structural taxonomy. Organism is the NCBI-taxonomy species name.

— Where its atoms are —

The mmCIF block holds the 3D Cartesian coordinates of each backbone atom (N, Cα, C, O) in ångströms. mmCIF is the PDB's canonical archive format — a tagged-loop text representation of the atomic model.

The six renders are orthographic views along the three Cartesian axes in both directions. Representation (cartoon, sticks, or surface) and color scheme (sequence-rainbow or by-chain) vary across proteins so the training set covers all the common visualization conventions.

— Local backbone conformation —

Secondary structure is the local, repeating backbone conformation. DSSP classifies it into eight states by reading the hydrogen-bond network: three helix types (H, G, I), two β types (E, B), two non-regular types (T, S), and unstructured coil (-).

SS3 is a coarse helix/strand/coil call (letters a/b/c) made by the P-SEA algorithm from inter-Cα distances and dihedrals. It is less detailed than DSSP but needs only Cα positions.

Backbone dihedral angles. Every residue except chain termini has a φ (preceding-C → N → Cα → C) and a ψ (N → Cα → C → next-N). They are reported in degrees following the IUPAC sign convention. Secondary structure is essentially a statement about which (φ, ψ) basin each residue occupies.

— Global shape and packing —

The geometric summary reports three shape descriptors. Rg (radius of gyration) measures how spread out the Cα atoms are about their centre of mass; compact globular proteins have small Rg, elongated or unfolded ones large. Cα contacts (<8 Å, |i−j|>4) count long-range residue pairs in spatial proximity — high for tightly packed folds, near zero for rods or random coil. The bounding-box extents give the protein's footprint along x, y, z in Å.

Solvent accessibility: the surface area of each residue that a 1.4 Å water probe can touch, in Å². When only backbone atoms are present the absolute values are lower than full-atom SASA (side chains contribute most of the area) and are flagged as backbone-only.

Plot images: a contact map (which residues are close in 3D, as an N×N binary image), a Ramachandran scatter (backbone torsion angles, revealing secondary-structure composition at a glance), and — for AlphaFold structures — a PAE heatmap (pairwise prediction confidence).

— Structural neighborhood —

Foldseek's 3Di representation compresses backbone geometry into a per-residue letter drawn from a learned twenty-state alphabet. It captures the tertiary interaction pattern around each residue — which residues are packed against it in space, regardless of where they are in sequence.

Structural nearest neighbors (via Foldseek easy-search vs the PDB). Reported per hit: target PDB id, E-value, and alignment TM-score. A TM-score above ~0.5 is the conventional threshold for 'same fold'.

— Confidence and disorder —

pLDDT (predicted Local Distance Difference Test) is AlphaFold's per-residue confidence score, ranging from 0 to 100. Values above 90 indicate high confidence (typically well-packed cores); 70–90 is confident; 50–70 low confidence; below 50 usually means the region is disordered or the prediction is unreliable there. AlphaFold stores pLDDT in the mmCIF B-factor column.

For experimental (PDB) structures, the B-factor (temperature factor) quantifies the positional spread of each atom in the crystal — a combination of thermal vibration and static disorder — in units of Å². High B-factors mark flexible loops or poorly resolved regions; low B-factors mark the rigid, well-ordered core.

Predicted Aligned Error (PAE) is an AlphaFold confidence matrix: entry (i, j) is the expected error in the position of residue j, in ångströms, when the prediction is superimposed on the true structure at residue i. Low PAE within a block of residues means that block is internally rigid and well-predicted; high PAE between two blocks means their relative placement is uncertain even if each block individually is confident.